Protein AF-F1YSB7-F1 (afdb_monomer)

Radius of gyration: 26.86 Å; Cα contacts (8 Å, |Δi|>4): 692; chains: 1; bounding box: 67×49×78 Å

Secondary structure (DSSP, 8-state):
--HHHHHHHHHHHHHHHHHHHHT-S-HHHHHHHHHHHHHHHHHHHS-TT-EEEEEEEE-TTS-BPPPEEEEEE-SSSS--SEE-SS-EEEEGGGEEEEEEEEEEE-HHHHHHHHHHHHHHHHT-----EEEEETTEEEEEPPP--EEEEEEEEESS-HHHHHHHHHHHHHH-SSGGGS-SEEEETTTEEES-SS-SB-GGG-B---SSHHHHT-EEE-GGGHHHHHHHHHHHHHTT--PPPP-HHHHHTPPEEETTEEEES-S-B---BTTBPPSEEEEE-HHHHHHHHHHPEEEEHHHHHHHHHSSPPP-TT-SS-TTSEEEEE-TT-PPPPPHHHHHHHHTTPPPSS----PEEEEETTEEEEE-GGGS-GGGEEEEEEEEHHHHHH-

Nearest PDB structures (foldseek):
  6p7p-assembly1_C  TM=8.545E-01  e=1.070E-17  Escherichia coli MS 115-1
  6q1h-assembly1_F  TM=8.434E-01  e=7.058E-18  Pseudomonas aeruginosa
  7zgv-assembly1_A  TM=8.625E-01  e=1.156E-16  Serratia
  6uxf-assembly1_A  TM=8.228E-01  e=1.382E-16  Vibrio metoecus
  6p7o-assembly1_A  TM=8.253E-01  e=5.203E-15  Escherichia coli MS 115-1

pLDDT: mean 91.93, std 6.44, range [63.5, 98.56]

InterPro domains:
  IPR046537 Domain of unknown function DUF6602 [PF20247] (21-122)

Solvent-accessible surface area (backbone atoms only — not comparable to full-atom values): 21498 Å² total; per-residue (Å²): 138,60,68,70,58,53,37,30,52,52,46,55,49,52,51,49,54,50,55,58,42,61,77,56,84,57,68,70,62,35,52,51,54,53,42,47,54,51,45,54,50,47,51,74,69,45,62,85,77,44,38,64,46,38,28,32,40,32,35,54,74,66,40,65,34,62,82,37,61,32,34,36,25,38,76,81,83,37,74,60,80,38,84,48,99,85,47,25,31,33,45,51,50,29,48,45,22,45,34,41,72,33,74,54,39,47,76,66,54,48,52,53,49,41,52,50,43,31,45,45,48,71,49,58,74,78,58,64,48,74,54,73,58,97,93,46,74,45,79,27,45,41,53,78,56,49,33,30,38,42,18,63,34,54,87,59,53,71,65,60,52,40,56,48,49,54,57,50,57,72,70,44,94,50,70,86,31,55,58,53,33,42,34,30,47,57,45,21,42,35,14,54,88,66,76,46,51,38,74,62,24,39,74,50,79,68,92,47,70,68,46,51,42,33,73,42,86,42,28,71,47,20,57,50,52,50,51,53,50,51,53,61,45,50,71,37,55,57,74,57,78,67,60,61,69,48,54,73,60,37,35,45,79,49,90,93,41,38,36,29,79,51,51,85,38,87,72,76,56,94,87,42,84,53,73,42,14,25,18,61,30,60,67,38,53,50,50,46,65,74,68,32,45,80,43,33,38,34,56,54,44,18,50,31,56,66,45,77,73,87,58,96,82,54,82,79,43,46,77,41,73,25,30,40,28,56,94,80,65,49,47,33,49,48,75,66,48,53,51,29,51,75,70,72,42,80,55,91,68,82,48,36,72,56,48,70,32,32,50,72,92,33,45,32,40,32,43,64,89,76,53,58,77,82,30,46,40,80,25,93,90,40,40,32,68,62,64,74,72,112

Structure (mmCIF, N/CA/C/O backbone):
data_AF-F1YSB7-F1
#
_entry.id   AF-F1YSB7-F1
#
loop_
_atom_site.group_PDB
_atom_site.id
_atom_site.type_symbol
_atom_site.label_atom_id
_atom_site.label_alt_id
_atom_site.label_comp_id
_atom_site.label_asym_id
_atom_site.label_entity_id
_atom_site.label_seq_id
_atom_site.pdbx_PDB_ins_code
_atom_site.Cartn_x
_atom_site.Cartn_y
_atom_site.Ca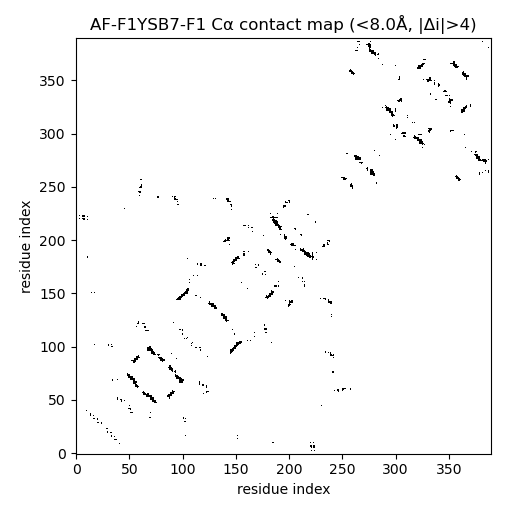rtn_z
_atom_site.occupancy
_atom_site.B_iso_or_equiv
_atom_site.auth_seq_id
_atom_site.auth_comp_id
_atom_site.auth_asym_id
_atom_site.auth_atom_id
_atom_site.pdbx_PDB_model_num
ATOM 1 N N . MET A 1 1 ? -36.732 1.745 19.011 1.00 75.12 1 MET A N 1
ATOM 2 C CA . MET A 1 1 ? -35.509 0.937 18.798 1.00 75.12 1 MET A CA 1
ATOM 3 C C . MET A 1 1 ? -34.305 1.789 19.184 1.00 75.12 1 MET A C 1
ATOM 5 O O . MET A 1 1 ? -34.240 2.922 18.734 1.00 75.12 1 MET A O 1
ATOM 9 N N . ASP A 1 2 ? -33.414 1.317 20.064 1.00 90.56 2 ASP A N 1
ATOM 10 C CA . ASP A 1 2 ? -32.247 2.094 20.530 1.00 90.56 2 ASP A CA 1
ATOM 11 C C . ASP A 1 2 ? -30.959 1.520 19.928 1.00 90.56 2 ASP A C 1
ATOM 13 O O . ASP A 1 2 ? -30.500 0.449 20.332 1.00 90.56 2 ASP A O 1
ATOM 17 N N . VAL A 1 3 ? -30.368 2.246 18.976 1.00 90.12 3 VAL A N 1
ATOM 18 C CA . VAL A 1 3 ? -29.130 1.856 18.275 1.00 90.12 3 VAL A CA 1
ATOM 19 C C . VAL A 1 3 ? -27.992 1.572 19.258 1.00 90.12 3 VAL A C 1
ATOM 21 O O . VAL A 1 3 ? -27.208 0.646 19.056 1.00 90.12 3 VAL A O 1
ATOM 24 N N . ARG A 1 4 ? -27.929 2.299 20.381 1.00 92.25 4 ARG A N 1
ATOM 25 C CA . ARG A 1 4 ? -26.888 2.088 21.397 1.00 92.25 4 ARG A CA 1
ATOM 26 C C . ARG A 1 4 ? -27.008 0.720 22.061 1.00 92.25 4 ARG A C 1
ATOM 28 O O . ARG A 1 4 ? -25.983 0.144 22.410 1.00 92.25 4 ARG A O 1
ATOM 35 N N . LYS A 1 5 ? -28.229 0.195 22.229 1.00 93.25 5 LYS A N 1
ATOM 36 C CA . LYS A 1 5 ? -28.452 -1.153 22.777 1.00 93.25 5 LYS A CA 1
ATOM 37 C C . LYS A 1 5 ? -28.051 -2.237 21.779 1.00 93.25 5 LYS A C 1
ATOM 39 O O . LYS A 1 5 ? -27.461 -3.227 22.191 1.00 93.25 5 LYS A O 1
ATOM 44 N N . ILE A 1 6 ? -28.305 -2.023 20.488 1.00 93.88 6 ILE A N 1
ATOM 45 C CA . ILE A 1 6 ? -27.929 -2.961 19.417 1.00 93.88 6 ILE A CA 1
ATOM 46 C C . ILE A 1 6 ? -26.410 -3.093 19.332 1.00 93.88 6 ILE A C 1
ATOM 48 O O . ILE A 1 6 ? -25.882 -4.197 19.393 1.00 93.88 6 ILE A O 1
ATOM 52 N N . PHE A 1 7 ? -25.696 -1.968 19.274 1.00 95.75 7 PHE A N 1
ATOM 53 C CA . PHE A 1 7 ? -24.234 -1.990 19.227 1.00 95.75 7 PHE A CA 1
ATOM 54 C C . PHE A 1 7 ? -23.605 -2.476 20.532 1.00 95.75 7 PHE A C 1
ATOM 56 O O . PHE A 1 7 ? -22.537 -3.076 20.496 1.00 95.75 7 PHE A O 1
ATOM 63 N N . LYS A 1 8 ? -24.263 -2.261 21.679 1.00 94.12 8 LYS A N 1
ATOM 64 C CA . LYS A 1 8 ? -23.843 -2.900 22.927 1.00 94.12 8 LYS A CA 1
ATOM 65 C C . LYS A 1 8 ? -23.945 -4.423 22.804 1.00 94.12 8 LYS A C 1
ATOM 67 O O . LYS A 1 8 ? -22.967 -5.093 23.080 1.00 94.12 8 LYS A O 1
ATOM 72 N N . ALA A 1 9 ? -25.076 -4.956 22.343 1.00 94.75 9 ALA A N 1
ATOM 73 C CA . ALA A 1 9 ? -25.240 -6.398 22.159 1.00 94.75 9 ALA A CA 1
ATOM 74 C C . ALA A 1 9 ? -24.235 -6.978 21.145 1.00 94.75 9 ALA A C 1
ATOM 76 O O . ALA A 1 9 ? -23.703 -8.061 21.362 1.00 94.75 9 ALA A O 1
ATOM 77 N N . ALA A 1 10 ? -23.923 -6.243 20.072 1.00 95.75 10 ALA A N 1
ATOM 78 C CA . ALA A 1 10 ? -22.870 -6.623 19.131 1.00 95.75 10 ALA A CA 1
ATOM 79 C C . ALA A 1 10 ? -21.477 -6.636 19.788 1.00 95.75 10 ALA A C 1
ATOM 81 O O . ALA A 1 10 ? -20.708 -7.563 19.561 1.00 95.75 10 ALA A O 1
ATOM 82 N N . SER A 1 11 ? -21.173 -5.651 20.642 1.00 96.19 11 SER A N 1
ATOM 83 C CA . SER A 1 11 ? -19.937 -5.627 21.437 1.00 96.19 11 SER A CA 1
ATOM 84 C C . SER A 1 11 ? -19.872 -6.809 22.403 1.00 96.19 11 SER A C 1
ATOM 86 O O . SER A 1 11 ? -18.859 -7.496 22.438 1.00 96.19 11 SER A O 1
ATOM 88 N N . ASP A 1 12 ? -20.958 -7.085 23.131 1.00 95.44 12 ASP A N 1
ATOM 89 C CA . ASP A 1 12 ? -21.051 -8.216 24.061 1.00 95.44 12 ASP A CA 1
ATOM 90 C C . ASP A 1 12 ? -20.825 -9.549 23.306 1.00 95.44 12 ASP A C 1
ATOM 92 O O . ASP A 1 12 ? -20.117 -10.430 23.792 1.00 95.44 12 ASP A O 1
ATOM 96 N N . LYS A 1 13 ? -21.359 -9.679 22.079 1.00 95.50 13 LYS A N 1
ATOM 97 C CA . LYS A 1 13 ? -21.140 -10.842 21.203 1.00 95.50 13 LYS A CA 1
ATOM 98 C C . LYS A 1 13 ? -19.672 -10.996 20.791 1.00 95.50 13 LYS A C 1
ATOM 100 O O . LYS A 1 13 ? -19.122 -12.081 20.950 1.00 95.50 13 LYS A O 1
ATOM 105 N N . LEU A 1 14 ? -19.033 -9.926 20.311 1.00 95.81 14 LEU A N 1
ATOM 106 C CA . LEU A 1 14 ? -17.607 -9.943 19.955 1.00 95.81 14 LEU A CA 1
ATOM 107 C C . LEU A 1 14 ? -16.738 -10.343 21.158 1.00 95.81 14 LEU A C 1
ATOM 109 O O . LEU A 1 14 ? -15.813 -11.142 21.028 1.00 95.81 14 LEU A O 1
ATOM 113 N N . MET A 1 15 ? -17.055 -9.830 22.350 1.00 95.62 15 MET A N 1
ATOM 114 C CA . MET A 1 15 ? -16.342 -10.195 23.576 1.00 95.62 15 MET A CA 1
ATOM 115 C C . MET A 1 15 ? -16.565 -11.661 23.968 1.00 95.62 15 MET A C 1
ATOM 117 O O . MET A 1 15 ? -15.625 -12.314 24.419 1.00 95.62 15 MET A O 1
ATOM 121 N N . ALA A 1 16 ? -17.764 -12.208 23.757 1.00 93.62 16 ALA A N 1
ATOM 122 C CA . ALA A 1 16 ? -18.035 -13.627 23.981 1.00 93.62 16 ALA A CA 1
ATOM 123 C C . ALA A 1 16 ? -17.228 -14.529 23.026 1.00 93.62 16 ALA A C 1
ATOM 125 O O . ALA A 1 16 ? -16.595 -15.482 23.478 1.00 93.62 16 ALA A O 1
ATOM 126 N N . GLU A 1 17 ? -17.170 -14.195 21.733 1.00 92.31 17 GLU A N 1
ATOM 127 C CA . GLU A 1 17 ? -16.352 -14.906 20.731 1.00 92.31 17 GLU A CA 1
ATOM 128 C C . GLU A 1 17 ? -14.844 -14.801 21.044 1.00 92.31 17 GLU A C 1
ATOM 130 O O . GLU A 1 17 ? -14.076 -15.759 20.894 1.00 92.31 17 GLU A O 1
ATOM 135 N N . PHE A 1 18 ? -14.403 -13.659 21.576 1.00 92.50 18 PHE A N 1
ATOM 136 C CA . PHE A 1 18 ? -13.038 -13.475 22.066 1.00 92.50 18 PHE A CA 1
ATOM 137 C C . PHE A 1 18 ? -12.700 -14.374 23.267 1.00 92.50 18 PHE A C 1
ATOM 139 O O . PHE A 1 18 ? -11.609 -14.955 23.307 1.00 92.50 18 PHE A O 1
ATOM 146 N N . VAL A 1 19 ? -13.619 -14.500 24.231 1.00 90.75 19 VAL A N 1
ATOM 147 C CA . VAL A 1 19 ? -13.470 -15.400 25.386 1.00 90.75 19 VAL A CA 1
ATOM 148 C C . VAL A 1 19 ? -13.441 -16.852 24.917 1.00 90.75 19 VAL A C 1
ATOM 150 O O . VAL A 1 19 ? -12.514 -17.576 25.266 1.00 90.75 19 VAL A O 1
ATOM 153 N N . GLN A 1 20 ? -14.378 -17.250 24.053 1.00 87.56 20 GLN A N 1
ATOM 154 C CA . GLN A 1 20 ? -14.446 -18.603 23.499 1.00 87.56 20 GLN A CA 1
ATOM 155 C C . GLN A 1 20 ? -13.168 -18.985 22.738 1.00 87.56 20 GLN A C 1
ATOM 157 O O . GLN A 1 20 ? -12.626 -20.069 22.938 1.00 87.56 20 GLN A O 1
ATOM 162 N N . SER A 1 21 ? -12.634 -18.089 21.901 1.00 88.38 21 SER A N 1
ATOM 163 C CA . SER A 1 21 ? -11.372 -18.338 21.183 1.00 88.38 21 SER A CA 1
ATOM 164 C C . SER A 1 21 ? -10.152 -18.420 22.113 1.00 88.38 21 SER A C 1
ATOM 166 O O . SER A 1 21 ? -9.098 -18.916 21.714 1.00 88.38 21 SER A O 1
ATOM 168 N N . GLY A 1 22 ? -10.276 -17.979 23.371 1.00 83.50 22 GLY A N 1
ATOM 169 C CA . GLY A 1 22 ? -9.280 -18.190 24.422 1.00 83.50 22 GLY A CA 1
ATOM 170 C C . GLY A 1 22 ? -8.983 -19.666 24.702 1.00 83.50 22 GLY A C 1
ATOM 171 O O . GLY A 1 22 ? -7.816 -19.983 24.943 1.00 83.50 22 GLY A O 1
ATOM 172 N N . GLU A 1 23 ? -9.984 -20.541 24.565 1.00 83.12 23 GLU A N 1
ATOM 173 C CA . GLU A 1 23 ? -9.922 -21.981 24.882 1.00 83.12 23 GLU A CA 1
ATOM 174 C C . GLU A 1 23 ? -9.238 -22.834 23.802 1.00 83.12 23 GLU A C 1
ATOM 176 O O . GLU A 1 23 ? -8.896 -23.992 24.023 1.00 83.12 23 GLU A O 1
ATOM 181 N N . ILE A 1 24 ? -9.004 -22.280 22.614 1.00 82.12 24 ILE A N 1
ATOM 182 C CA . ILE A 1 24 ? -8.312 -22.990 21.530 1.00 82.12 24 ILE A CA 1
ATOM 183 C C . ILE A 1 24 ? -6.826 -23.155 21.899 1.00 82.12 24 ILE A C 1
ATOM 185 O O . ILE A 1 24 ? -6.266 -22.326 22.604 1.00 82.12 24 ILE A O 1
ATOM 189 N N . HIS A 1 25 ? -6.127 -24.200 21.452 1.00 74.19 25 HIS A N 1
ATOM 190 C CA . HIS A 1 25 ? -4.697 -24.359 21.786 1.00 74.19 25 HIS A CA 1
ATOM 191 C C . HIS A 1 25 ? -3.752 -23.732 20.745 1.00 74.19 25 HIS A C 1
ATOM 193 O O . HIS A 1 25 ? -2.703 -23.198 21.106 1.00 74.19 25 HIS A O 1
ATOM 199 N N . HIS A 1 26 ? -4.136 -23.723 19.465 1.00 77.88 26 HIS A N 1
ATOM 200 C CA . HIS A 1 26 ? -3.317 -23.187 18.374 1.00 77.88 26 HIS A CA 1
ATOM 201 C C . HIS A 1 26 ? -3.398 -21.652 18.288 1.00 77.88 26 HIS A C 1
ATOM 203 O O . HIS A 1 26 ? -4.454 -21.103 17.974 1.00 77.88 26 HIS A O 1
ATOM 209 N N . GLN A 1 27 ? -2.283 -20.951 18.532 1.00 71.00 27 GLN A N 1
ATOM 210 C CA . GLN A 1 27 ? -2.244 -19.480 18.607 1.00 71.00 27 GLN A CA 1
ATOM 211 C C . GLN A 1 27 ? -2.676 -18.789 17.305 1.00 71.00 27 GLN A C 1
ATOM 213 O O . GLN A 1 27 ? -3.456 -17.841 17.365 1.00 71.00 27 GLN A O 1
ATOM 218 N N . GLY A 1 28 ? -2.252 -19.296 16.139 1.00 71.75 28 GLY A N 1
ATOM 219 C CA . GLY A 1 28 ? -2.661 -18.734 14.844 1.00 71.75 28 GLY A CA 1
ATOM 220 C C . GLY A 1 28 ? -4.174 -18.812 14.625 1.00 71.75 28 GLY A C 1
ATOM 221 O O . GLY A 1 28 ? -4.794 -17.838 14.220 1.00 71.75 28 GLY A O 1
ATOM 222 N N . GLY A 1 29 ? -4.799 -19.922 15.035 1.00 77.31 29 GLY A N 1
ATOM 223 C CA . GLY A 1 29 ? -6.250 -20.097 14.919 1.00 77.31 29 GLY A CA 1
ATOM 224 C C . GLY A 1 29 ? -7.043 -19.147 15.823 1.00 77.31 29 GLY A C 1
ATOM 225 O O . GLY A 1 29 ? -8.147 -18.743 15.468 1.00 77.31 29 GLY A O 1
ATOM 226 N N . LYS A 1 30 ? -6.475 -18.735 16.969 1.00 83.19 30 LYS A N 1
ATOM 227 C CA . LYS A 1 30 ? -7.102 -17.728 17.845 1.00 83.19 30 LYS A CA 1
ATOM 228 C C . LYS A 1 30 ? -7.178 -16.361 17.185 1.00 83.19 30 LYS A C 1
ATOM 230 O O . LYS A 1 30 ? -8.193 -15.689 17.335 1.00 83.19 30 LYS A O 1
ATOM 235 N N . GLY A 1 31 ? -6.087 -15.938 16.543 1.00 83.62 31 GLY A N 1
ATOM 236 C CA . GLY A 1 31 ? -6.007 -14.653 15.845 1.00 83.62 31 GLY A CA 1
ATOM 237 C C . GLY A 1 31 ? -7.051 -14.587 14.742 1.00 83.62 31 GLY A C 1
ATOM 238 O O . GLY A 1 31 ? -7.953 -13.755 14.805 1.00 83.62 31 GLY A O 1
ATOM 239 N N . THR A 1 32 ? -7.031 -15.586 13.858 1.00 86.25 32 THR A N 1
ATOM 240 C CA . THR A 1 32 ? -7.955 -15.692 12.726 1.00 86.25 32 THR A CA 1
ATOM 241 C C . THR A 1 32 ? -9.421 -15.635 13.150 1.00 86.25 32 THR A C 1
ATOM 243 O O . THR A 1 32 ? -10.180 -14.858 12.589 1.00 86.25 32 THR A O 1
ATOM 246 N N . LEU A 1 33 ? -9.834 -16.355 14.200 1.00 89.12 33 LEU A N 1
ATOM 247 C CA . LEU A 1 33 ? -11.230 -16.301 14.663 1.00 89.12 33 LEU A CA 1
ATOM 248 C C . LEU A 1 33 ? -11.651 -14.921 15.180 1.00 89.12 33 LEU A C 1
ATOM 250 O O . LEU A 1 33 ? -12.807 -14.528 15.050 1.00 89.12 33 LEU A O 1
ATOM 254 N N . ARG A 1 34 ? -10.723 -14.181 15.791 1.00 90.81 34 ARG A N 1
ATOM 255 C CA . ARG A 1 34 ? -10.977 -12.831 16.314 1.00 90.81 34 ARG A CA 1
ATOM 256 C C . ARG A 1 34 ? -11.030 -11.796 15.197 1.00 90.81 34 ARG A C 1
ATOM 258 O O . ARG A 1 34 ? -11.785 -10.829 15.309 1.00 90.81 34 ARG A O 1
ATOM 265 N N . GLU A 1 35 ? -10.234 -11.992 14.154 1.00 93.38 35 GLU A N 1
ATOM 266 C CA . GLU A 1 35 ? -10.287 -11.216 12.915 1.00 93.38 35 GLU A CA 1
ATOM 267 C C . GLU A 1 35 ? -11.604 -11.483 12.180 1.00 93.38 35 GLU A C 1
ATOM 269 O O . GLU A 1 35 ? -12.322 -10.535 11.864 1.00 93.38 35 GLU A O 1
ATOM 274 N N . ASP A 1 36 ? -11.972 -12.758 12.014 1.00 92.38 36 ASP A N 1
ATOM 275 C CA . ASP A 1 36 ? -13.211 -13.199 11.368 1.00 92.38 36 ASP A CA 1
ATOM 276 C C . ASP A 1 36 ? -14.437 -12.615 12.078 1.00 92.38 36 ASP A C 1
ATOM 278 O O . ASP A 1 36 ? -15.279 -12.003 11.430 1.00 92.38 36 ASP A O 1
ATOM 282 N N . ALA A 1 37 ? -14.504 -12.701 13.411 1.00 94.44 37 ALA A N 1
ATOM 283 C CA . ALA A 1 37 ? -15.576 -12.119 14.222 1.00 94.44 37 ALA A CA 1
ATOM 284 C C . ALA A 1 37 ? -15.794 -10.618 13.947 1.00 94.44 37 ALA A C 1
ATOM 286 O O . ALA A 1 37 ? -16.924 -10.150 13.753 1.00 94.44 37 ALA A O 1
ATOM 287 N N . PHE A 1 38 ? -14.704 -9.844 13.908 1.00 95.75 38 PHE A N 1
ATOM 288 C CA . PHE A 1 38 ? -14.776 -8.404 13.671 1.00 95.75 38 PHE A CA 1
ATOM 289 C C . PHE A 1 38 ? -15.077 -8.073 12.202 1.00 95.75 38 PHE A C 1
ATOM 291 O O . PHE A 1 38 ? -15.849 -7.151 11.924 1.00 95.75 38 PHE A O 1
ATOM 298 N N . SER A 1 39 ? -14.518 -8.846 11.268 1.00 95.06 39 SER A N 1
ATOM 299 C CA . SER A 1 39 ? -14.801 -8.752 9.833 1.00 95.06 39 SER A CA 1
ATOM 300 C C . SER A 1 39 ? -16.280 -9.014 9.540 1.00 95.06 39 SER A C 1
ATOM 302 O O . SER A 1 39 ? -16.928 -8.236 8.839 1.00 95.06 39 SER A O 1
ATOM 304 N N . ASP A 1 40 ? -16.856 -10.038 10.169 1.00 95.44 40 ASP A N 1
ATOM 305 C CA . ASP A 1 40 ? -18.273 -10.387 10.096 1.00 95.44 40 ASP A CA 1
ATOM 306 C C . ASP A 1 40 ? -19.170 -9.259 10.599 1.00 95.44 40 ASP A C 1
ATOM 308 O O . ASP A 1 40 ? -20.212 -8.957 10.010 1.00 95.44 40 ASP A O 1
ATOM 312 N N . PHE A 1 41 ? -18.783 -8.643 11.718 1.00 96.50 41 PHE A N 1
ATOM 313 C CA . PHE A 1 41 ? -19.486 -7.490 12.257 1.00 96.50 41 PHE A CA 1
ATOM 314 C C . PHE A 1 41 ? -19.459 -6.323 11.264 1.00 96.50 41 PHE A C 1
ATOM 316 O O . PHE A 1 41 ? -20.522 -5.796 10.929 1.00 96.50 41 PHE A O 1
ATOM 323 N N . LEU A 1 42 ? -18.280 -5.936 10.763 1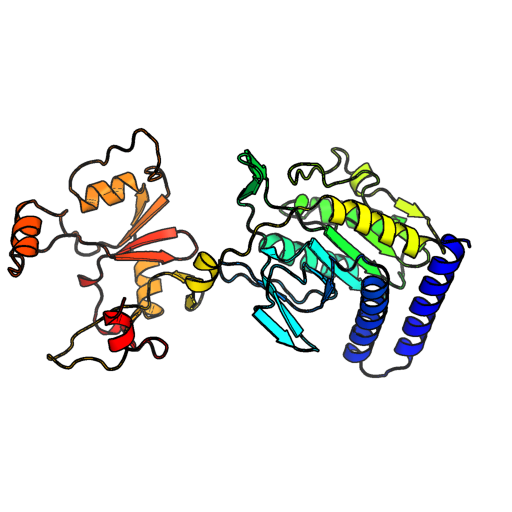.00 96.50 42 LEU A N 1
ATOM 324 C CA . LEU A 1 42 ? -18.161 -4.818 9.827 1.00 96.50 42 LEU A CA 1
ATOM 325 C C . LEU A 1 42 ? -18.899 -5.091 8.516 1.00 96.50 42 LEU A C 1
ATOM 327 O O . LEU A 1 42 ? -19.661 -4.234 8.081 1.00 96.50 42 LEU A O 1
ATOM 331 N N . SER A 1 43 ? -18.758 -6.283 7.940 1.00 95.19 43 SER A N 1
ATOM 332 C CA . SER A 1 43 ? -19.430 -6.675 6.693 1.00 95.19 43 SER A CA 1
ATOM 333 C C . SER A 1 43 ? -20.955 -6.584 6.792 1.00 95.19 43 SER A C 1
ATOM 335 O O . SER A 1 43 ? -21.620 -6.218 5.829 1.00 95.19 43 SER A O 1
ATOM 337 N N . LYS A 1 44 ? -21.529 -6.875 7.968 1.00 95.38 44 LYS A N 1
ATOM 338 C CA . LYS A 1 44 ? -22.980 -6.770 8.215 1.00 95.38 44 LYS A CA 1
ATOM 339 C C . LYS A 1 44 ? -23.451 -5.336 8.470 1.00 95.38 44 LYS A C 1
ATOM 341 O O . LYS A 1 44 ? -24.635 -5.061 8.297 1.00 95.38 44 LYS A O 1
ATOM 346 N N . GLN A 1 45 ? -22.579 -4.452 8.960 1.00 95.44 45 GLN A N 1
ATOM 347 C CA . GLN A 1 45 ? -22.949 -3.087 9.364 1.00 95.44 45 GLN A CA 1
ATOM 348 C C . GLN A 1 45 ? -22.561 -2.013 8.344 1.00 95.44 45 GLN A C 1
ATOM 350 O O . GLN A 1 45 ? -23.159 -0.935 8.340 1.00 95.44 45 GLN A O 1
ATOM 355 N N . LEU A 1 46 ? -21.535 -2.243 7.527 1.00 96.94 46 LEU A N 1
ATOM 356 C CA . LEU A 1 46 ? -21.127 -1.298 6.496 1.00 96.94 46 LEU A CA 1
ATOM 357 C C . LEU A 1 46 ? -22.145 -1.291 5.343 1.00 96.94 46 LEU A C 1
ATOM 359 O O . LEU A 1 46 ? -22.715 -2.331 5.012 1.00 96.94 46 LEU A O 1
ATOM 363 N N . PRO A 1 47 ? -22.392 -0.125 4.717 1.00 96.50 47 PRO A N 1
ATOM 364 C CA . PRO A 1 47 ? -23.140 -0.061 3.466 1.00 96.50 47 PRO A CA 1
ATOM 365 C C . PRO A 1 47 ? -22.545 -0.991 2.403 1.00 96.50 47 PRO A C 1
ATOM 367 O O . PRO A 1 47 ? -21.327 -1.093 2.300 1.00 96.50 47 PRO A O 1
ATOM 370 N N . SER A 1 48 ? -23.388 -1.580 1.552 1.00 93.94 48 SER A N 1
ATOM 371 C CA . SER A 1 48 ? -22.981 -2.579 0.547 1.00 93.94 48 SER A CA 1
ATOM 372 C C . SER A 1 48 ? -21.944 -2.095 -0.470 1.00 93.94 48 SER A C 1
ATOM 374 O O . SER A 1 48 ? -21.284 -2.918 -1.092 1.00 93.94 48 SER A O 1
ATOM 376 N N . ARG A 1 49 ? -21.766 -0.774 -0.622 1.00 95.12 49 ARG A N 1
ATOM 377 C CA . ARG A 1 49 ? -20.670 -0.159 -1.398 1.00 95.12 49 ARG A CA 1
ATOM 378 C C . ARG A 1 49 ? -19.269 -0.426 -0.835 1.00 95.12 49 ARG A C 1
ATOM 380 O O . ARG A 1 49 ? -18.294 -0.083 -1.489 1.00 95.12 49 ARG A O 1
ATOM 387 N N . TYR A 1 50 ? -19.180 -0.977 0.369 1.00 97.25 50 TYR A N 1
ATOM 388 C CA . TYR A 1 50 ? -17.943 -1.382 1.012 1.00 97.25 50 TYR A CA 1
ATOM 389 C C . TYR A 1 50 ? -17.984 -2.881 1.273 1.00 97.25 50 TYR A C 1
ATOM 391 O O . TYR A 1 50 ? -18.967 -3.397 1.805 1.00 97.25 50 TYR A O 1
ATOM 399 N N . ALA A 1 51 ? -16.891 -3.561 0.962 1.00 96.00 51 ALA A N 1
ATOM 400 C CA . ALA A 1 51 ? -16.650 -4.929 1.386 1.00 96.00 51 ALA A CA 1
ATOM 401 C C . ALA A 1 51 ? -15.452 -4.980 2.333 1.00 96.00 51 ALA A C 1
ATOM 403 O O . ALA A 1 51 ? -14.604 -4.085 2.337 1.00 96.00 51 ALA A O 1
ATOM 404 N N . VAL A 1 52 ? -15.404 -6.027 3.154 1.00 95.81 52 VAL A N 1
ATOM 405 C CA . VAL A 1 52 ? -14.287 -6.295 4.058 1.00 95.81 52 VAL A CA 1
ATOM 406 C C . VAL A 1 52 ? -13.618 -7.586 3.615 1.00 95.81 52 VAL A C 1
ATOM 408 O O . VAL A 1 52 ? -14.275 -8.610 3.434 1.00 95.81 52 VAL A O 1
ATOM 411 N N . GLY A 1 53 ? -12.309 -7.524 3.420 1.00 93.31 53 GLY A N 1
ATOM 412 C CA . GLY A 1 53 ? -11.471 -8.674 3.107 1.00 93.31 53 GLY A CA 1
ATOM 413 C C . GLY A 1 53 ? -10.238 -8.719 3.997 1.00 93.31 53 GLY A C 1
ATOM 414 O O . GLY A 1 53 ? -10.066 -7.870 4.865 1.00 93.31 53 GLY A O 1
ATOM 415 N N . ARG A 1 54 ? -9.373 -9.704 3.763 1.00 92.81 54 ARG A N 1
ATOM 416 C CA . ARG A 1 54 ? -8.067 -9.835 4.418 1.00 92.81 54 ARG A CA 1
ATOM 417 C C . ARG A 1 54 ? -7.009 -10.258 3.411 1.00 92.81 54 ARG A C 1
ATOM 419 O O . ARG A 1 54 ? -7.343 -10.919 2.421 1.00 92.81 54 ARG A O 1
ATOM 426 N N . GLY A 1 55 ? -5.759 -9.923 3.692 1.00 94.56 55 GLY A N 1
ATOM 427 C CA . GLY A 1 55 ? -4.616 -10.314 2.873 1.00 94.56 55 GLY A CA 1
ATOM 428 C C . GLY A 1 55 ? -3.687 -9.140 2.618 1.00 94.56 55 GLY A C 1
ATOM 429 O O . GLY A 1 55 ? -3.395 -8.388 3.540 1.00 94.56 55 GLY A O 1
ATOM 430 N N . GLU A 1 56 ? -3.212 -8.991 1.392 1.00 96.12 56 GLU A N 1
ATOM 431 C CA . GLU A 1 56 ? -2.185 -8.010 1.036 1.00 96.12 56 GLU A CA 1
ATOM 432 C C . GLU A 1 56 ? -2.731 -6.966 0.071 1.00 96.12 56 GLU A C 1
ATOM 434 O O . GLU A 1 56 ? -3.693 -7.196 -0.667 1.00 96.12 56 GLU A O 1
ATOM 439 N N . VAL A 1 57 ? -2.092 -5.805 0.065 1.00 96.12 57 VAL A N 1
ATOM 440 C CA . VAL A 1 57 ? -2.362 -4.749 -0.899 1.00 96.12 57 VAL A CA 1
ATOM 441 C C . VAL A 1 57 ? -1.140 -4.600 -1.786 1.00 96.12 57 VAL A C 1
ATOM 443 O O . VAL A 1 57 ? -0.018 -4.603 -1.289 1.00 96.12 57 VAL A O 1
ATOM 446 N N . ILE A 1 58 ? -1.355 -4.474 -3.088 1.00 94.94 58 ILE A N 1
ATOM 447 C CA . ILE A 1 58 ? -0.306 -4.287 -4.088 1.00 94.94 58 ILE A CA 1
ATOM 448 C C . ILE A 1 58 ? -0.571 -3.004 -4.871 1.00 94.94 58 ILE A C 1
ATOM 450 O O . ILE A 1 58 ? -1.717 -2.573 -5.009 1.00 94.94 58 ILE A O 1
ATOM 454 N N . ASN A 1 59 ? 0.488 -2.376 -5.367 1.00 93.81 59 ASN A N 1
ATOM 455 C CA . ASN A 1 59 ? 0.395 -1.239 -6.272 1.00 93.81 59 ASN A CA 1
ATOM 456 C C . ASN A 1 59 ? 0.965 -1.571 -7.660 1.00 93.81 59 ASN A C 1
ATOM 458 O O . ASN A 1 59 ? 1.634 -2.585 -7.851 1.00 93.81 59 ASN A O 1
ATOM 462 N N . SER A 1 60 ? 0.751 -0.679 -8.625 1.00 91.88 60 SER A N 1
ATOM 463 C CA . SER A 1 60 ? 1.219 -0.849 -10.006 1.00 91.88 60 SER A CA 1
ATOM 464 C C . SER A 1 60 ? 2.747 -0.825 -10.187 1.00 91.88 60 SER A C 1
ATOM 466 O O . SER A 1 60 ? 3.238 -1.067 -11.286 1.00 91.88 60 SER A O 1
ATOM 468 N N . GLU A 1 61 ? 3.504 -0.523 -9.130 1.00 92.12 61 GLU A N 1
ATOM 469 C CA . GLU A 1 61 ? 4.973 -0.546 -9.098 1.00 92.12 61 GLU A CA 1
ATOM 470 C C . GLU A 1 61 ? 5.517 -1.844 -8.478 1.00 92.12 61 GLU A C 1
ATOM 472 O O . GLU A 1 61 ? 6.695 -1.928 -8.135 1.00 92.12 61 GLU A O 1
ATOM 477 N N . ASN A 1 62 ? 4.666 -2.863 -8.313 1.00 92.00 62 ASN A N 1
ATOM 478 C CA . ASN A 1 62 ? 5.003 -4.155 -7.712 1.00 92.00 62 ASN A CA 1
ATOM 479 C C . ASN A 1 62 ? 5.506 -4.058 -6.257 1.00 92.00 62 ASN A C 1
ATOM 481 O O . ASN A 1 62 ? 6.304 -4.875 -5.790 1.00 92.00 62 ASN A O 1
ATOM 485 N N . PHE A 1 63 ? 5.056 -3.044 -5.510 1.00 93.50 63 PHE A N 1
ATOM 486 C CA . PHE A 1 63 ? 5.191 -3.042 -4.056 1.00 93.50 63 PHE A CA 1
ATOM 487 C C . PHE A 1 63 ? 3.967 -3.686 -3.426 1.00 93.50 63 PHE A C 1
ATOM 489 O O . PHE A 1 63 ? 2.836 -3.318 -3.737 1.00 93.50 63 PHE A O 1
ATOM 496 N N . THR A 1 64 ? 4.218 -4.596 -2.490 1.00 93.00 64 THR A N 1
ATOM 497 C CA . THR A 1 64 ? 3.184 -5.298 -1.728 1.00 93.00 64 THR A CA 1
ATOM 498 C C . THR A 1 64 ? 3.321 -4.952 -0.247 1.00 93.00 64 THR A C 1
ATOM 500 O O . THR A 1 64 ? 4.437 -4.847 0.268 1.00 93.00 64 THR A O 1
ATOM 503 N N . SER A 1 65 ? 2.201 -4.723 0.434 1.00 95.31 65 SER A N 1
ATOM 504 C CA . SER A 1 65 ? 2.164 -4.508 1.881 1.00 95.31 65 SER A CA 1
ATOM 505 C C . SER A 1 65 ? 2.463 -5.805 2.637 1.00 95.31 65 SER A C 1
ATOM 507 O O . SER A 1 65 ? 2.390 -6.894 2.077 1.00 95.31 65 SER A O 1
ATOM 509 N N . GLY A 1 66 ? 2.703 -5.711 3.948 1.00 93.00 66 GLY A N 1
ATOM 510 C CA . GLY A 1 66 ? 2.515 -6.875 4.817 1.00 93.00 66 GLY A CA 1
ATOM 511 C C . GLY A 1 66 ? 1.053 -7.343 4.827 1.00 93.00 66 GLY A C 1
ATOM 512 O O . GLY A 1 66 ? 0.160 -6.664 4.305 1.00 93.00 66 GLY A O 1
ATOM 513 N N . GLN A 1 67 ? 0.796 -8.490 5.460 1.00 93.50 67 GLN A N 1
ATOM 514 C CA . GLN A 1 67 ? -0.567 -8.969 5.669 1.00 93.50 67 GLN A CA 1
ATOM 515 C C . GLN A 1 67 ? -1.356 -7.978 6.541 1.00 93.50 67 GLN A C 1
ATOM 517 O O . GLN A 1 67 ? -0.936 -7.582 7.633 1.00 93.50 67 GLN A O 1
ATOM 522 N N . ILE A 1 68 ? -2.529 -7.597 6.050 1.00 95.38 68 ILE A N 1
ATOM 523 C CA . ILE A 1 68 ? -3.486 -6.723 6.713 1.00 95.38 68 ILE A CA 1
ATOM 524 C C . ILE A 1 68 ? -4.668 -7.574 7.161 1.00 95.38 68 ILE A C 1
ATOM 526 O O . ILE A 1 68 ? -5.305 -8.260 6.355 1.00 95.38 68 ILE A O 1
ATOM 530 N N . ASP A 1 69 ? -4.962 -7.489 8.458 1.00 95.56 69 ASP A N 1
ATOM 531 C CA . ASP A 1 69 ? -6.007 -8.279 9.103 1.00 95.56 69 ASP A CA 1
ATOM 532 C C . ASP A 1 69 ? -7.368 -8.002 8.447 1.00 95.56 69 ASP A C 1
ATOM 534 O O . ASP A 1 69 ? -8.077 -8.931 8.064 1.00 95.56 69 ASP A O 1
ATOM 538 N N . LEU A 1 70 ? -7.719 -6.722 8.269 1.00 96.56 70 LEU A N 1
ATOM 539 C CA . LEU A 1 70 ? -8.955 -6.297 7.616 1.00 96.56 70 LEU A CA 1
ATOM 540 C C . LEU A 1 70 ? -8.710 -5.139 6.641 1.00 96.56 70 LEU A C 1
ATOM 542 O O . LEU A 1 70 ? -8.196 -4.087 7.017 1.00 96.56 70 LEU A O 1
ATOM 546 N N . ILE A 1 71 ? -9.169 -5.300 5.407 1.00 97.44 71 ILE A N 1
ATOM 547 C CA . ILE A 1 71 ? -9.112 -4.310 4.330 1.00 97.44 71 ILE A CA 1
ATOM 548 C C . ILE A 1 71 ? -10.547 -3.927 3.972 1.00 97.44 71 ILE A C 1
ATOM 550 O O . ILE A 1 71 ? -11.338 -4.785 3.578 1.00 97.44 71 ILE A O 1
ATOM 554 N N . ILE A 1 72 ? -10.888 -2.643 4.097 1.00 97.88 72 ILE A N 1
ATOM 555 C CA . ILE A 1 72 ? -12.146 -2.095 3.581 1.00 97.88 72 ILE A CA 1
ATOM 556 C C . ILE A 1 72 ? -11.894 -1.710 2.129 1.00 97.88 72 ILE A C 1
ATOM 558 O O . ILE A 1 72 ? -11.077 -0.827 1.867 1.00 97.88 72 ILE A O 1
ATOM 562 N N . HIS A 1 73 ? -12.591 -2.345 1.195 1.00 97.06 73 HIS A N 1
ATOM 563 C CA . HIS A 1 73 ? -12.361 -2.155 -0.233 1.00 97.06 73 HIS A CA 1
ATOM 564 C C . HIS A 1 73 ? -13.660 -1.944 -1.015 1.00 97.06 73 HIS A C 1
ATOM 566 O O . HIS A 1 73 ? -14.759 -2.210 -0.521 1.00 97.06 73 HIS A O 1
ATOM 572 N N . ASP A 1 74 ? -13.521 -1.449 -2.239 1.00 96.19 74 ASP A N 1
ATOM 573 C CA . ASP A 1 74 ? -14.583 -1.418 -3.237 1.00 96.19 74 ASP A CA 1
ATOM 574 C C . ASP A 1 74 ? -14.784 -2.823 -3.838 1.00 96.19 74 ASP A C 1
ATOM 576 O O . ASP A 1 74 ? -13.832 -3.386 -4.386 1.00 96.19 74 ASP A O 1
ATOM 580 N N . PRO A 1 75 ? -15.977 -3.434 -3.719 1.00 93.56 75 PRO A N 1
ATOM 581 C CA . PRO A 1 75 ? -16.267 -4.724 -4.336 1.00 93.56 75 PRO A CA 1
ATOM 582 C C . PRO A 1 75 ? -16.790 -4.626 -5.777 1.00 93.56 75 PRO A C 1
ATOM 584 O O . PRO A 1 75 ? -17.014 -5.670 -6.387 1.00 93.56 75 PRO A O 1
ATOM 587 N N . PHE A 1 76 ? -17.042 -3.424 -6.308 1.00 91.25 76 PHE A N 1
ATOM 588 C CA . PHE A 1 76 ? -17.764 -3.246 -7.570 1.00 91.25 76 PHE A CA 1
ATOM 589 C C . PHE A 1 76 ? -16.882 -2.831 -8.745 1.00 91.25 76 PHE A C 1
ATOM 591 O O . PHE A 1 76 ? -17.048 -3.388 -9.828 1.00 91.25 76 PHE A O 1
ATOM 598 N N . TYR A 1 77 ? -15.973 -1.868 -8.563 1.00 85.44 77 TYR A N 1
ATOM 599 C CA . TYR A 1 77 ? -15.229 -1.284 -9.689 1.00 85.44 77 TYR A CA 1
ATOM 600 C C . TYR A 1 77 ? -13.763 -1.708 -9.768 1.00 85.44 77 TYR A C 1
ATOM 602 O O . TYR A 1 77 ? -13.086 -1.349 -10.730 1.00 85.44 77 TYR A O 1
ATOM 610 N N . CYS A 1 78 ? -13.267 -2.479 -8.798 1.00 84.88 78 CYS A N 1
ATOM 611 C CA . CYS A 1 78 ? -11.886 -2.941 -8.792 1.00 84.88 78 CYS A CA 1
ATOM 612 C C . CYS A 1 78 ? -11.802 -4.445 -8.467 1.00 84.88 78 CYS A C 1
ATOM 614 O O . CYS A 1 78 ? -12.249 -4.860 -7.392 1.00 84.88 78 CYS A O 1
ATOM 616 N N . PRO A 1 79 ? -11.269 -5.285 -9.376 1.00 84.06 79 PRO A N 1
ATOM 617 C CA . PRO A 1 79 ? -11.090 -6.707 -9.121 1.00 84.06 79 PRO A CA 1
ATOM 618 C C . PRO A 1 79 ? -10.031 -6.964 -8.045 1.00 84.06 79 PRO A C 1
ATOM 620 O O . PRO A 1 79 ? -9.095 -6.191 -7.847 1.00 84.06 79 PRO A O 1
ATOM 623 N N . LYS A 1 80 ? -10.144 -8.118 -7.387 1.00 89.38 80 LYS A N 1
ATOM 624 C CA . LYS A 1 80 ? -9.039 -8.690 -6.612 1.00 89.38 80 LYS A CA 1
ATOM 625 C C . LYS A 1 80 ? -8.066 -9.353 -7.584 1.00 89.38 80 LYS A C 1
ATOM 627 O O . LYS A 1 80 ? -8.514 -10.091 -8.458 1.00 89.38 80 LYS A O 1
ATOM 632 N N . ILE A 1 81 ? -6.764 -9.148 -7.401 1.00 86.12 81 ILE A N 1
ATOM 633 C CA . ILE A 1 81 ? -5.729 -9.816 -8.211 1.00 86.12 81 ILE A CA 1
ATOM 634 C C . ILE A 1 81 ? -5.656 -11.297 -7.839 1.00 86.12 81 ILE A C 1
ATOM 636 O O . ILE A 1 81 ? -5.626 -12.168 -8.701 1.00 86.12 81 ILE A O 1
ATOM 640 N N . VAL A 1 82 ? -5.713 -11.584 -6.537 1.00 88.19 82 VAL A N 1
ATOM 641 C CA . VAL A 1 82 ? -5.880 -12.940 -6.007 1.00 88.19 82 VAL A CA 1
ATOM 642 C C . VAL A 1 82 ? -7.143 -12.970 -5.170 1.00 88.19 82 VAL A C 1
ATOM 644 O O . VAL A 1 82 ? -7.330 -12.142 -4.278 1.00 88.19 82 VAL A O 1
ATOM 647 N N . SER A 1 83 ? -8.004 -13.949 -5.433 1.00 86.06 83 SER A N 1
ATOM 648 C CA . SER A 1 83 ? -9.240 -14.154 -4.687 1.00 86.06 83 SER A CA 1
ATOM 649 C C . SER A 1 83 ? -9.255 -15.556 -4.091 1.00 86.06 83 SER A C 1
ATOM 651 O O . SER A 1 83 ? -9.649 -16.513 -4.755 1.00 86.06 83 SER A O 1
ATOM 653 N N . SER A 1 84 ? -8.853 -15.676 -2.824 1.00 80.06 84 SER A N 1
ATOM 654 C CA . SER A 1 84 ? -9.059 -16.895 -2.039 1.00 80.06 84 SER A CA 1
ATOM 655 C C . SER A 1 84 ? -9.804 -16.603 -0.726 1.00 80.06 84 SER A C 1
ATOM 657 O O . SER A 1 84 ? -9.742 -15.473 -0.227 1.00 80.06 84 SER A O 1
ATOM 659 N N . PRO A 1 85 ? -10.499 -17.597 -0.134 1.00 69.81 85 PRO A N 1
ATOM 660 C CA . PRO A 1 85 ? -11.203 -17.424 1.142 1.00 69.81 85 PRO A CA 1
ATOM 661 C C . PRO A 1 85 ? -10.283 -17.078 2.325 1.00 69.81 85 PRO A C 1
ATOM 663 O O . PRO A 1 85 ? -10.708 -16.460 3.303 1.00 69.81 85 PRO A O 1
ATOM 666 N N . SER A 1 86 ? -9.019 -17.501 2.269 1.00 75.38 86 SER A N 1
ATOM 667 C CA . SER A 1 86 ? -8.042 -17.281 3.338 1.00 75.38 86 SER A CA 1
ATOM 668 C C . SER A 1 86 ? -7.172 -16.051 3.108 1.00 75.38 86 SER A C 1
ATOM 670 O O . SER A 1 86 ? -6.816 -15.396 4.079 1.00 75.38 86 SER A O 1
ATOM 672 N N . HIS A 1 87 ? -6.863 -15.716 1.854 1.00 84.00 87 HIS A N 1
ATOM 673 C CA . HIS A 1 87 ? -5.918 -14.656 1.492 1.00 84.00 87 HIS A CA 1
ATOM 674 C C . HIS A 1 87 ? -6.292 -14.018 0.152 1.00 84.00 87 HIS A C 1
ATOM 676 O O . HIS A 1 87 ? -6.456 -14.717 -0.849 1.00 84.00 87 HIS A O 1
ATOM 682 N N . SER A 1 88 ? -6.453 -12.702 0.112 1.00 93.81 88 SER A N 1
ATOM 683 C CA . SER A 1 88 ? -6.713 -11.964 -1.128 1.00 93.81 88 SER A CA 1
ATOM 684 C C . SER A 1 88 ? -5.635 -10.909 -1.361 1.00 93.81 88 SER A C 1
ATOM 686 O O . SER A 1 88 ? -5.065 -10.390 -0.407 1.00 93.81 88 SER A O 1
ATOM 688 N N . VAL A 1 89 ? -5.382 -10.582 -2.627 1.00 95.50 89 VAL A N 1
ATOM 689 C CA . VAL A 1 89 ? -4.479 -9.488 -3.011 1.00 95.50 89 VAL A CA 1
ATOM 690 C C . VAL A 1 89 ? -5.305 -8.393 -3.669 1.00 95.50 89 VAL A C 1
ATOM 692 O O . VAL A 1 89 ? -6.002 -8.641 -4.658 1.00 95.50 89 VAL A O 1
ATOM 695 N N . PHE A 1 90 ? -5.247 -7.195 -3.097 1.00 95.62 90 PHE A N 1
ATOM 696 C CA . PHE A 1 90 ? -6.051 -6.045 -3.496 1.00 95.62 90 PHE A CA 1
ATOM 697 C C . PHE A 1 90 ? -5.187 -4.995 -4.197 1.00 95.62 90 PHE A C 1
ATOM 699 O O . PHE A 1 90 ? -4.177 -4.583 -3.628 1.00 95.62 90 PHE A O 1
ATOM 706 N N . PRO A 1 91 ? -5.588 -4.491 -5.374 1.00 95.25 91 PRO A N 1
ATOM 707 C CA . PRO A 1 91 ? -5.026 -3.257 -5.914 1.00 95.25 91 PRO A CA 1
ATOM 708 C C . PRO A 1 91 ? -5.237 -2.108 -4.925 1.00 95.25 91 PRO A C 1
ATOM 710 O O . PRO A 1 91 ? -6.344 -1.958 -4.391 1.00 95.25 91 PRO A O 1
ATOM 713 N N . ILE A 1 92 ? -4.226 -1.272 -4.690 1.00 95.12 92 ILE A N 1
ATOM 714 C CA . ILE A 1 92 ? -4.326 -0.132 -3.765 1.00 95.12 92 ILE A CA 1
ATOM 715 C C . ILE A 1 92 ? -5.456 0.838 -4.148 1.00 95.12 92 ILE A C 1
ATOM 717 O O . ILE A 1 92 ? -6.105 1.414 -3.277 1.00 95.12 92 ILE A O 1
ATOM 721 N N . GLU A 1 93 ? -5.775 0.942 -5.440 1.00 94.62 93 GLU A N 1
ATOM 722 C CA . GLU A 1 93 ? -6.888 1.725 -5.982 1.00 94.62 93 GLU A CA 1
ATOM 723 C C . GLU A 1 93 ? -8.257 1.284 -5.446 1.00 94.62 93 GLU A C 1
ATOM 725 O O . GLU A 1 93 ? -9.187 2.085 -5.427 1.00 94.62 93 GLU A O 1
ATOM 730 N N . SER A 1 94 ? -8.391 0.035 -4.986 1.00 95.12 94 SER A N 1
ATOM 731 C CA . SER A 1 94 ? -9.630 -0.493 -4.401 1.00 95.12 94 SER A CA 1
ATOM 732 C C . SER A 1 94 ? -9.809 -0.161 -2.917 1.00 95.12 94 SER A C 1
ATOM 734 O O . SER A 1 94 ? -10.893 -0.375 -2.377 1.00 95.12 94 SER A O 1
ATOM 736 N N . VAL A 1 95 ? -8.769 0.317 -2.228 1.00 96.81 95 VAL A N 1
ATOM 737 C CA . VAL A 1 95 ? -8.707 0.290 -0.761 1.00 96.81 95 VAL A CA 1
ATOM 738 C C . VAL A 1 95 ? -9.192 1.603 -0.147 1.00 96.81 95 VAL A C 1
ATOM 740 O O . VAL A 1 95 ? -8.570 2.654 -0.279 1.00 96.81 95 VAL A O 1
ATOM 743 N N . TYR A 1 96 ? -10.279 1.532 0.622 1.00 97.94 96 TYR A N 1
ATOM 744 C CA . TYR A 1 96 ? -10.755 2.629 1.468 1.00 97.94 96 TYR A CA 1
ATOM 745 C C . TYR A 1 96 ? -10.014 2.711 2.800 1.00 97.94 96 TYR A C 1
ATOM 747 O O . TYR A 1 96 ? -9.909 3.796 3.373 1.00 97.94 96 TYR A O 1
ATOM 755 N N . GLY A 1 97 ? -9.541 1.581 3.327 1.00 97.50 97 GLY A N 1
ATOM 756 C CA . GLY A 1 97 ? -8.881 1.551 4.623 1.00 97.50 97 GLY A CA 1
ATOM 757 C C . GLY A 1 97 ? -8.334 0.191 5.035 1.00 97.50 97 GLY A C 1
ATOM 758 O O . GLY A 1 97 ? -8.702 -0.837 4.470 1.00 97.50 97 GLY A O 1
ATOM 759 N N . ALA A 1 98 ? -7.480 0.207 6.053 1.00 98.12 98 ALA A N 1
ATOM 760 C CA . ALA A 1 98 ? -6.797 -0.952 6.613 1.00 98.12 98 ALA A CA 1
ATOM 761 C C . ALA A 1 98 ? -6.921 -0.956 8.142 1.00 98.12 98 ALA A C 1
ATOM 763 O O . ALA A 1 98 ? -6.710 0.060 8.805 1.00 98.12 98 ALA A O 1
ATOM 764 N N . ILE A 1 99 ? -7.268 -2.094 8.730 1.00 98.31 99 ILE A N 1
ATOM 765 C CA . ILE A 1 99 ? -7.455 -2.233 10.173 1.00 98.31 99 ILE A CA 1
ATOM 766 C C . ILE A 1 99 ? -6.603 -3.397 10.666 1.00 98.31 99 ILE A C 1
ATOM 768 O O . ILE A 1 99 ? -6.729 -4.507 10.157 1.00 98.31 99 ILE A O 1
ATOM 772 N N . SER A 1 100 ? -5.782 -3.149 11.689 1.00 97.69 100 SER A N 1
ATOM 773 C CA . SER A 1 100 ? -5.093 -4.214 12.419 1.00 97.69 100 SER A CA 1
ATOM 774 C C . SER A 1 100 ? -5.867 -4.608 13.675 1.00 97.69 100 SER A C 1
ATOM 776 O O . SER A 1 100 ? -6.281 -3.747 14.458 1.00 97.69 100 SER A O 1
ATOM 778 N N . ILE A 1 101 ? -6.045 -5.910 13.888 1.00 96.94 101 ILE A N 1
ATOM 779 C CA . ILE A 1 101 ? -6.761 -6.489 15.022 1.00 96.94 101 ILE A CA 1
ATOM 780 C C . ILE A 1 101 ? -5.769 -7.068 16.021 1.00 96.94 101 ILE A C 1
ATOM 782 O O . ILE A 1 101 ? -4.928 -7.902 15.699 1.00 96.94 101 ILE A O 1
ATOM 786 N N . LYS A 1 102 ? -5.889 -6.662 17.286 1.00 96.25 102 LYS A N 1
ATOM 787 C CA . LYS A 1 102 ? -5.057 -7.171 18.377 1.00 96.25 102 LYS A CA 1
ATOM 788 C C . LYS A 1 102 ? -5.907 -7.828 19.458 1.00 96.25 102 LYS A C 1
ATOM 790 O O . LYS A 1 102 ? -6.917 -7.317 19.932 1.00 96.25 102 LYS A O 1
ATOM 795 N N . SER A 1 103 ? -5.481 -9.006 19.892 1.00 94.50 103 SER A N 1
ATOM 796 C CA . SER A 1 103 ? -6.182 -9.740 20.950 1.00 94.50 103 SER A CA 1
ATOM 797 C C . SER A 1 103 ? -6.024 -9.067 22.312 1.00 94.50 103 SER A C 1
ATOM 799 O O . SER A 1 103 ? -6.981 -8.884 23.054 1.00 94.50 103 SER A O 1
ATOM 801 N N . ASN A 1 104 ? -4.793 -8.700 22.635 1.00 94.94 104 ASN A N 1
ATOM 802 C CA . ASN A 1 104 ? -4.432 -7.840 23.748 1.00 94.94 104 ASN A CA 1
ATOM 803 C C . ASN A 1 104 ? -3.620 -6.694 23.146 1.00 94.94 104 ASN A C 1
ATOM 805 O O . ASN A 1 104 ? -2.996 -6.902 22.112 1.00 94.94 104 ASN A O 1
ATOM 809 N N . LEU A 1 105 ? -3.650 -5.508 23.737 1.00 97.06 105 LEU A N 1
ATOM 810 C CA . LEU A 1 105 ? -2.836 -4.383 23.293 1.00 97.06 105 LEU A CA 1
ATOM 811 C C . LEU A 1 105 ? -1.863 -4.005 24.402 1.00 97.06 105 LEU A C 1
ATOM 813 O O . LEU A 1 105 ? -2.228 -3.296 25.341 1.00 97.06 105 LEU A O 1
ATOM 817 N N . ASN A 1 106 ? -0.644 -4.519 24.275 1.00 97.06 106 ASN A N 1
ATOM 818 C CA . ASN A 1 106 ? 0.508 -4.152 25.089 1.00 97.06 106 ASN A CA 1
ATOM 819 C C . ASN A 1 106 ? 1.468 -3.230 24.313 1.00 97.06 106 ASN A C 1
ATOM 821 O O . ASN A 1 106 ? 1.180 -2.818 23.187 1.00 97.06 106 ASN A O 1
ATOM 825 N N . SER A 1 107 ? 2.618 -2.898 24.915 1.00 97.19 107 SER A N 1
ATOM 826 C CA . SER A 1 107 ? 3.603 -1.999 24.295 1.00 97.19 107 SER A CA 1
ATOM 827 C C . SER A 1 107 ? 4.107 -2.509 22.946 1.00 97.19 107 SER A C 1
ATOM 829 O O . SER A 1 107 ? 4.119 -1.758 21.973 1.00 97.19 107 SER A O 1
ATOM 831 N N . THR A 1 108 ? 4.504 -3.777 22.893 1.00 97.00 108 THR A N 1
ATOM 832 C CA . THR A 1 108 ? 5.071 -4.411 21.702 1.00 97.00 108 THR A CA 1
ATOM 833 C C . THR A 1 108 ? 4.021 -4.537 20.604 1.00 97.00 108 THR A C 1
ATOM 835 O O . THR A 1 108 ? 4.259 -4.127 19.477 1.00 97.00 108 THR A O 1
ATOM 838 N N . GLN A 1 109 ? 2.813 -4.986 20.948 1.00 97.19 109 GLN A N 1
ATOM 839 C CA . GLN A 1 109 ? 1.711 -5.162 19.998 1.00 97.19 109 GLN A CA 1
ATOM 840 C C . GLN A 1 109 ? 1.259 -3.844 19.368 1.00 97.19 109 GLN A C 1
ATOM 842 O O . GLN A 1 109 ? 0.854 -3.831 18.207 1.00 97.19 109 GLN A O 1
ATOM 847 N N . LEU A 1 110 ? 1.316 -2.738 20.119 1.00 97.88 110 LEU A N 1
ATOM 848 C CA . LEU A 1 110 ? 1.047 -1.415 19.564 1.00 97.88 110 LEU A CA 1
ATOM 849 C C . LEU A 1 110 ? 2.134 -0.991 18.571 1.00 97.88 110 LEU A C 1
ATOM 851 O O . LEU A 1 110 ? 1.802 -0.479 17.507 1.00 97.88 110 LEU A O 1
ATOM 855 N N . GLN A 1 111 ? 3.407 -1.222 18.901 1.00 97.44 111 GLN A N 1
ATOM 856 C CA . GLN A 1 111 ? 4.527 -0.908 18.013 1.00 97.44 111 GLN A CA 1
ATOM 857 C C . GLN A 1 111 ? 4.470 -1.732 16.718 1.00 97.44 111 GLN A C 1
ATOM 859 O O .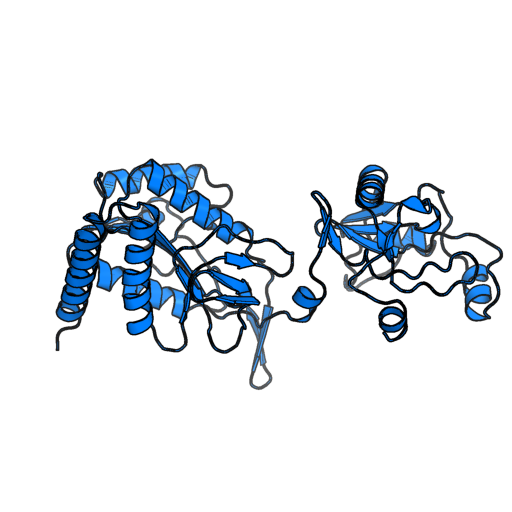 GLN A 1 111 ? 4.600 -1.169 15.637 1.00 97.44 111 GLN A O 1
ATOM 864 N N . GLU A 1 112 ? 4.190 -3.033 16.810 1.00 96.50 112 GLU A N 1
ATOM 865 C CA . GLU A 1 112 ? 3.991 -3.906 15.645 1.00 96.50 112 GLU A CA 1
ATOM 866 C C . GLU A 1 112 ? 2.810 -3.447 14.778 1.00 96.50 112 GLU A C 1
ATOM 868 O O . GLU A 1 112 ? 2.894 -3.451 13.553 1.00 96.50 112 GLU A O 1
ATOM 873 N N . ALA A 1 113 ? 1.695 -3.035 15.396 1.00 96.88 113 ALA A N 1
ATOM 874 C CA . ALA A 1 113 ? 0.543 -2.517 14.659 1.00 96.88 113 ALA A CA 1
ATOM 875 C C . ALA A 1 113 ? 0.873 -1.210 13.919 1.00 96.88 113 ALA A C 1
ATOM 877 O O . ALA A 1 113 ? 0.441 -1.028 12.783 1.00 96.88 113 ALA A O 1
ATOM 878 N N . TYR A 1 114 ? 1.659 -0.330 14.550 1.00 96.88 114 TYR A N 1
ATOM 879 C CA . TYR A 1 114 ? 2.190 0.884 13.929 1.00 96.88 114 TYR A CA 1
ATOM 880 C C . TYR A 1 114 ? 3.048 0.556 12.710 1.00 96.88 114 TYR A C 1
ATOM 882 O O . TYR A 1 114 ? 2.779 1.069 11.632 1.00 96.88 114 TYR A O 1
ATOM 890 N N . GLN A 1 115 ? 4.020 -0.346 12.861 1.00 95.62 115 GLN A N 1
ATOM 891 C CA . GLN A 1 115 ? 4.912 -0.757 11.775 1.00 95.62 115 GLN A CA 1
ATOM 892 C C . GLN A 1 115 ? 4.146 -1.392 10.609 1.00 95.62 115 GLN A C 1
ATOM 894 O O . GLN A 1 115 ? 4.455 -1.119 9.450 1.00 95.62 115 GLN A O 1
ATOM 899 N N . ASN A 1 116 ? 3.120 -2.204 10.891 1.00 95.38 116 ASN A N 1
ATOM 900 C CA . ASN A 1 116 ? 2.302 -2.800 9.836 1.00 95.38 116 ASN A CA 1
ATOM 901 C C . ASN A 1 116 ? 1.526 -1.727 9.051 1.00 95.38 116 ASN A C 1
ATOM 903 O O . ASN A 1 116 ? 1.558 -1.713 7.821 1.00 95.38 116 ASN A O 1
ATOM 907 N N . ILE A 1 117 ? 0.885 -0.786 9.753 1.00 97.19 117 ILE A N 1
ATOM 908 C CA . ILE A 1 117 ? 0.150 0.324 9.126 1.00 97.19 117 ILE A CA 1
ATOM 909 C C . ILE A 1 117 ? 1.093 1.257 8.353 1.00 97.19 117 ILE A C 1
ATOM 911 O O . ILE A 1 117 ? 0.770 1.663 7.237 1.00 97.19 117 ILE A O 1
ATOM 915 N N . GLU A 1 118 ? 2.282 1.528 8.887 1.00 95.50 118 GLU A N 1
ATOM 916 C CA . GLU A 1 118 ? 3.320 2.292 8.196 1.00 95.50 118 GLU A CA 1
ATOM 917 C C . GLU A 1 118 ? 3.738 1.596 6.891 1.00 95.50 118 GLU A C 1
ATOM 919 O O . GLU A 1 118 ? 3.789 2.230 5.836 1.00 95.50 118 GLU A O 1
ATOM 924 N N . SER A 1 119 ? 3.963 0.276 6.930 1.00 94.38 119 SER A N 1
ATOM 925 C CA . SER A 1 119 ? 4.315 -0.510 5.740 1.00 94.38 119 SER A CA 1
ATOM 926 C C . SER A 1 119 ? 3.231 -0.458 4.658 1.00 94.38 119 SER A C 1
ATOM 928 O O . SER A 1 119 ? 3.545 -0.375 3.473 1.00 94.38 119 SER A O 1
ATOM 930 N N . PHE A 1 120 ? 1.957 -0.430 5.059 1.00 96.81 120 PHE A N 1
ATOM 931 C CA . PHE A 1 120 ? 0.832 -0.245 4.150 1.00 96.81 120 PHE A CA 1
ATOM 932 C C . PHE A 1 120 ? 0.816 1.164 3.540 1.00 96.81 120 PHE A C 1
ATOM 934 O O . PHE A 1 120 ? 0.632 1.308 2.335 1.00 96.81 120 PHE A O 1
ATOM 941 N N . HIS A 1 121 ? 1.061 2.218 4.322 1.00 96.19 121 HIS A N 1
ATOM 942 C CA . HIS A 1 121 ? 1.101 3.576 3.773 1.00 96.19 121 HIS A CA 1
ATOM 943 C C . HIS A 1 121 ? 2.273 3.811 2.810 1.00 96.19 121 HIS A C 1
ATOM 945 O O . HIS A 1 121 ? 2.117 4.585 1.862 1.00 96.19 121 HIS A O 1
ATOM 951 N N . LYS A 1 122 ? 3.407 3.122 2.998 1.00 93.06 122 LYS A N 1
ATOM 952 C CA . LYS A 1 122 ? 4.582 3.212 2.111 1.00 93.06 122 LYS A CA 1
ATOM 953 C C . LYS A 1 122 ? 4.304 2.769 0.676 1.00 93.06 122 LYS A C 1
ATOM 955 O O . LYS A 1 122 ? 4.925 3.290 -0.244 1.00 93.06 122 LYS A O 1
ATOM 960 N N . ILE A 1 123 ? 3.365 1.846 0.466 1.00 92.81 123 ILE A N 1
ATOM 961 C CA . ILE A 1 123 ? 3.019 1.375 -0.884 1.00 92.81 123 ILE A CA 1
ATOM 962 C C . ILE A 1 123 ? 1.984 2.268 -1.590 1.00 92.81 123 ILE A C 1
ATOM 964 O O . ILE A 1 123 ? 1.672 2.054 -2.761 1.00 92.81 123 ILE A O 1
ATOM 968 N N . VAL A 1 124 ? 1.428 3.274 -0.907 1.00 92.12 124 VAL A N 1
ATOM 969 C CA . VAL A 1 124 ? 0.390 4.145 -1.471 1.00 92.12 124 VAL A CA 1
ATOM 970 C C . VAL A 1 124 ? 0.991 5.114 -2.491 1.00 92.12 124 VAL A C 1
ATOM 972 O O . VAL A 1 124 ? 1.774 5.998 -2.145 1.00 92.12 124 VAL A O 1
ATOM 975 N N . ILE A 1 125 ? 0.563 5.011 -3.751 1.00 84.31 125 ILE A N 1
ATOM 976 C CA . ILE A 1 125 ? 1.015 5.898 -4.832 1.00 84.31 125 ILE A CA 1
ATOM 977 C C . ILE A 1 125 ? 0.271 7.235 -4.746 1.00 84.31 125 ILE A C 1
ATOM 979 O O . ILE A 1 125 ? -0.884 7.339 -5.138 1.00 84.31 125 ILE A O 1
ATOM 983 N N . ARG A 1 126 ? 0.932 8.304 -4.291 1.00 85.56 126 ARG A N 1
ATOM 984 C CA . ARG A 1 126 ? 0.297 9.619 -4.048 1.00 85.56 126 ARG A CA 1
ATOM 985 C C . ARG A 1 126 ? 0.173 10.515 -5.292 1.00 85.56 126 ARG A C 1
ATOM 987 O O . ARG A 1 126 ? 0.347 11.730 -5.203 1.00 85.56 126 ARG A O 1
ATOM 994 N N . LYS A 1 127 ? -0.140 9.937 -6.455 1.00 86.94 127 LYS A N 1
ATOM 995 C CA . LYS A 1 127 ? -0.346 10.693 -7.704 1.00 86.94 127 LYS A CA 1
ATOM 996 C C . LYS A 1 127 ? -1.795 11.214 -7.779 1.00 86.94 127 LYS A C 1
ATOM 998 O O . LYS A 1 127 ? -2.724 10.415 -7.637 1.00 86.94 127 LYS A O 1
ATOM 1003 N N . PRO A 1 128 ? -2.026 12.529 -7.976 1.00 89.25 128 PRO A N 1
ATOM 1004 C CA . PRO A 1 128 ? -3.362 13.064 -8.230 1.00 89.25 128 PRO A CA 1
ATOM 1005 C C . PRO A 1 128 ? -4.015 12.401 -9.446 1.00 89.25 128 PRO A C 1
ATOM 1007 O O . PRO A 1 128 ? -3.331 11.946 -10.359 1.00 89.25 128 PRO A O 1
ATOM 1010 N N . PHE A 1 129 ? -5.343 12.380 -9.478 1.00 91.00 129 PHE A N 1
ATOM 1011 C CA . PHE A 1 129 ? -6.105 11.824 -10.593 1.00 91.00 129 PHE A CA 1
ATOM 1012 C C . PHE A 1 129 ? -7.311 12.699 -10.909 1.00 91.00 129 PHE A C 1
ATOM 1014 O O . PHE A 1 129 ? -7.693 13.569 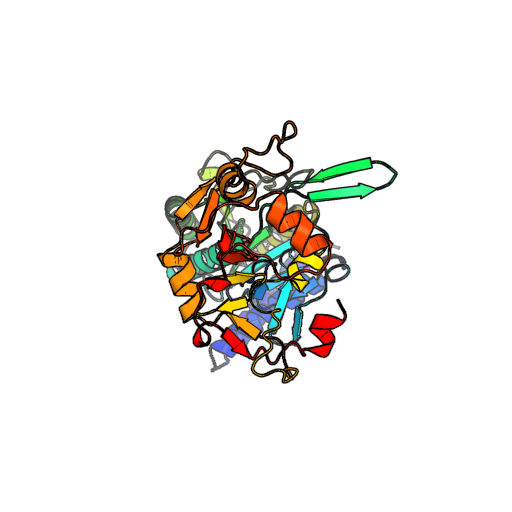-10.130 1.00 91.00 129 PHE A O 1
ATOM 1021 N N . THR A 1 130 ? -7.908 12.484 -12.075 1.00 88.62 130 THR A N 1
ATOM 1022 C CA . THR A 1 130 ? -9.087 13.232 -12.508 1.00 88.62 130 THR A CA 1
ATOM 1023 C C . THR A 1 130 ? -10.294 12.315 -12.541 1.00 88.62 130 THR A C 1
ATOM 1025 O O . THR A 1 130 ? -10.206 11.191 -13.031 1.00 88.62 130 THR A O 1
ATOM 1028 N N . VAL A 1 131 ? -11.433 12.814 -12.070 1.00 83.19 131 VAL A N 1
ATOM 1029 C CA . VAL A 1 131 ? -12.734 12.165 -12.254 1.00 83.19 131 VAL A CA 1
ATOM 1030 C C . VAL A 1 131 ? -13.589 13.058 -13.145 1.00 83.19 131 VAL A C 1
ATOM 1032 O O . VAL A 1 131 ? -13.638 14.276 -12.953 1.00 83.19 131 VAL A O 1
ATOM 1035 N N . GLY A 1 132 ? -14.214 12.460 -14.160 1.00 79.19 132 GLY A N 1
ATOM 1036 C CA . GLY A 1 132 ? -15.075 13.151 -15.119 1.00 79.19 132 GLY A CA 1
ATOM 1037 C C . GLY A 1 132 ? -16.551 12.801 -14.940 1.00 79.19 132 GLY A C 1
ATOM 1038 O O . GLY A 1 132 ? -16.884 11.668 -14.603 1.00 79.19 132 GLY A O 1
ATOM 1039 N N . GLY A 1 133 ? -17.432 13.766 -15.207 1.00 74.31 133 GLY A N 1
ATOM 1040 C CA . GLY A 1 133 ? -18.883 13.571 -15.257 1.00 74.31 133 GLY A CA 1
ATOM 1041 C C . GLY A 1 133 ? -19.605 14.810 -15.793 1.00 74.31 133 GLY A C 1
ATOM 1042 O O . GLY A 1 133 ? -19.206 15.934 -15.500 1.00 74.31 133 GLY A O 1
ATOM 1043 N N . ASN A 1 134 ? -20.654 14.618 -16.601 1.00 69.88 134 ASN A N 1
ATOM 1044 C CA . ASN A 1 134 ? -21.502 15.688 -17.160 1.00 69.88 134 ASN A CA 1
ATOM 1045 C C . ASN A 1 134 ? -20.735 16.864 -17.808 1.00 69.88 134 ASN A C 1
ATOM 1047 O O . ASN A 1 134 ? -21.110 18.021 -17.639 1.00 69.88 134 ASN A O 1
ATOM 1051 N N . GLY A 1 135 ? -19.649 16.580 -18.534 1.00 78.12 135 GLY A N 1
ATOM 1052 C CA . GLY A 1 135 ? -18.848 17.604 -19.221 1.00 78.12 135 GLY A CA 1
ATOM 1053 C C . GLY A 1 135 ? -17.838 18.351 -18.339 1.00 78.12 135 GLY A C 1
ATOM 1054 O O . GLY A 1 135 ? -17.092 19.176 -18.858 1.00 78.12 135 GLY A O 1
ATOM 1055 N N . PHE A 1 136 ? -17.751 18.033 -17.043 1.00 80.00 136 PHE A N 1
ATOM 1056 C CA . PHE A 1 136 ? -16.754 18.586 -16.126 1.00 80.00 136 PHE A CA 1
ATOM 1057 C C . PHE A 1 136 ? -15.732 17.525 -15.713 1.00 80.00 136 PHE A C 1
ATOM 1059 O O . PHE A 1 136 ? -16.053 16.347 -15.545 1.00 80.00 136 PHE A O 1
ATOM 1066 N N . LYS A 1 137 ? -14.485 17.962 -15.531 1.00 83.88 137 LYS A N 1
ATOM 1067 C CA . LYS A 1 137 ? -13.387 17.169 -14.975 1.00 83.88 137 LYS A CA 1
ATOM 1068 C C . LYS A 1 137 ? -12.917 17.842 -13.693 1.00 83.88 137 LYS A C 1
ATOM 1070 O O . LYS A 1 137 ? -12.610 19.030 -13.709 1.00 83.88 137 LYS A O 1
ATOM 1075 N N . SER A 1 138 ? -12.860 17.091 -12.600 1.00 84.25 138 SER A N 1
ATOM 1076 C CA . SER A 1 138 ? -12.302 17.568 -11.336 1.00 84.25 138 SER A CA 1
ATOM 1077 C C . SER A 1 138 ? -10.992 16.853 -11.059 1.00 84.25 138 SER A C 1
ATOM 1079 O O . SER A 1 138 ? -10.944 15.623 -11.103 1.00 84.25 138 SER A O 1
ATOM 1081 N N . GLY A 1 139 ? -9.951 17.614 -10.729 1.00 89.81 139 GLY A N 1
ATOM 1082 C CA . GLY A 1 139 ? -8.734 17.063 -10.143 1.00 89.81 139 GLY A CA 1
ATOM 1083 C C . GLY A 1 139 ? -8.989 16.665 -8.691 1.00 89.81 139 GLY A C 1
ATOM 1084 O O . GLY A 1 139 ? -9.614 17.411 -7.937 1.00 89.81 139 GLY A O 1
ATOM 1085 N N . LEU A 1 140 ? -8.536 15.479 -8.307 1.00 91.81 140 LEU A N 1
ATOM 1086 C CA . LEU A 1 140 ? -8.580 14.959 -6.948 1.00 91.81 140 LEU A CA 1
ATOM 1087 C C . LEU A 1 140 ? -7.170 14.575 -6.509 1.00 91.81 140 LEU A C 1
ATOM 1089 O O . LEU A 1 140 ? -6.350 14.095 -7.296 1.00 91.81 140 LEU A O 1
ATOM 1093 N N . ARG A 1 141 ? -6.899 14.747 -5.215 1.00 92.94 141 ARG A N 1
ATOM 1094 C CA . ARG A 1 141 ? -5.715 14.152 -4.590 1.00 92.94 141 ARG A CA 1
ATOM 1095 C C . ARG A 1 141 ? -5.898 12.641 -4.507 1.00 92.94 141 ARG A C 1
ATOM 1097 O O . ARG A 1 141 ? -7.029 12.151 -4.448 1.00 92.94 141 ARG A O 1
ATOM 1104 N N . TYR A 1 142 ? -4.793 11.905 -4.456 1.00 91.62 142 TYR A N 1
ATOM 1105 C CA . TYR A 1 142 ? -4.875 10.490 -4.121 1.00 91.62 142 TYR A CA 1
ATOM 1106 C C . TYR A 1 142 ? -5.479 10.333 -2.714 1.00 91.62 142 TYR A C 1
ATOM 1108 O O . TYR A 1 142 ? -5.054 11.054 -1.803 1.00 91.62 142 TYR A O 1
ATOM 1116 N N . PRO A 1 143 ? -6.476 9.455 -2.515 1.00 93.62 143 PRO A N 1
ATOM 1117 C CA . PRO A 1 143 ? -7.113 9.308 -1.218 1.00 93.62 143 PRO A CA 1
ATOM 1118 C C . PRO A 1 143 ? -6.139 8.739 -0.192 1.00 93.62 143 PRO A C 1
ATOM 1120 O O . PRO A 1 143 ? -5.446 7.760 -0.445 1.00 93.62 143 PRO A O 1
ATOM 1123 N N . HIS A 1 144 ? -6.121 9.326 0.999 1.00 95.94 144 HIS A N 1
ATOM 1124 C CA . HIS A 1 144 ? -5.409 8.749 2.130 1.00 95.94 144 HIS A CA 1
ATOM 1125 C C . HIS A 1 144 ? -6.30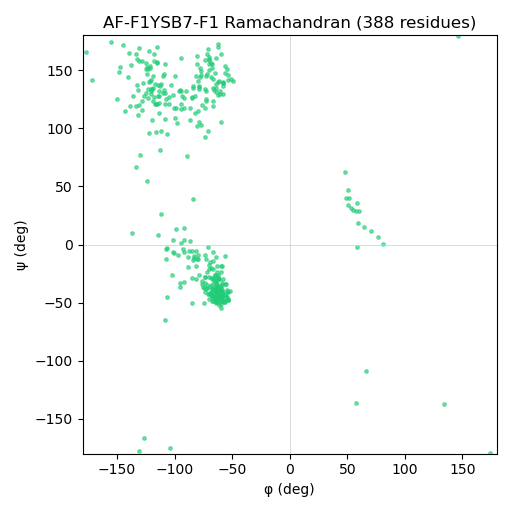3 7.676 2.784 1.00 95.94 144 HIS A C 1
ATOM 1127 O O . HIS A 1 144 ? -7.354 8.051 3.310 1.00 95.94 144 HIS A O 1
ATOM 1133 N N . PRO A 1 145 ? -5.977 6.368 2.756 1.00 97.19 145 PRO A N 1
ATOM 1134 C CA . PRO A 1 145 ? -6.875 5.327 3.274 1.00 97.19 145 PRO A CA 1
ATOM 1135 C C . PRO A 1 145 ? -7.086 5.445 4.788 1.00 97.19 145 PRO A C 1
ATOM 1137 O O . PRO A 1 145 ? -6.185 5.893 5.490 1.00 97.19 145 PRO A O 1
ATOM 1140 N N . VAL A 1 146 ? -8.267 5.075 5.299 1.00 98.19 146 VAL A N 1
ATOM 1141 C CA . VAL A 1 146 ? -8.588 5.085 6.743 1.00 98.19 146 VAL A CA 1
ATOM 1142 C C . VAL A 1 146 ? -7.867 3.960 7.457 1.00 98.19 146 VAL A C 1
ATOM 1144 O O . VAL A 1 146 ? -8.063 2.803 7.096 1.00 98.19 146 VAL A O 1
ATOM 1147 N N . THR A 1 147 ? -7.096 4.266 8.499 1.00 98.31 147 THR A N 1
ATOM 1148 C CA . THR A 1 147 ? -6.359 3.231 9.235 1.00 98.31 147 THR A CA 1
ATOM 1149 C C . THR A 1 147 ? -6.728 3.160 10.705 1.00 98.31 147 THR A C 1
ATOM 1151 O O . THR A 1 147 ? -6.976 4.168 11.368 1.00 98.31 147 THR A O 1
ATOM 1154 N N . ALA A 1 148 ? -6.806 1.946 11.248 1.00 98.31 148 ALA A N 1
ATOM 1155 C CA . ALA A 1 148 ? -7.095 1.773 12.663 1.00 98.31 148 ALA A CA 1
ATOM 1156 C C . ALA A 1 148 ? -6.416 0.551 13.274 1.00 98.31 148 ALA A C 1
ATOM 1158 O O . ALA A 1 148 ? -6.203 -0.466 12.622 1.00 98.31 148 ALA A O 1
ATOM 1159 N N . VAL A 1 149 ? -6.156 0.630 14.575 1.00 98.56 149 VAL A N 1
ATOM 1160 C CA . VAL A 1 149 ? -5.834 -0.527 15.410 1.00 98.56 149 VAL A CA 1
ATOM 1161 C C . VAL A 1 149 ? -7.028 -0.789 16.313 1.00 98.56 149 VAL A C 1
ATOM 1163 O O . VAL A 1 149 ? -7.417 0.081 17.094 1.00 98.56 149 VAL A O 1
ATOM 1166 N N . VAL A 1 150 ? -7.620 -1.978 16.233 1.00 98.31 150 VAL A N 1
ATOM 1167 C CA . VAL A 1 150 ? -8.703 -2.394 17.129 1.00 98.31 150 VAL A CA 1
ATOM 1168 C C . VAL A 1 150 ? -8.231 -3.539 18.003 1.00 98.31 150 VAL A C 1
ATOM 1170 O O . VAL A 1 150 ? -7.751 -4.556 17.517 1.00 98.31 150 VAL A O 1
ATOM 1173 N N . ALA A 1 151 ? -8.397 -3.389 19.311 1.00 97.88 151 ALA A N 1
ATOM 1174 C CA . ALA A 1 151 ? -8.043 -4.401 20.283 1.00 97.88 151 ALA A CA 1
ATOM 1175 C C . ALA A 1 151 ? -9.232 -4.839 21.135 1.00 97.88 151 ALA A C 1
ATOM 1177 O O . ALA A 1 151 ? -10.026 -4.007 21.574 1.00 97.88 151 ALA A O 1
ATOM 1178 N N . TYR A 1 152 ? -9.318 -6.137 21.430 1.00 97.00 152 TYR A N 1
ATOM 1179 C CA . TYR A 1 152 ? -10.351 -6.685 22.319 1.00 97.00 152 TYR A CA 1
ATOM 1180 C C . TYR A 1 152 ? -10.107 -6.320 23.788 1.00 97.00 152 TYR A C 1
ATOM 1182 O O . TYR A 1 152 ? -11.037 -6.000 24.521 1.00 97.00 152 TYR A O 1
ATOM 1190 N N . LYS A 1 153 ? -8.843 -6.326 24.223 1.00 95.56 153 LYS A N 1
ATOM 1191 C CA . LYS A 1 153 ? -8.426 -5.877 25.559 1.00 95.56 153 LYS A CA 1
ATOM 1192 C C . LYS A 1 153 ? -7.062 -5.191 25.511 1.00 95.56 153 LYS A C 1
ATOM 1194 O O . LYS A 1 153 ? -6.376 -5.218 24.497 1.00 95.56 153 LYS A O 1
ATOM 1199 N N . ALA A 1 154 ? -6.670 -4.593 26.630 1.00 96.25 154 ALA A N 1
ATOM 1200 C CA . ALA A 1 154 ? -5.336 -4.035 26.842 1.00 96.25 154 ALA A CA 1
ATOM 1201 C C . ALA A 1 154 ? -4.879 -4.325 28.275 1.00 96.25 154 ALA A C 1
ATOM 1203 O O . ALA A 1 154 ? -5.703 -4.265 29.196 1.00 96.25 154 ALA A O 1
ATOM 1204 N N . ASP A 1 155 ? -3.588 -4.584 28.469 1.00 93.44 155 ASP A N 1
ATOM 1205 C CA . ASP A 1 155 ? -2.962 -4.776 29.788 1.00 93.44 155 ASP A CA 1
ATOM 1206 C C . ASP A 1 155 ? -2.588 -3.450 30.471 1.00 93.44 155 ASP A C 1
ATOM 1208 O O . ASP A 1 155 ? -2.286 -3.410 31.661 1.00 93.44 155 ASP A O 1
ATOM 1212 N N . ARG A 1 156 ? -2.680 -2.350 29.724 1.00 94.69 156 ARG A N 1
ATOM 1213 C CA . ARG A 1 156 ? -2.386 -0.987 30.162 1.00 94.69 156 ARG A CA 1
ATOM 1214 C C . ARG A 1 156 ? -3.602 -0.064 30.085 1.00 94.69 156 ARG A C 1
ATOM 1216 O O . ARG A 1 156 ? -4.634 -0.388 29.479 1.00 94.69 156 ARG A O 1
ATOM 1223 N N . SER A 1 157 ? -3.494 1.078 30.764 1.00 96.06 157 SER A N 1
ATOM 1224 C CA . SER A 1 157 ? -4.496 2.145 30.721 1.00 96.06 157 SER A CA 1
ATOM 1225 C C . SER A 1 157 ? -4.496 2.840 29.356 1.00 96.06 157 SER A C 1
ATOM 1227 O O . SER A 1 157 ? -3.512 2.784 28.616 1.00 96.06 157 SER A O 1
ATOM 1229 N N . LEU A 1 158 ? -5.601 3.506 29.011 1.00 96.81 158 LEU A N 1
ATOM 1230 C CA . LEU A 1 158 ? -5.672 4.282 27.769 1.00 96.81 158 LEU A CA 1
ATOM 1231 C C . LEU A 1 158 ? -4.682 5.452 27.787 1.00 96.81 158 LEU A C 1
ATOM 1233 O O . LEU A 1 158 ? -4.160 5.819 26.743 1.00 96.81 158 LEU A O 1
ATOM 1237 N N . GLU A 1 159 ? -4.401 6.007 28.963 1.00 96.62 159 GLU A N 1
ATOM 1238 C CA . GLU A 1 159 ? -3.418 7.067 29.167 1.00 96.62 159 GLU A CA 1
ATOM 1239 C C . GLU A 1 159 ? -2.009 6.577 28.808 1.00 96.62 159 GLU A C 1
ATOM 1241 O O . GLU A 1 159 ? -1.334 7.200 27.996 1.00 96.62 159 GLU A O 1
ATOM 1246 N N . ALA A 1 160 ? -1.609 5.398 29.299 1.00 97.12 160 ALA A N 1
ATOM 1247 C CA . ALA A 1 160 ? -0.310 4.811 28.972 1.00 97.12 160 ALA A CA 1
ATOM 1248 C C . ALA A 1 160 ? -0.176 4.460 27.479 1.00 97.12 160 ALA A C 1
ATOM 1250 O O . ALA A 1 160 ? 0.899 4.615 26.901 1.00 97.12 160 ALA A O 1
ATOM 1251 N N . ILE A 1 161 ? -1.264 4.006 26.841 1.00 97.62 161 ILE A N 1
ATOM 1252 C CA . ILE A 1 161 ? -1.304 3.796 25.384 1.00 97.62 161 ILE A CA 1
ATOM 1253 C C . ILE A 1 161 ? -1.136 5.139 24.665 1.00 97.62 161 ILE A C 1
ATOM 1255 O O . ILE A 1 161 ? -0.312 5.246 23.765 1.00 97.62 161 ILE A O 1
ATOM 1259 N N . SER A 1 162 ? -1.868 6.173 25.087 1.00 96.56 162 SER A N 1
ATOM 1260 C CA . SER A 1 162 ? -1.783 7.518 24.511 1.00 96.56 162 SER A CA 1
ATOM 1261 C C . SER A 1 162 ? -0.389 8.126 24.622 1.00 96.56 162 SER A C 1
ATOM 1263 O O . SER A 1 162 ? 0.033 8.814 23.699 1.00 96.56 162 SER A O 1
ATOM 1265 N N . ASP A 1 163 ? 0.324 7.894 25.720 1.00 95.38 163 ASP A N 1
ATOM 1266 C CA . ASP A 1 163 ? 1.690 8.393 25.882 1.00 95.38 163 ASP A CA 1
ATOM 1267 C C . ASP A 1 163 ? 2.693 7.622 25.022 1.00 95.38 163 ASP A C 1
ATOM 1269 O O . ASP A 1 163 ? 3.650 8.208 24.520 1.00 95.38 163 ASP A O 1
ATOM 1273 N N . GLN A 1 164 ? 2.469 6.324 24.798 1.00 96.50 164 GLN A N 1
ATOM 1274 C CA . GLN A 1 164 ? 3.279 5.561 23.852 1.00 96.50 164 GLN A CA 1
ATOM 1275 C C . GLN A 1 164 ? 3.052 6.023 22.406 1.00 96.50 164 GLN A C 1
ATOM 1277 O O . GLN A 1 164 ? 4.025 6.154 21.674 1.00 96.50 164 GLN A O 1
ATOM 1282 N N . ILE A 1 165 ? 1.804 6.298 22.014 1.00 96.00 165 ILE A N 1
ATOM 1283 C CA . ILE A 1 165 ? 1.446 6.834 20.687 1.00 96.00 165 ILE A CA 1
ATOM 1284 C C . ILE A 1 165 ? 2.243 8.106 20.395 1.00 96.00 165 ILE A C 1
ATOM 1286 O O . ILE A 1 165 ? 2.875 8.172 19.354 1.00 96.00 165 ILE A O 1
ATOM 1290 N N . LYS A 1 166 ? 2.314 9.061 21.334 1.00 94.31 166 LYS A N 1
ATOM 1291 C CA . LYS A 1 166 ? 3.107 10.295 21.157 1.00 94.31 166 LYS A CA 1
ATOM 1292 C C . LYS A 1 166 ? 4.575 10.003 20.825 1.00 94.31 166 LYS A C 1
ATOM 1294 O O . LYS A 1 166 ? 5.118 10.592 19.905 1.00 94.31 166 LYS A O 1
ATOM 1299 N N . ARG A 1 167 ? 5.195 9.052 21.534 1.00 94.56 167 ARG A N 1
ATOM 1300 C CA . ARG A 1 167 ? 6.589 8.648 21.275 1.00 94.56 167 ARG A CA 1
ATOM 1301 C C . ARG A 1 167 ? 6.749 7.937 19.934 1.00 94.56 167 ARG A C 1
ATOM 1303 O O . ARG A 1 167 ? 7.794 8.055 19.311 1.00 94.56 167 ARG A O 1
ATOM 1310 N N . LEU A 1 168 ? 5.760 7.152 19.507 1.00 96.00 168 LEU A N 1
ATOM 1311 C CA . LEU A 1 168 ? 5.790 6.499 18.195 1.00 96.00 168 LEU A CA 1
ATOM 1312 C C . LEU A 1 168 ? 5.627 7.531 17.071 1.00 96.00 168 LEU A C 1
ATOM 1314 O O . LEU A 1 168 ? 6.388 7.495 16.112 1.00 96.00 168 LEU A O 1
ATOM 1318 N N . ASP A 1 169 ? 4.710 8.484 17.239 1.00 94.56 169 ASP A N 1
ATOM 1319 C CA . ASP A 1 169 ? 4.473 9.601 16.321 1.00 94.56 169 ASP A CA 1
ATOM 1320 C C . ASP A 1 169 ? 5.715 10.514 16.186 1.00 94.56 169 ASP A C 1
ATOM 1322 O O . ASP A 1 169 ? 5.940 11.080 15.124 1.00 94.56 169 ASP A O 1
ATOM 1326 N N . GLU A 1 170 ? 6.562 10.632 17.216 1.00 92.38 170 GLU A N 1
ATOM 1327 C CA . GLU A 1 170 ? 7.850 11.353 17.142 1.00 92.38 170 GLU A CA 1
ATOM 1328 C C . GLU A 1 170 ? 8.927 10.620 16.322 1.00 92.38 170 GLU A C 1
ATOM 1330 O O . GLU A 1 170 ? 9.863 11.255 15.843 1.00 92.38 170 GLU A O 1
ATOM 1335 N N . ASN A 1 171 ? 8.828 9.294 16.183 1.00 92.12 171 ASN A N 1
ATOM 1336 C CA . ASN A 1 171 ? 9.854 8.457 15.548 1.00 92.12 171 ASN A CA 1
ATOM 1337 C C . ASN A 1 171 ? 9.460 7.952 14.153 1.00 92.12 171 ASN A C 1
ATOM 1339 O O . ASN A 1 171 ? 10.246 7.246 13.519 1.00 92.12 171 ASN A O 1
ATOM 1343 N N . ILE A 1 172 ? 8.251 8.260 13.686 1.00 92.75 172 ILE A N 1
ATOM 1344 C CA . ILE A 1 172 ? 7.793 7.871 12.353 1.00 92.75 172 ILE A CA 1
ATOM 1345 C C . ILE A 1 172 ? 8.367 8.826 11.298 1.00 92.75 172 ILE A C 1
ATOM 1347 O O . ILE A 1 172 ? 8.447 10.032 11.515 1.00 92.75 172 ILE A O 1
ATOM 1351 N N . GLU A 1 173 ? 8.768 8.279 10.150 1.00 93.31 173 GLU A N 1
ATOM 1352 C CA . GLU A 1 173 ? 9.389 9.043 9.056 1.00 93.31 173 GLU A CA 1
ATOM 1353 C C . GLU A 1 173 ? 8.438 10.100 8.472 1.00 93.31 173 GLU A C 1
ATOM 1355 O O . GLU A 1 173 ? 8.816 11.251 8.258 1.00 93.31 173 GLU A O 1
ATOM 1360 N N . ASP A 1 174 ? 7.182 9.715 8.259 1.00 94.06 174 ASP A N 1
ATOM 1361 C CA . ASP A 1 174 ? 6.103 10.591 7.820 1.00 94.06 174 ASP A CA 1
ATOM 1362 C C . ASP A 1 174 ? 4.932 10.403 8.785 1.00 94.06 174 ASP A C 1
ATOM 1364 O O . ASP A 1 174 ? 4.335 9.327 8.870 1.00 94.06 174 ASP A O 1
ATOM 1368 N N . ILE A 1 175 ? 4.584 11.464 9.517 1.00 93.56 175 ILE A N 1
ATOM 1369 C CA . ILE A 1 175 ? 3.483 11.448 10.489 1.00 93.56 175 ILE A CA 1
ATOM 1370 C C . ILE A 1 175 ? 2.139 11.095 9.848 1.00 93.56 175 ILE A C 1
ATOM 1372 O O . ILE A 1 175 ? 1.226 10.680 10.548 1.00 93.56 175 ILE A O 1
ATOM 1376 N N . THR A 1 176 ? 1.989 11.206 8.527 1.00 94.31 176 THR A N 1
ATOM 1377 C CA . THR A 1 176 ? 0.790 10.737 7.826 1.00 94.31 176 THR A CA 1
ATOM 1378 C C . THR A 1 176 ? 0.711 9.215 7.714 1.00 94.31 176 THR A C 1
ATOM 1380 O O . THR A 1 176 ? -0.321 8.714 7.304 1.00 94.31 176 THR A O 1
ATOM 1383 N N . TRP A 1 177 ? 1.749 8.452 8.064 1.00 95.62 177 TRP A N 1
ATOM 1384 C CA . TRP A 1 177 ? 1.740 6.980 7.995 1.00 95.62 177 TRP A CA 1
ATOM 1385 C C . TRP A 1 177 ? 1.300 6.304 9.296 1.00 95.62 177 TRP A C 1
ATOM 1387 O O . TRP A 1 177 ? 1.326 5.077 9.404 1.00 95.62 177 TRP A O 1
ATOM 1397 N N . ARG A 1 178 ? 0.903 7.085 10.302 1.00 95.44 178 ARG A N 1
ATOM 1398 C CA . ARG A 1 178 ? 0.399 6.557 11.569 1.00 95.44 178 ARG A CA 1
ATOM 1399 C C . ARG A 1 178 ? -1.000 5.933 11.419 1.00 95.44 178 ARG A C 1
ATOM 1401 O O . ARG A 1 178 ? -1.741 6.279 10.503 1.00 95.44 178 ARG A O 1
ATOM 1408 N N . PRO A 1 179 ? -1.447 5.123 12.391 1.00 97.56 179 PRO A N 1
ATOM 1409 C CA . PRO A 1 179 ? -2.857 4.767 12.523 1.00 97.56 179 PRO A CA 1
ATOM 1410 C C . PRO A 1 179 ? -3.724 5.996 12.844 1.00 97.56 179 PRO A C 1
ATOM 1412 O O . PRO A 1 179 ? -3.433 6.719 13.806 1.00 97.56 179 PRO A O 1
ATOM 1415 N N . ASP A 1 180 ? -4.836 6.203 12.132 1.00 97.81 180 ASP A N 1
ATOM 1416 C CA . ASP A 1 180 ? -5.770 7.295 12.460 1.00 97.81 180 ASP A CA 1
ATOM 1417 C C . ASP A 1 180 ? -6.377 7.096 13.860 1.00 97.81 180 ASP A C 1
ATOM 1419 O O . ASP A 1 180 ? -6.413 8.017 14.684 1.00 97.81 180 ASP A O 1
ATOM 1423 N N . PHE A 1 181 ? -6.838 5.872 14.149 1.00 98.12 181 PHE A N 1
ATOM 1424 C CA . PHE A 1 181 ? -7.555 5.549 15.384 1.00 98.12 181 PHE A CA 1
ATOM 1425 C C . PHE A 1 181 ? -7.026 4.290 16.060 1.00 98.12 181 PHE A C 1
ATOM 1427 O O . PHE A 1 181 ? -6.848 3.251 15.434 1.00 98.12 181 PHE A O 1
ATOM 1434 N N . ILE A 1 182 ? -6.883 4.346 17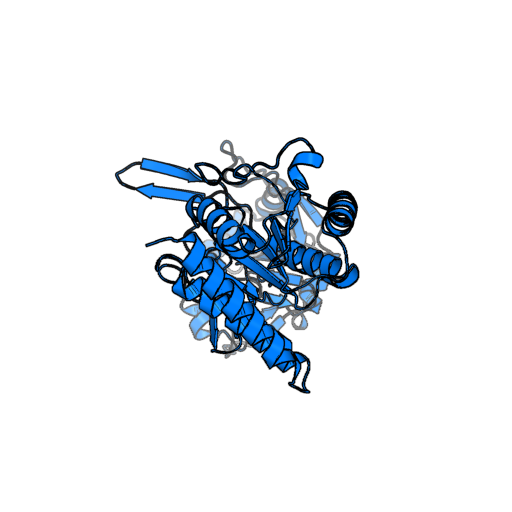.381 1.00 98.38 182 ILE A N 1
ATOM 1435 C CA . ILE A 1 182 ? -6.586 3.179 18.212 1.00 98.38 182 ILE A CA 1
ATOM 1436 C C . ILE A 1 182 ? -7.758 2.966 19.159 1.00 98.38 182 ILE A C 1
ATOM 1438 O O . ILE A 1 182 ? -8.142 3.848 19.926 1.00 98.38 182 ILE A O 1
ATOM 1442 N N . CYS A 1 183 ? -8.372 1.796 19.079 1.00 97.88 183 CYS A N 1
ATOM 1443 C CA . CYS A 1 183 ? -9.611 1.457 19.753 1.00 97.88 183 CYS A CA 1
ATOM 1444 C C . CYS A 1 183 ? -9.392 0.227 20.628 1.00 97.88 183 CYS A C 1
ATOM 1446 O O . CYS A 1 183 ? -8.979 -0.814 20.135 1.00 97.88 183 CYS A O 1
ATOM 1448 N N . VAL A 1 184 ? -9.733 0.318 21.912 1.00 98.25 184 VAL A N 1
ATOM 1449 C CA . VAL A 1 184 ? -9.785 -0.842 22.807 1.00 98.25 184 VAL A CA 1
ATOM 1450 C C . VAL A 1 184 ? -11.236 -1.060 23.208 1.00 98.25 184 VAL A C 1
ATOM 1452 O O . VAL A 1 184 ? -11.821 -0.206 23.891 1.00 98.25 184 VAL A O 1
ATOM 1455 N N . LEU A 1 185 ? -11.819 -2.181 22.769 1.00 97.31 185 LEU A N 1
ATOM 1456 C CA . LEU A 1 185 ? -13.208 -2.542 23.048 1.00 97.31 185 LEU A CA 1
ATOM 1457 C C . LEU A 1 185 ? -13.494 -2.449 24.549 1.00 97.31 185 LEU A C 1
ATOM 1459 O O . LEU A 1 185 ? -12.631 -2.676 25.394 1.00 97.31 185 LEU A O 1
ATOM 1463 N N . GLU A 1 186 ? -14.701 -1.981 24.864 1.00 95.25 186 GLU A N 1
ATOM 1464 C CA . GLU A 1 186 ? -15.179 -1.712 26.227 1.00 95.25 186 GLU A CA 1
ATOM 1465 C C . GLU A 1 186 ? -14.368 -0.701 27.063 1.00 95.25 186 GLU A C 1
ATOM 1467 O O . GLU A 1 186 ? -14.793 -0.360 28.165 1.00 95.25 186 GLU A O 1
ATOM 1472 N N . LYS A 1 187 ? -13.259 -0.145 26.550 1.00 96.69 187 LYS A N 1
ATOM 1473 C CA . LYS A 1 187 ? -12.472 0.900 27.226 1.00 96.69 187 LYS A CA 1
ATOM 1474 C C . LYS A 1 187 ? -12.630 2.265 26.560 1.00 96.69 187 LYS A C 1
ATOM 1476 O O . LYS A 1 187 ? -13.160 3.199 27.171 1.00 96.69 187 LYS A O 1
ATOM 1481 N N . GLY A 1 188 ? -12.173 2.412 25.317 1.00 97.75 188 GLY A N 1
ATOM 1482 C CA . GLY A 1 188 ? -12.066 3.733 24.703 1.00 97.75 188 GLY A CA 1
ATOM 1483 C C . GLY A 1 188 ? -11.395 3.788 23.340 1.00 97.75 188 GLY A C 1
ATOM 1484 O O . GLY A 1 188 ? -10.976 2.773 22.791 1.00 97.75 188 GLY A O 1
ATOM 1485 N N . ILE A 1 189 ? -11.297 5.011 22.822 1.00 97.94 189 ILE A N 1
ATOM 1486 C CA . ILE A 1 189 ? -10.671 5.344 21.539 1.00 97.94 189 ILE A CA 1
ATOM 1487 C C . ILE A 1 189 ? -9.636 6.443 21.773 1.00 97.94 189 ILE A C 1
ATOM 1489 O O . ILE A 1 189 ? -9.899 7.389 22.517 1.00 97.94 189 ILE A O 1
ATOM 1493 N N . ILE A 1 190 ? -8.491 6.336 21.113 1.00 97.94 190 ILE A N 1
ATOM 1494 C CA . ILE A 1 190 ? -7.440 7.348 21.050 1.00 97.94 190 ILE A CA 1
ATOM 1495 C C . ILE A 1 190 ? -7.268 7.732 19.581 1.00 97.94 190 ILE A C 1
ATOM 1497 O O . ILE A 1 190 ? -7.244 6.865 18.710 1.00 97.94 190 ILE A O 1
ATOM 1501 N N . GLY A 1 191 ? -7.205 9.029 19.307 1.00 96.19 191 GLY A N 1
ATOM 1502 C CA . GLY A 1 191 ? -7.032 9.569 17.961 1.00 96.19 191 GLY A CA 1
ATOM 1503 C C . GLY A 1 191 ? -7.776 10.892 17.784 1.00 96.19 191 GLY A C 1
ATOM 1504 O O . GLY A 1 191 ? -8.482 11.325 18.703 1.00 96.19 191 GLY A O 1
ATOM 1505 N N . PRO A 1 192 ? -7.701 11.519 16.606 1.00 94.81 192 PRO A N 1
ATOM 1506 C CA . PRO A 1 192 ? -8.403 12.763 16.303 1.00 94.81 192 PRO A CA 1
ATOM 1507 C C . PRO A 1 192 ? -9.918 12.674 16.546 1.00 94.81 192 PRO A C 1
ATOM 1509 O O . PRO A 1 192 ? -10.526 11.597 16.502 1.00 94.81 192 PRO A O 1
ATOM 1512 N N . ARG A 1 193 ? -10.534 13.814 16.886 1.00 91.00 193 ARG A N 1
ATOM 1513 C CA . ARG A 1 193 ? -12.002 13.953 17.033 1.00 91.00 193 ARG A CA 1
ATOM 1514 C C . ARG A 1 193 ? -12.664 14.475 15.763 1.00 91.00 193 ARG A C 1
ATOM 1516 O O . ARG A 1 193 ? -13.799 14.104 15.454 1.00 91.00 193 ARG A O 1
ATOM 1523 N N . ASN A 1 194 ? -11.963 15.375 15.085 1.00 92.50 194 ASN A N 1
ATOM 1524 C CA . ASN A 1 194 ? -12.397 15.966 13.833 1.00 92.50 194 ASN A CA 1
ATOM 1525 C C . ASN A 1 194 ? -12.116 15.007 12.678 1.00 92.50 194 ASN A C 1
ATOM 1527 O O . ASN A 1 194 ? -11.357 14.051 12.832 1.00 92.50 194 ASN A O 1
ATOM 1531 N N . LEU A 1 195 ? -12.777 15.259 11.550 1.00 94.56 195 LEU A N 1
ATOM 1532 C CA . LEU A 1 195 ? -12.505 14.521 10.326 1.00 94.56 195 LEU A CA 1
ATOM 1533 C C . LEU A 1 195 ? -11.076 14.796 9.868 1.00 94.56 195 LEU A C 1
ATOM 1535 O O . LEU A 1 195 ? -10.661 15.955 9.842 1.00 94.56 195 LEU A O 1
ATOM 1539 N N . LEU A 1 196 ? -10.368 13.741 9.483 1.00 96.94 196 LEU A N 1
ATOM 1540 C CA . LEU A 1 196 ? -9.073 13.861 8.815 1.00 96.94 196 LEU A CA 1
ATOM 1541 C C . LEU A 1 196 ? -9.237 14.053 7.311 1.00 96.94 196 LEU A C 1
ATOM 1543 O O . LEU A 1 196 ? -8.401 14.686 6.667 1.00 96.94 196 LEU A O 1
ATOM 1547 N N . ARG A 1 197 ? -10.327 13.515 6.756 1.00 97.31 197 ARG A N 1
ATOM 1548 C CA . ARG A 1 197 ? -10.629 13.546 5.325 1.00 97.31 197 ARG A CA 1
ATOM 1549 C C . ARG A 1 197 ? -11.693 14.579 4.991 1.00 97.31 197 ARG A C 1
ATOM 1551 O O . ARG A 1 197 ? -12.714 14.696 5.673 1.00 97.31 197 ARG A O 1
ATOM 1558 N N . GLY A 1 198 ? -11.453 15.305 3.907 1.00 95.06 198 GLY A N 1
ATOM 1559 C CA . GLY A 1 198 ? -12.313 16.363 3.391 1.00 95.06 198 GLY A CA 1
ATOM 1560 C C . GLY A 1 198 ? -12.674 16.168 1.923 1.00 95.06 198 GLY A C 1
ATOM 1561 O O . GLY A 1 198 ? -12.488 15.100 1.342 1.00 95.06 198 GLY A O 1
ATOM 1562 N N . ASP A 1 199 ? -13.215 17.224 1.327 1.00 92.81 199 ASP A N 1
ATOM 1563 C CA . ASP A 1 199 ? -13.630 17.208 -0.073 1.00 92.81 199 ASP A CA 1
ATOM 1564 C C . ASP A 1 199 ? -12.407 17.126 -1.007 1.00 92.81 199 ASP A C 1
ATOM 1566 O O . ASP A 1 199 ? -11.285 17.463 -0.621 1.00 92.81 199 ASP A O 1
ATOM 1570 N N . PHE A 1 200 ? -12.608 16.630 -2.233 1.00 92.50 200 PHE A N 1
ATOM 1571 C CA . PHE A 1 200 ? -11.537 16.387 -3.217 1.00 92.50 200 PHE A CA 1
ATOM 1572 C C . PHE A 1 200 ? -10.377 15.518 -2.690 1.00 92.50 200 PHE A C 1
ATOM 1574 O O . PHE A 1 200 ? -9.226 15.686 -3.106 1.00 92.50 200 PHE A O 1
ATOM 1581 N N . ASN A 1 201 ? -10.683 14.592 -1.770 1.00 95.19 201 ASN A N 1
ATOM 1582 C CA . ASN A 1 201 ? -9.715 13.749 -1.063 1.00 95.19 201 ASN A CA 1
ATOM 1583 C C . ASN A 1 201 ? -8.650 14.540 -0.281 1.00 95.19 201 ASN A C 1
ATOM 1585 O O . ASN A 1 201 ? -7.524 14.070 -0.109 1.00 95.19 201 ASN A O 1
ATOM 1589 N N . ALA A 1 202 ? -8.970 15.746 0.196 1.00 95.44 202 ALA A N 1
ATOM 1590 C CA . ALA A 1 202 ? -8.090 16.445 1.123 1.00 95.44 202 ALA A CA 1
ATOM 1591 C C . ALA A 1 202 ? -7.857 15.594 2.385 1.00 95.44 202 ALA A C 1
ATOM 1593 O O . ALA A 1 202 ? -8.793 14.992 2.913 1.00 95.44 202 ALA A O 1
ATOM 1594 N N . PHE A 1 203 ? -6.618 15.573 2.871 1.00 96.06 203 PHE A N 1
ATOM 1595 C CA . PHE A 1 203 ? -6.232 14.926 4.120 1.00 96.06 203 PHE A CA 1
ATOM 1596 C C . PHE A 1 203 ? -5.452 15.924 4.966 1.00 96.06 203 PHE A C 1
ATOM 1598 O O . PHE A 1 203 ? -4.459 16.479 4.495 1.00 96.06 203 PHE A O 1
ATOM 1605 N N . GLN A 1 204 ? -5.916 16.171 6.188 1.00 94.81 204 GLN A N 1
ATOM 1606 C CA . GLN A 1 204 ? -5.311 17.147 7.082 1.00 94.81 204 GLN A CA 1
ATOM 1607 C C . GLN A 1 204 ? -5.265 16.606 8.506 1.00 94.81 204 GLN A C 1
ATOM 1609 O O . GLN A 1 204 ? -6.296 16.353 9.131 1.00 94.81 204 GLN A O 1
ATOM 1614 N N . LEU A 1 205 ? -4.050 16.483 9.032 1.00 94.25 205 LEU A N 1
ATOM 1615 C CA . LEU A 1 205 ? -3.836 16.206 10.443 1.00 94.25 205 LEU A CA 1
ATOM 1616 C C . LEU A 1 205 ? -4.054 17.482 11.277 1.00 94.25 205 LEU A C 1
ATOM 1618 O O . LEU A 1 205 ? -3.731 18.580 10.804 1.00 94.25 205 LEU A O 1
ATOM 1622 N N . PRO A 1 206 ? -4.580 17.360 12.512 1.00 92.12 206 PRO A N 1
ATOM 1623 C CA . PRO A 1 206 ? -4.568 18.444 13.483 1.00 92.12 206 PRO A CA 1
ATOM 1624 C C . PRO A 1 206 ? -3.146 18.990 13.692 1.00 92.12 206 PRO A C 1
ATOM 1626 O O . PRO A 1 206 ? -2.203 18.199 13.732 1.00 92.12 206 PRO A O 1
ATOM 1629 N N . PRO A 1 207 ? -2.979 20.315 13.850 1.00 84.69 207 PRO A N 1
ATOM 1630 C CA . PRO A 1 207 ? -1.660 20.918 14.033 1.00 84.69 207 PRO A CA 1
ATOM 1631 C C . PRO A 1 207 ? -1.042 20.591 15.399 1.00 84.69 207 PRO A C 1
ATOM 1633 O O . PRO A 1 207 ? 0.179 20.558 15.523 1.00 84.69 207 PRO A O 1
ATOM 1636 N N . GLU A 1 208 ? -1.862 20.341 16.424 1.00 85.25 208 GLU A N 1
ATOM 1637 C CA . GLU A 1 208 ? -1.384 20.011 17.766 1.00 85.25 208 GLU A CA 1
ATOM 1638 C C . GLU A 1 208 ? -1.338 18.494 18.004 1.00 85.25 208 GLU A C 1
ATOM 1640 O O . GLU A 1 208 ? -2.314 17.769 17.788 1.00 85.25 208 GLU A O 1
ATOM 1645 N N . ILE A 1 209 ? -0.218 18.000 18.543 1.00 77.19 209 ILE A N 1
ATOM 1646 C CA . ILE A 1 209 ? -0.031 16.569 18.850 1.00 77.19 209 ILE A CA 1
ATOM 1647 C C . ILE A 1 209 ? -1.024 16.042 19.905 1.00 77.19 209 ILE A C 1
ATOM 1649 O O . ILE A 1 209 ? -1.377 14.861 19.941 1.00 77.19 209 ILE A O 1
ATOM 1653 N N . THR A 1 210 ? -1.519 16.929 20.765 1.00 81.50 210 THR A N 1
ATOM 1654 C CA . THR A 1 210 ? -2.575 16.660 21.752 1.00 81.50 210 THR A CA 1
ATOM 1655 C C . THR A 1 210 ? -3.888 16.257 21.081 1.00 81.50 210 THR A C 1
ATOM 1657 O O . THR A 1 210 ? -4.571 15.345 21.557 1.00 81.50 210 THR A O 1
ATOM 1660 N N . ASP A 1 211 ? -4.210 16.861 19.938 1.00 88.25 211 ASP A N 1
ATOM 1661 C CA . ASP A 1 211 ? -5.398 16.533 19.152 1.00 88.25 211 ASP A CA 1
ATOM 1662 C C . ASP A 1 211 ? -5.230 15.230 18.368 1.00 88.25 211 ASP A C 1
ATOM 1664 O O . ASP A 1 211 ? -6.189 14.466 18.224 1.00 88.25 211 ASP A O 1
ATOM 1668 N N . LEU A 1 212 ? -4.002 14.919 17.947 1.00 90.31 212 LEU A N 1
ATOM 1669 C CA . LEU A 1 212 ? -3.631 13.638 17.340 1.00 90.31 212 LEU A CA 1
ATOM 1670 C C . LEU A 1 212 ? -3.813 12.445 18.292 1.00 90.31 212 LEU A C 1
ATOM 1672 O O . LEU A 1 212 ? -4.121 11.331 17.855 1.00 90.31 212 LEU A O 1
ATOM 1676 N N . CYS A 1 213 ? -3.668 12.674 19.597 1.00 92.44 213 CYS A N 1
ATOM 1677 C CA . CYS A 1 213 ? -3.746 11.651 20.644 1.00 92.44 213 CYS A CA 1
ATOM 1678 C C . CYS A 1 213 ? -4.984 11.803 21.544 1.00 92.44 213 CYS A C 1
ATOM 1680 O O . CYS A 1 213 ? -4.984 11.387 22.702 1.00 92.44 213 CYS A O 1
ATOM 1682 N N . SER A 1 214 ? -6.061 12.397 21.028 1.00 93.56 214 SER A N 1
ATOM 1683 C CA . SER A 1 214 ? -7.264 12.703 21.805 1.00 93.56 214 SER A CA 1
ATOM 1684 C C . SER A 1 214 ? -7.922 11.446 22.406 1.00 93.56 214 SER A C 1
ATOM 1686 O O . SER A 1 214 ? -8.616 10.687 21.722 1.00 93.56 214 SER A O 1
ATOM 1688 N N . LEU A 1 215 ? -7.758 11.246 23.716 1.00 95.19 215 LEU A N 1
ATOM 1689 C CA . LEU A 1 215 ? -8.296 10.100 24.454 1.00 95.19 215 LEU A CA 1
ATOM 1690 C C . LEU A 1 215 ? -9.788 10.274 24.767 1.00 95.19 215 LEU A C 1
ATOM 1692 O O . LEU A 1 215 ? -10.241 11.314 25.253 1.00 95.19 215 LEU A O 1
ATOM 1696 N N . ARG A 1 216 ? -10.570 9.220 24.519 1.00 95.69 216 ARG A N 1
ATOM 1697 C CA . ARG A 1 216 ? -12.008 9.150 24.806 1.00 95.69 216 ARG A CA 1
ATOM 1698 C C . ARG A 1 216 ? -12.343 7.851 25.535 1.00 95.69 216 ARG A C 1
ATOM 1700 O O . ARG A 1 216 ? -12.318 6.780 24.933 1.00 95.69 216 ARG A O 1
ATOM 1707 N N . LYS A 1 217 ? -12.722 7.938 26.814 1.00 96.62 217 LYS A N 1
ATOM 1708 C CA . LYS A 1 217 ? -13.279 6.803 27.573 1.00 96.62 217 LYS A CA 1
ATOM 1709 C C . LYS A 1 217 ? -14.732 6.589 27.158 1.00 96.62 217 LYS A C 1
ATOM 1711 O O . LYS A 1 217 ? -15.611 7.353 27.546 1.00 96.62 217 LYS A O 1
ATOM 1716 N N . THR A 1 218 ? -14.980 5.581 26.328 1.00 95.38 218 THR A N 1
ATOM 1717 C CA . THR A 1 218 ? -16.312 5.301 25.761 1.00 95.38 218 THR A CA 1
ATOM 1718 C C . THR A 1 218 ? -16.977 4.070 26.364 1.00 95.38 218 THR A C 1
ATOM 1720 O O . THR A 1 218 ? -18.186 3.891 26.192 1.00 95.38 218 THR A O 1
ATOM 1723 N N . GLY A 1 219 ? -16.230 3.247 27.106 1.00 94.56 219 GLY A N 1
ATOM 1724 C CA . GLY A 1 219 ? -16.780 2.096 27.814 1.00 94.56 219 GLY A CA 1
ATOM 1725 C C . GLY A 1 219 ? -17.495 1.122 26.871 1.00 94.56 219 GLY A C 1
ATOM 1726 O O . GLY A 1 219 ? -17.097 0.907 25.729 1.00 94.56 219 GLY A O 1
ATOM 1727 N N . ARG A 1 220 ? -18.662 0.638 27.296 1.00 92.25 220 ARG A N 1
ATOM 1728 C CA . ARG A 1 220 ? -19.569 -0.212 26.497 1.00 92.25 220 ARG A CA 1
ATOM 1729 C C . ARG A 1 220 ? -20.032 0.372 25.148 1.00 92.25 220 ARG A C 1
ATOM 1731 O O . ARG A 1 220 ? -20.700 -0.315 24.385 1.00 92.25 220 ARG A O 1
ATOM 1738 N N . HIS A 1 221 ? -19.773 1.652 24.868 1.00 95.44 221 HIS A N 1
ATOM 1739 C CA . HIS A 1 221 ? -20.157 2.307 23.612 1.00 95.44 221 HIS A CA 1
ATOM 1740 C C . HIS A 1 221 ? -18.998 2.442 22.618 1.00 95.44 221 HIS A C 1
ATOM 1742 O O . HIS A 1 221 ? -19.186 3.038 21.557 1.00 95.44 221 HIS A O 1
ATOM 1748 N N . THR A 1 222 ? -17.820 1.898 22.933 1.00 97.38 222 THR A N 1
ATOM 1749 C CA . THR A 1 222 ? -16.639 1.967 22.063 1.00 97.38 222 THR A CA 1
ATOM 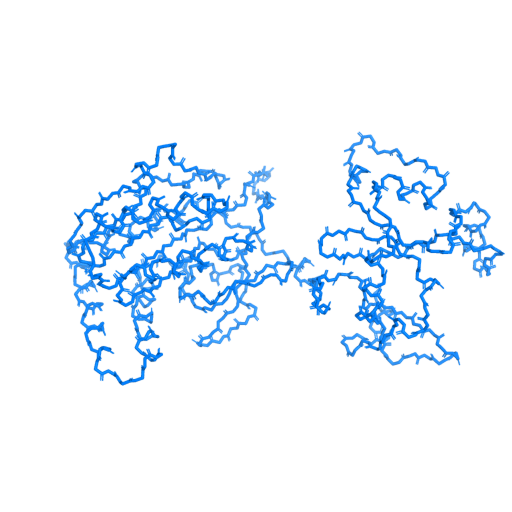1750 C C . THR A 1 222 ? -16.921 1.459 20.649 1.00 97.38 222 THR A C 1
ATOM 1752 O O . THR A 1 222 ? -16.626 2.180 19.700 1.00 97.38 222 THR A O 1
ATOM 1755 N N . LEU A 1 223 ? -17.566 0.294 20.497 1.00 97.69 223 LEU A N 1
ATOM 1756 C CA . LEU A 1 223 ? -17.844 -0.298 19.182 1.00 97.69 223 LEU A CA 1
ATOM 1757 C C . LEU A 1 223 ? -18.679 0.626 18.281 1.00 97.69 223 LEU A C 1
ATOM 1759 O O . LEU A 1 223 ? -18.346 0.846 17.121 1.00 97.69 223 LEU A O 1
ATOM 1763 N N . LEU A 1 224 ? -19.736 1.230 18.834 1.00 97.31 224 LEU A N 1
ATOM 1764 C CA . LEU A 1 224 ? -20.554 2.203 18.105 1.00 97.31 224 LEU A CA 1
ATOM 1765 C C . LEU A 1 224 ? -19.728 3.419 17.685 1.00 97.31 224 LEU A C 1
ATOM 1767 O O . LEU A 1 224 ? -19.865 3.914 16.571 1.00 97.31 224 LEU A O 1
ATOM 1771 N N . LYS A 1 225 ? -18.883 3.929 18.584 1.00 96.50 225 LYS A N 1
ATOM 1772 C CA . LYS A 1 225 ? -18.096 5.135 18.327 1.00 96.50 225 LYS A CA 1
ATOM 1773 C C . LYS A 1 225 ? -17.032 4.909 17.256 1.00 96.50 225 LYS A C 1
ATOM 1775 O O . LYS A 1 225 ? -16.889 5.783 16.406 1.00 96.50 225 LYS A O 1
ATOM 1780 N N . ILE A 1 226 ? -16.341 3.767 17.261 1.00 96.38 226 ILE A N 1
ATOM 1781 C CA . ILE A 1 226 ? -15.357 3.458 16.217 1.00 96.38 226 ILE A CA 1
ATOM 1782 C C . ILE A 1 226 ? -16.044 3.196 14.877 1.00 96.38 226 ILE A C 1
ATOM 1784 O O . ILE A 1 226 ? -15.619 3.765 13.881 1.00 96.38 226 ILE A O 1
ATOM 1788 N N . TYR A 1 227 ? -17.163 2.463 14.854 1.00 97.31 227 TYR A N 1
ATOM 1789 C CA . TYR A 1 227 ? -17.946 2.257 13.632 1.00 97.31 227 TYR A CA 1
ATOM 1790 C C . TYR A 1 227 ? -18.385 3.585 13.002 1.00 97.31 227 TYR A C 1
ATOM 1792 O O . TYR A 1 227 ? -18.148 3.820 11.821 1.00 97.31 227 TYR A O 1
ATOM 1800 N N . LEU A 1 228 ? -18.972 4.489 13.797 1.00 96.81 228 LEU A N 1
ATOM 1801 C CA . LEU A 1 228 ? -19.402 5.796 13.300 1.00 96.81 228 LEU A CA 1
ATOM 1802 C C . LEU A 1 228 ? -18.222 6.644 12.819 1.00 96.81 228 LEU A C 1
ATOM 1804 O O . LEU A 1 228 ? -18.364 7.369 11.840 1.00 96.81 228 LEU A O 1
ATOM 1808 N N . GLN A 1 229 ? -17.073 6.578 13.497 1.00 95.81 229 GLN A N 1
ATOM 1809 C CA . GLN A 1 229 ? -15.887 7.317 13.077 1.00 95.81 229 GLN A CA 1
ATOM 1810 C C . GLN A 1 229 ? -15.332 6.776 11.754 1.00 95.81 229 GLN A C 1
ATOM 1812 O O . GLN A 1 229 ? -15.132 7.563 10.834 1.00 95.81 229 GLN A O 1
ATOM 1817 N N . LEU A 1 230 ? -15.168 5.455 11.630 1.00 97.06 230 LEU A N 1
ATOM 1818 C CA . LEU A 1 230 ? -14.737 4.806 10.390 1.00 97.06 230 LEU A CA 1
ATOM 1819 C C . LEU A 1 230 ? -15.675 5.171 9.240 1.00 97.06 230 LEU A C 1
ATOM 1821 O O . LEU A 1 230 ? -15.211 5.651 8.212 1.00 97.06 230 LEU A O 1
ATOM 1825 N N . LEU A 1 231 ? -16.991 5.034 9.444 1.00 96.94 231 LEU A N 1
ATOM 1826 C CA . LEU A 1 231 ? -17.996 5.329 8.424 1.00 96.94 231 LEU A CA 1
ATOM 1827 C C . LEU A 1 231 ? -17.948 6.794 7.964 1.00 96.94 231 LEU A C 1
ATOM 1829 O O . LEU A 1 231 ? -18.089 7.077 6.778 1.00 96.94 231 LEU A O 1
ATOM 1833 N N . ARG A 1 232 ? -17.738 7.739 8.888 1.00 96.31 232 ARG A N 1
ATOM 1834 C CA . ARG A 1 232 ? -17.600 9.165 8.555 1.00 96.31 232 ARG A CA 1
ATOM 1835 C C . ARG A 1 232 ? -16.378 9.440 7.677 1.00 96.31 232 ARG A C 1
ATOM 1837 O O . ARG A 1 232 ? -16.488 10.248 6.761 1.00 96.31 232 ARG A O 1
ATOM 1844 N N . GLU A 1 233 ? -15.257 8.775 7.943 1.00 97.94 233 GLU A N 1
ATOM 1845 C CA . GLU A 1 233 ? -14.004 8.947 7.201 1.00 97.94 233 GLU A CA 1
ATOM 1846 C C . GLU A 1 233 ? -14.057 8.276 5.820 1.00 97.94 233 GLU A C 1
ATOM 1848 O O . GLU A 1 233 ? -13.803 8.933 4.811 1.00 97.94 233 GLU A O 1
ATOM 1853 N N . ILE A 1 234 ? -14.469 7.003 5.736 1.00 97.50 234 ILE A N 1
ATOM 1854 C CA . ILE A 1 234 ? -14.533 6.275 4.452 1.00 97.50 234 ILE A CA 1
ATOM 1855 C C . ILE A 1 234 ? -15.567 6.878 3.490 1.00 97.50 234 ILE A C 1
ATOM 1857 O O . ILE A 1 234 ? -15.420 6.767 2.274 1.00 97.50 234 ILE A O 1
ATOM 1861 N N . ASN A 1 235 ? -16.608 7.546 4.002 1.00 96.69 235 ASN A N 1
ATOM 1862 C CA . ASN A 1 235 ? -17.600 8.235 3.171 1.00 96.69 235 ASN A CA 1
ATOM 1863 C C . ASN A 1 235 ? -17.045 9.491 2.485 1.00 96.69 235 ASN A C 1
ATOM 1865 O O . ASN A 1 235 ? -17.659 9.967 1.533 1.00 96.69 235 ASN A O 1
ATOM 1869 N N . LYS A 1 236 ? -15.910 10.028 2.947 1.00 96.69 236 LYS A N 1
ATOM 1870 C CA . LYS A 1 236 ? -15.234 11.171 2.319 1.00 96.69 236 LYS A CA 1
ATOM 1871 C C . LYS A 1 236 ? -14.248 10.771 1.225 1.00 96.69 236 LYS A C 1
ATOM 1873 O O . LYS A 1 236 ? -13.801 11.632 0.477 1.00 96.69 236 LYS A O 1
ATOM 1878 N N . ILE A 1 237 ? -13.944 9.481 1.104 1.00 96.00 237 ILE A N 1
ATOM 1879 C CA . ILE A 1 237 ? -12.991 8.974 0.121 1.00 96.00 237 ILE A CA 1
ATOM 1880 C C . ILE A 1 237 ? -13.672 8.749 -1.228 1.00 96.00 237 ILE A C 1
ATOM 1882 O O . ILE A 1 237 ? -14.649 8.004 -1.345 1.00 96.00 237 ILE A O 1
ATOM 1886 N N . THR A 1 238 ? -13.078 9.340 -2.260 1.00 94.94 238 THR A N 1
ATOM 1887 C CA . THR A 1 238 ? -13.293 8.979 -3.663 1.00 94.94 238 THR A CA 1
ATOM 1888 C C . THR A 1 238 ? -12.075 8.201 -4.149 1.00 94.94 238 THR A C 1
ATOM 1890 O O . THR A 1 238 ? -10.957 8.709 -4.087 1.00 94.94 238 THR A O 1
ATOM 1893 N N . LEU A 1 239 ? -12.269 6.966 -4.608 1.00 94.12 239 LEU A N 1
ATOM 1894 C CA . LEU A 1 239 ? -11.176 6.138 -5.121 1.00 94.12 239 LEU A CA 1
ATOM 1895 C C . LEU A 1 239 ? -10.822 6.509 -6.564 1.00 94.12 239 LEU A C 1
ATOM 1897 O O . LEU A 1 239 ? -11.646 7.054 -7.303 1.00 94.12 239 LEU A O 1
ATOM 1901 N N . ARG A 1 240 ? -9.580 6.212 -6.948 1.00 90.50 240 ARG A N 1
ATOM 1902 C CA . ARG A 1 240 ? -9.110 6.312 -8.331 1.00 90.50 240 ARG A CA 1
ATOM 1903 C C . ARG A 1 240 ? -9.611 5.091 -9.121 1.00 90.50 240 ARG A C 1
ATOM 1905 O O . ARG A 1 240 ? -9.643 4.004 -8.551 1.00 90.50 240 ARG A O 1
ATOM 1912 N N . PRO A 1 241 ? -9.971 5.231 -10.410 1.00 89.19 241 PRO A N 1
ATOM 1913 C CA . PRO A 1 241 ? -10.180 4.075 -11.281 1.00 89.19 241 PRO A CA 1
ATOM 1914 C C . PRO A 1 241 ? -8.942 3.169 -11.327 1.00 89.19 241 PRO A C 1
ATOM 1916 O O . PRO A 1 241 ? -7.820 3.673 -11.258 1.00 89.19 241 PRO A O 1
ATOM 1919 N N . LEU A 1 242 ? -9.141 1.857 -11.478 1.00 89.25 242 LEU A N 1
ATOM 1920 C CA . LEU A 1 242 ? -8.028 0.922 -11.642 1.00 89.25 242 LEU A CA 1
ATOM 1921 C C . LEU A 1 242 ? -7.215 1.273 -12.897 1.00 89.25 242 LEU A C 1
ATOM 1923 O O . LEU A 1 242 ? -7.768 1.449 -13.983 1.00 89.25 242 LEU A O 1
ATOM 1927 N N . ASP A 1 243 ? -5.901 1.368 -12.730 1.00 84.38 243 ASP A N 1
ATOM 1928 C CA . ASP A 1 243 ? -4.956 1.745 -13.776 1.00 84.38 243 ASP A CA 1
ATOM 1929 C C . ASP A 1 243 ? -4.465 0.509 -14.545 1.00 84.38 243 ASP A C 1
ATOM 1931 O O . ASP A 1 243 ? -3.374 0.000 -14.303 1.00 84.38 243 ASP A O 1
ATOM 1935 N N . LEU A 1 244 ? -5.317 -0.022 -15.424 1.00 88.56 244 LEU A N 1
ATOM 1936 C CA . LEU A 1 244 ? -5.073 -1.299 -16.107 1.00 88.56 244 LEU A CA 1
ATOM 1937 C C . LEU A 1 244 ? -3.729 -1.336 -16.849 1.00 88.56 244 LEU A C 1
ATOM 1939 O O . LEU A 1 244 ? -3.018 -2.328 -16.746 1.00 88.56 244 LEU A O 1
ATOM 1943 N N . GLU A 1 245 ? -3.359 -0.243 -17.516 1.00 87.50 245 GLU A N 1
ATOM 1944 C CA . GLU A 1 245 ? -2.118 -0.136 -18.291 1.00 87.50 245 GLU A CA 1
ATOM 1945 C C . GLU A 1 245 ? -0.874 -0.284 -17.406 1.00 87.50 245 GLU A C 1
ATOM 1947 O O . GLU A 1 245 ? 0.064 -1.006 -17.749 1.00 87.50 245 GLU A O 1
ATOM 1952 N N . ASN A 1 246 ? -0.861 0.351 -16.229 1.00 88.06 246 ASN A N 1
ATOM 1953 C CA . ASN A 1 246 ? 0.285 0.247 -15.328 1.00 88.06 246 ASN A CA 1
ATOM 1954 C C . ASN A 1 246 ? 0.380 -1.120 -14.635 1.00 88.06 246 ASN A C 1
ATOM 1956 O O . ASN A 1 246 ? 1.492 -1.535 -14.295 1.00 88.06 246 ASN A O 1
ATOM 1960 N N . TYR A 1 247 ? -0.749 -1.811 -14.428 1.00 89.88 247 TYR A N 1
ATOM 1961 C CA . TYR A 1 247 ? -0.762 -3.194 -13.934 1.00 89.88 247 TYR A CA 1
ATOM 1962 C C . TYR A 1 247 ? -0.353 -4.203 -15.015 1.00 89.88 247 TYR A C 1
ATOM 1964 O O . TYR A 1 247 ? 0.340 -5.162 -14.692 1.00 89.88 247 TYR A O 1
ATOM 1972 N N . GLU A 1 248 ? -0.731 -3.984 -16.275 1.00 87.50 248 GLU A N 1
ATOM 1973 C CA . GLU A 1 248 ? -0.278 -4.788 -17.417 1.00 87.50 248 GLU A CA 1
ATOM 1974 C C . GLU A 1 248 ? 1.240 -4.680 -17.599 1.00 87.50 248 GLU A C 1
ATOM 1976 O O . GLU A 1 248 ? 1.927 -5.684 -17.743 1.00 87.50 248 GLU A O 1
ATOM 1981 N N . ASN A 1 249 ? 1.778 -3.465 -17.491 1.00 86.75 249 ASN A N 1
ATOM 1982 C CA . ASN A 1 249 ? 3.202 -3.199 -17.688 1.00 86.75 249 ASN A CA 1
ATOM 1983 C C . ASN A 1 249 ? 4.036 -3.254 -16.395 1.00 86.75 249 ASN A C 1
ATOM 1985 O O . ASN A 1 249 ? 5.154 -2.727 -16.382 1.00 86.75 249 ASN A O 1
ATOM 1989 N N . MET A 1 250 ? 3.491 -3.798 -15.297 1.00 90.81 250 MET A N 1
ATOM 1990 C CA . MET A 1 250 ? 4.079 -3.795 -13.944 1.00 90.81 250 MET A CA 1
ATOM 1991 C C . MET A 1 250 ? 5.550 -4.268 -13.944 1.00 90.81 250 MET A C 1
ATOM 1993 O O . MET A 1 250 ? 5.882 -5.216 -14.655 1.00 90.81 250 MET A O 1
ATOM 1997 N N . PRO A 1 251 ? 6.461 -3.659 -13.153 1.00 94.25 251 PRO A N 1
ATOM 1998 C CA . PRO A 1 251 ? 7.865 -4.038 -13.190 1.00 94.25 251 PRO A CA 1
ATOM 1999 C C . PRO A 1 251 ? 8.071 -5.453 -12.659 1.00 94.25 251 PRO A C 1
ATOM 2001 O O . PRO A 1 251 ? 7.492 -5.849 -11.644 1.00 94.25 251 PRO A O 1
ATOM 2004 N N . GLN A 1 252 ? 8.987 -6.186 -13.282 1.00 93.56 252 GLN A N 1
ATOM 2005 C CA . GLN A 1 252 ? 9.442 -7.476 -12.783 1.00 93.56 252 GLN A CA 1
ATOM 2006 C C . GLN A 1 252 ? 10.491 -7.286 -11.688 1.00 93.56 252 GLN A C 1
ATOM 2008 O O . GLN A 1 252 ? 11.312 -6.367 -11.733 1.00 93.56 252 GLN A O 1
ATOM 2013 N N . ILE A 1 253 ? 10.483 -8.177 -10.696 1.00 94.44 253 ILE A N 1
ATOM 2014 C CA . ILE A 1 253 ? 11.506 -8.196 -9.648 1.00 94.44 253 ILE A CA 1
ATOM 2015 C C . ILE A 1 253 ? 12.685 -9.035 -10.139 1.00 94.44 253 ILE A C 1
ATOM 2017 O O . ILE A 1 253 ? 12.623 -10.264 -10.158 1.00 94.44 253 ILE A O 1
ATOM 2021 N N . VAL A 1 254 ? 13.791 -8.373 -10.479 1.00 94.56 254 VAL A N 1
ATOM 2022 C CA . VAL A 1 254 ? 15.039 -9.027 -10.883 1.00 94.56 254 VAL A CA 1
ATOM 2023 C C . VAL A 1 254 ? 16.111 -8.789 -9.822 1.00 94.56 254 VAL A C 1
ATOM 2025 O O . VAL A 1 254 ? 16.776 -7.752 -9.751 1.00 94.56 254 VAL A O 1
ATOM 2028 N N . GLY A 1 255 ? 16.292 -9.777 -8.944 1.00 93.94 255 GLY A N 1
ATOM 2029 C CA . GLY A 1 255 ? 17.166 -9.638 -7.782 1.00 93.94 255 GLY A CA 1
ATOM 2030 C C . GLY A 1 255 ? 16.617 -8.605 -6.796 1.00 93.94 255 GLY A C 1
ATOM 2031 O O . GLY A 1 255 ? 15.642 -8.881 -6.111 1.00 93.94 255 GLY A O 1
ATOM 2032 N N . ARG A 1 256 ? 17.269 -7.439 -6.695 1.00 93.88 256 ARG A N 1
ATOM 2033 C CA . ARG A 1 256 ? 16.815 -6.326 -5.835 1.00 93.88 256 ARG A CA 1
ATOM 2034 C C . ARG A 1 256 ? 16.091 -5.214 -6.597 1.00 93.88 256 ARG A C 1
ATOM 2036 O O . ARG A 1 256 ? 15.619 -4.275 -5.965 1.00 93.88 256 ARG A O 1
ATOM 2043 N N . PHE A 1 257 ? 16.088 -5.294 -7.924 1.00 96.31 257 PHE A N 1
ATOM 2044 C CA . PHE A 1 257 ? 15.625 -4.235 -8.808 1.00 96.31 257 PHE A CA 1
ATOM 2045 C C . PHE A 1 257 ? 14.205 -4.519 -9.281 1.00 96.31 257 PHE A C 1
ATOM 2047 O O . PHE A 1 257 ? 13.860 -5.674 -9.533 1.00 96.31 257 PHE A O 1
ATOM 2054 N N . ARG A 1 258 ? 13.411 -3.464 -9.443 1.00 96.25 258 ARG A N 1
ATOM 2055 C CA . ARG A 1 258 ? 12.139 -3.487 -10.173 1.00 96.25 258 ARG A CA 1
ATOM 2056 C C . ARG A 1 258 ? 12.394 -2.957 -11.570 1.00 96.25 258 ARG A C 1
ATOM 2058 O O . ARG A 1 258 ? 12.832 -1.817 -11.694 1.00 96.25 258 ARG A O 1
ATOM 2065 N N . VAL A 1 259 ? 12.176 -3.774 -12.594 1.00 96.38 259 VAL A N 1
ATOM 2066 C CA . VAL A 1 259 ? 12.582 -3.446 -13.962 1.00 96.38 259 VAL A CA 1
ATOM 2067 C C . VAL A 1 259 ? 11.392 -3.523 -14.914 1.00 96.38 259 VAL A C 1
ATOM 2069 O O . VAL A 1 259 ? 10.675 -4.520 -14.917 1.00 96.38 259 VAL A O 1
ATOM 2072 N N . ARG A 1 260 ? 11.188 -2.484 -15.734 1.00 95.19 260 ARG A N 1
ATOM 2073 C CA . ARG A 1 260 ? 10.218 -2.484 -16.845 1.00 95.19 260 ARG A CA 1
ATOM 2074 C C . ARG A 1 260 ? 10.938 -2.525 -18.188 1.00 95.19 260 ARG A C 1
ATOM 2076 O O . ARG A 1 260 ? 12.060 -2.023 -18.306 1.00 95.19 260 ARG A O 1
ATOM 2083 N N . ARG A 1 261 ? 10.240 -3.029 -19.211 1.00 93.25 261 ARG A N 1
ATOM 2084 C CA . ARG A 1 261 ? 10.678 -3.018 -20.619 1.00 93.25 261 ARG A CA 1
ATOM 2085 C C . ARG A 1 261 ? 12.021 -3.730 -20.839 1.00 93.25 261 ARG A C 1
ATOM 2087 O O . ARG A 1 261 ? 12.830 -3.284 -21.645 1.00 93.25 261 ARG A O 1
ATOM 2094 N N . HIS A 1 262 ? 12.284 -4.815 -20.107 1.00 93.69 262 HIS A N 1
ATOM 2095 C CA . HIS A 1 262 ? 13.561 -5.540 -20.178 1.00 93.69 262 HIS A CA 1
ATOM 2096 C C . HIS A 1 262 ? 13.446 -6.960 -20.734 1.00 93.69 262 HIS A C 1
ATOM 2098 O O . HIS A 1 262 ? 14.414 -7.716 -20.649 1.00 93.69 262 HIS A O 1
ATOM 2104 N N . ASP A 1 263 ? 12.281 -7.342 -21.244 1.00 91.69 263 ASP A N 1
ATOM 2105 C CA . ASP A 1 263 ? 11.899 -8.740 -21.427 1.00 91.69 263 ASP A CA 1
ATOM 2106 C C . ASP A 1 263 ? 11.213 -9.065 -22.756 1.00 91.69 263 ASP A C 1
ATOM 2108 O O . ASP A 1 263 ? 10.747 -10.182 -22.966 1.00 91.69 263 ASP A O 1
ATOM 2112 N N . SER A 1 264 ? 11.213 -8.107 -23.677 1.00 90.31 264 SER A N 1
ATOM 2113 C CA . SER A 1 264 ? 10.530 -8.198 -24.967 1.00 90.31 264 SER A CA 1
ATOM 2114 C C . SER A 1 264 ? 11.502 -7.972 -26.128 1.00 90.31 264 SER A C 1
ATOM 2116 O O . SER A 1 264 ? 11.315 -7.073 -26.944 1.00 90.31 264 SER A O 1
ATOM 2118 N N . PHE A 1 265 ? 12.595 -8.744 -26.186 1.00 88.56 265 PHE A N 1
ATOM 2119 C CA . PHE A 1 265 ? 13.619 -8.587 -27.227 1.00 88.56 265 PHE A CA 1
ATOM 2120 C C . PHE A 1 265 ? 13.719 -9.795 -28.154 1.00 88.56 265 PHE A C 1
ATOM 2122 O O . PHE A 1 265 ? 13.785 -10.940 -27.712 1.00 88.56 265 PHE A O 1
ATOM 2129 N N . ALA A 1 266 ? 13.845 -9.530 -29.450 1.00 81.56 266 ALA A N 1
ATOM 2130 C CA . ALA A 1 266 ? 14.183 -10.529 -30.451 1.00 81.56 266 ALA A CA 1
ATOM 2131 C C . ALA A 1 266 ? 15.695 -10.531 -30.700 1.00 81.56 266 ALA A C 1
ATOM 2133 O O . ALA A 1 266 ? 16.255 -9.529 -31.152 1.00 81.56 266 ALA A O 1
ATOM 2134 N N . ARG A 1 267 ? 16.360 -11.668 -30.474 1.00 71.38 267 ARG A N 1
ATOM 2135 C CA . ARG A 1 267 ? 17.758 -11.859 -30.876 1.00 71.38 267 ARG A CA 1
ATOM 2136 C C . ARG A 1 267 ? 17.852 -13.019 -31.859 1.00 71.38 267 ARG A C 1
ATOM 2138 O O . ARG A 1 267 ? 17.695 -14.175 -31.490 1.00 71.38 267 ARG A O 1
ATOM 2145 N N . LEU A 1 268 ? 18.086 -12.690 -33.127 1.00 68.06 268 LEU A N 1
ATOM 2146 C CA . LEU A 1 268 ? 18.298 -13.676 -34.183 1.00 68.06 268 LEU A CA 1
ATOM 2147 C C . LEU A 1 268 ? 19.750 -14.160 -34.118 1.00 68.06 268 LEU A C 1
ATOM 2149 O O . LEU A 1 268 ? 20.659 -13.469 -34.577 1.00 68.06 268 LEU A O 1
ATOM 2153 N N . GLU A 1 269 ? 19.974 -15.342 -33.550 1.00 63.84 269 GLU A N 1
ATOM 2154 C CA . GLU A 1 269 ? 21.267 -16.023 -33.629 1.00 63.84 269 GLU A CA 1
ATOM 2155 C C . GLU A 1 269 ? 21.267 -17.010 -34.803 1.00 63.84 269 GLU A C 1
ATOM 2157 O O . GLU A 1 269 ? 20.336 -17.792 -34.987 1.00 63.84 269 GLU A O 1
ATOM 2162 N N . ASN A 1 270 ? 22.318 -16.973 -35.628 1.00 64.12 270 ASN A N 1
ATOM 2163 C CA . ASN A 1 270 ? 22.563 -17.940 -36.709 1.00 64.12 270 ASN A CA 1
ATOM 2164 C C . ASN A 1 270 ? 21.417 -18.117 -37.729 1.00 64.12 270 ASN A C 1
ATOM 2166 O O . ASN A 1 270 ? 21.271 -19.196 -38.299 1.00 64.12 270 ASN A O 1
ATOM 2170 N N . HIS A 1 271 ? 20.614 -17.074 -37.977 1.00 63.50 271 HIS A N 1
ATOM 2171 C CA . HIS A 1 271 ? 19.421 -17.131 -38.843 1.00 63.50 271 HIS A CA 1
ATOM 2172 C C . HIS A 1 271 ? 18.350 -18.138 -38.389 1.00 63.50 271 HIS A C 1
ATOM 2174 O O . HIS A 1 271 ? 17.481 -18.510 -39.178 1.00 63.50 271 HIS A O 1
ATOM 2180 N N . VAL A 1 272 ? 18.392 -18.567 -37.126 1.00 71.38 272 VAL A N 1
ATOM 2181 C CA . VAL A 1 272 ? 17.348 -19.389 -36.521 1.00 71.38 272 VAL A CA 1
ATOM 2182 C C . VAL A 1 272 ? 16.340 -18.457 -35.863 1.00 71.38 272 VAL A C 1
ATOM 2184 O O . VAL A 1 272 ? 16.704 -17.599 -35.058 1.00 71.38 272 VAL A O 1
ATOM 2187 N N . THR A 1 273 ? 15.068 -18.617 -36.219 1.00 72.44 273 THR A N 1
ATOM 2188 C CA . THR A 1 273 ? 13.974 -17.929 -35.535 1.00 72.44 273 THR A CA 1
ATOM 2189 C C . THR A 1 273 ? 13.885 -18.468 -34.107 1.00 72.44 273 THR A C 1
ATOM 2191 O O . THR A 1 273 ? 13.687 -19.676 -33.945 1.00 72.44 273 THR A O 1
ATOM 2194 N N . PRO A 1 274 ? 14.061 -17.628 -33.074 1.00 77.25 274 PRO A N 1
ATOM 2195 C CA . PRO A 1 274 ? 13.978 -18.092 -31.700 1.00 77.25 274 PRO A CA 1
ATOM 2196 C C . PRO A 1 274 ? 12.539 -18.507 -31.380 1.00 77.25 274 PRO A C 1
ATOM 2198 O O . PRO A 1 274 ? 11.586 -18.002 -31.969 1.00 77.25 274 PRO A O 1
ATOM 2201 N N . THR A 1 275 ? 12.376 -19.451 -30.455 1.00 84.19 275 THR A N 1
ATOM 2202 C CA . THR A 1 275 ? 11.043 -19.874 -29.998 1.00 84.19 275 THR A CA 1
ATOM 2203 C C . THR A 1 275 ? 10.417 -18.813 -29.097 1.00 84.19 275 THR A C 1
ATOM 2205 O O . THR A 1 275 ? 9.242 -18.482 -29.242 1.00 84.19 275 THR A O 1
ATOM 2208 N N . ASN A 1 276 ? 11.232 -18.229 -28.222 1.00 88.19 276 ASN A N 1
ATOM 2209 C CA . ASN A 1 276 ? 10.817 -17.248 -27.234 1.00 88.19 276 ASN A CA 1
ATOM 2210 C C . ASN A 1 276 ? 11.498 -15.897 -27.461 1.00 88.19 276 ASN A C 1
ATOM 2212 O O . ASN A 1 276 ? 12.569 -15.813 -28.069 1.00 88.19 276 ASN A O 1
ATOM 2216 N N . ALA A 1 277 ? 10.887 -14.838 -26.939 1.00 91.31 277 ALA A N 1
ATOM 2217 C CA . ALA A 1 277 ? 11.565 -13.571 -26.732 1.00 91.31 277 ALA A CA 1
ATOM 2218 C C . ALA A 1 277 ? 12.724 -13.742 -25.733 1.00 91.31 277 ALA A C 1
ATOM 2220 O O . ALA A 1 277 ? 12.888 -14.771 -25.075 1.00 91.31 277 ALA A O 1
ATOM 2221 N N . THR A 1 278 ? 13.551 -12.712 -25.612 1.00 91.81 278 THR A N 1
ATOM 2222 C CA . THR A 1 278 ? 14.674 -12.663 -24.674 1.00 91.81 278 THR A CA 1
ATOM 2223 C C . THR A 1 278 ? 14.530 -11.490 -23.720 1.00 91.81 278 THR A C 1
ATOM 2225 O O . THR A 1 278 ? 13.923 -10.467 -24.047 1.00 91.81 278 THR A O 1
ATOM 2228 N N . ARG A 1 279 ? 15.124 -11.637 -22.536 1.00 94.19 279 ARG A N 1
ATOM 2229 C CA . ARG A 1 279 ? 15.144 -10.635 -21.475 1.00 94.19 279 ARG A CA 1
ATOM 2230 C C . ARG A 1 279 ? 16.541 -10.399 -20.928 1.00 94.19 279 ARG A C 1
ATOM 2232 O O . ARG A 1 279 ? 17.409 -11.261 -21.032 1.00 94.19 279 ARG A O 1
ATOM 2239 N N . LEU A 1 280 ? 16.761 -9.236 -20.320 1.00 96.25 280 LEU A N 1
ATOM 2240 C CA . LEU A 1 280 ? 18.006 -8.938 -19.616 1.00 96.25 280 LEU A CA 1
ATOM 2241 C C . LEU A 1 280 ? 18.165 -9.832 -18.383 1.00 96.25 280 LEU A C 1
ATOM 2243 O O . LEU A 1 280 ? 17.264 -9.949 -17.554 1.00 96.25 280 LEU A O 1
ATOM 2247 N N . THR A 1 281 ? 19.358 -10.398 -18.235 1.00 96.69 281 THR A N 1
ATOM 2248 C CA . THR A 1 281 ? 19.765 -11.131 -17.033 1.00 96.69 281 THR A CA 1
ATOM 2249 C C . THR A 1 281 ? 19.955 -10.183 -15.848 1.00 96.69 281 THR A C 1
ATOM 2251 O O . THR A 1 281 ? 20.253 -8.993 -15.995 1.00 96.69 281 THR A O 1
ATOM 2254 N N . LYS A 1 282 ? 19.908 -10.737 -14.631 1.00 97.19 282 LYS A N 1
ATOM 2255 C CA . LYS A 1 282 ? 20.237 -9.996 -13.402 1.00 97.19 282 LYS A CA 1
ATOM 2256 C C . LYS A 1 282 ? 21.616 -9.325 -13.461 1.00 97.19 282 LYS A C 1
ATOM 2258 O O . LYS A 1 282 ? 21.755 -8.194 -13.001 1.00 97.19 282 LYS A O 1
ATOM 2263 N N . LEU A 1 283 ? 22.624 -10.012 -14.005 1.00 97.12 283 LEU A N 1
ATOM 2264 C CA . LEU A 1 283 ? 23.985 -9.478 -14.112 1.00 97.12 283 LEU A CA 1
ATOM 2265 C C . LEU A 1 283 ? 24.052 -8.302 -15.097 1.00 97.12 283 LEU A C 1
ATOM 2267 O O . LEU A 1 283 ? 24.735 -7.315 -14.826 1.00 97.12 283 LEU A O 1
ATOM 2271 N N . ALA A 1 284 ? 23.314 -8.375 -16.209 1.00 97.19 284 ALA A N 1
ATOM 2272 C CA . ALA A 1 284 ? 23.214 -7.269 -17.155 1.00 97.19 284 ALA A CA 1
ATOM 2273 C C . ALA A 1 284 ? 22.578 -6.035 -16.508 1.00 97.19 284 ALA A C 1
ATOM 2275 O O . ALA A 1 284 ? 23.134 -4.946 -16.594 1.00 97.19 284 ALA A O 1
ATOM 2276 N N . ILE A 1 285 ? 21.472 -6.216 -15.781 1.00 98.00 285 ILE A N 1
ATOM 2277 C CA . ILE A 1 285 ? 20.809 -5.128 -15.047 1.00 98.00 285 ILE A CA 1
ATOM 2278 C C . ILE A 1 285 ? 21.759 -4.506 -14.012 1.00 98.00 285 ILE A C 1
ATOM 2280 O O . ILE A 1 285 ? 21.874 -3.286 -13.951 1.00 98.00 285 ILE A O 1
ATOM 2284 N N . GLN A 1 286 ? 22.496 -5.318 -13.245 1.00 97.56 286 GLN A N 1
ATOM 2285 C CA . GLN A 1 286 ? 23.521 -4.822 -12.312 1.00 97.56 286 GLN A CA 1
ATOM 2286 C C . GLN A 1 286 ? 24.584 -3.978 -13.023 1.00 97.56 286 GLN A C 1
ATOM 2288 O O . GLN A 1 286 ? 24.872 -2.864 -12.592 1.00 97.56 286 GLN A O 1
ATOM 2293 N N . THR A 1 287 ? 25.103 -4.481 -14.143 1.00 97.50 287 THR A N 1
ATOM 2294 C CA . THR A 1 287 ? 26.122 -3.800 -14.953 1.00 97.50 287 THR A CA 1
ATOM 2295 C C . THR A 1 287 ? 25.617 -2.456 -15.479 1.00 97.50 287 THR A C 1
ATOM 2297 O O . THR A 1 287 ? 26.318 -1.452 -15.370 1.00 97.50 287 THR A O 1
ATOM 2300 N N . ILE A 1 288 ? 24.385 -2.421 -16.000 1.00 98.00 288 ILE A N 1
ATOM 2301 C CA . ILE A 1 288 ? 23.744 -1.196 -16.493 1.00 98.00 288 ILE A CA 1
ATOM 2302 C C . ILE A 1 288 ? 23.640 -0.170 -15.365 1.00 98.00 288 ILE A C 1
ATOM 2304 O O . ILE A 1 288 ? 24.049 0.974 -15.541 1.00 98.00 288 ILE A O 1
ATOM 2308 N N . VAL A 1 289 ? 23.145 -0.573 -14.192 1.00 97.62 289 VAL A N 1
ATOM 2309 C CA . VAL A 1 289 ? 23.008 0.328 -13.040 1.00 97.62 289 VAL A CA 1
ATOM 2310 C C . VAL A 1 289 ? 24.364 0.885 -12.605 1.00 97.62 289 VAL A C 1
ATOM 2312 O O . VAL A 1 289 ? 24.474 2.089 -12.388 1.00 97.62 289 VAL A O 1
ATOM 2315 N N . GLU A 1 290 ? 25.389 0.039 -12.498 1.00 97.12 290 GLU A N 1
ATOM 2316 C CA . GLU A 1 290 ? 26.714 0.409 -11.979 1.00 97.12 290 GLU A CA 1
ATOM 2317 C C . GLU A 1 290 ? 27.530 1.290 -12.929 1.00 97.12 290 GLU A C 1
ATOM 2319 O O . GLU A 1 290 ? 28.276 2.152 -12.469 1.00 97.12 290 GLU A O 1
ATOM 2324 N N . GLN A 1 291 ? 27.409 1.079 -14.240 1.00 97.31 291 GLN A N 1
ATOM 2325 C CA . GLN A 1 291 ? 28.229 1.771 -15.243 1.00 97.31 291 GLN A CA 1
ATOM 2326 C C . GLN A 1 291 ? 27.497 2.921 -15.942 1.00 97.31 291 GLN A C 1
ATOM 2328 O O . GLN A 1 291 ? 28.097 3.642 -16.740 1.00 97.31 291 GLN A O 1
ATOM 2333 N N . SER A 1 292 ? 26.202 3.094 -15.681 1.00 97.44 292 SER A N 1
ATOM 2334 C CA . SER A 1 292 ? 25.444 4.212 -16.233 1.00 97.44 292 SER A CA 1
ATOM 2335 C C . SER A 1 292 ? 25.821 5.549 -15.591 1.00 97.44 292 SER A C 1
ATOM 2337 O O . SER A 1 292 ? 26.123 5.640 -14.401 1.00 97.44 292 SER A O 1
ATOM 2339 N N . VAL A 1 293 ? 25.764 6.611 -16.390 1.00 97.38 293 VAL A N 1
ATOM 2340 C CA . VAL A 1 293 ? 26.022 7.982 -15.949 1.00 97.38 293 VAL A CA 1
ATOM 2341 C C . VAL A 1 293 ? 24.697 8.702 -15.745 1.00 97.38 293 VAL A C 1
ATOM 2343 O O . VAL A 1 293 ? 23.842 8.713 -16.632 1.00 97.38 293 VAL A O 1
ATOM 2346 N N . GLU A 1 294 ? 24.534 9.317 -14.579 1.00 97.69 294 GLU A N 1
ATOM 2347 C CA . GLU A 1 294 ? 23.373 10.143 -14.262 1.00 97.69 294 GLU A CA 1
ATOM 2348 C C . GLU A 1 294 ? 23.422 11.482 -15.007 1.00 97.69 294 GLU A C 1
ATOM 2350 O O . GLU A 1 294 ? 24.447 12.169 -15.030 1.00 97.69 294 GLU A O 1
ATOM 2355 N N . MET A 1 295 ? 22.310 11.853 -15.635 1.00 96.38 295 MET A N 1
ATOM 2356 C CA . MET A 1 295 ? 22.158 13.113 -16.359 1.00 96.38 295 MET A CA 1
ATOM 2357 C C . MET A 1 295 ? 20.686 13.527 -16.432 1.00 96.38 295 MET A C 1
ATOM 2359 O O . MET A 1 295 ? 19.797 12.789 -16.019 1.00 96.38 295 MET A O 1
ATOM 2363 N N . THR A 1 296 ? 20.414 14.719 -16.958 1.00 96.31 296 THR A N 1
ATOM 2364 C CA . THR A 1 296 ? 19.037 15.135 -17.245 1.00 96.31 296 THR A CA 1
ATOM 2365 C C . THR A 1 296 ? 18.544 14.486 -18.535 1.00 96.31 296 THR A C 1
ATOM 2367 O O . THR A 1 296 ? 19.338 14.227 -19.446 1.00 96.31 296 THR A O 1
ATOM 2370 N N . ARG A 1 297 ? 17.232 14.269 -18.659 1.00 95.06 297 ARG A N 1
ATOM 2371 C CA . ARG A 1 297 ? 16.623 13.730 -19.883 1.00 95.06 297 ARG A CA 1
ATOM 2372 C C . ARG A 1 297 ? 16.980 14.555 -21.121 1.00 95.06 297 ARG A C 1
ATOM 2374 O O . ARG A 1 297 ? 17.299 13.984 -22.157 1.00 95.06 297 ARG A O 1
ATOM 2381 N N . GLY A 1 298 ? 17.025 15.882 -21.004 1.00 94.06 298 GLY A N 1
ATOM 2382 C CA . GLY A 1 298 ? 17.460 16.768 -22.086 1.00 94.06 298 GLY A CA 1
ATOM 2383 C C . GLY A 1 298 ? 18.887 16.483 -22.565 1.00 94.06 298 GLY A C 1
ATOM 2384 O O . GLY A 1 298 ? 19.117 16.425 -23.769 1.00 94.06 298 GLY A O 1
ATOM 2385 N N . LYS A 1 299 ? 19.829 16.219 -21.646 1.00 94.50 299 LYS A N 1
ATOM 2386 C CA . LYS A 1 299 ? 21.202 15.817 -22.001 1.00 94.50 299 LYS A CA 1
ATOM 2387 C C . LYS A 1 299 ? 21.259 14.421 -22.615 1.00 94.50 299 LYS A C 1
ATOM 2389 O O . LYS A 1 299 ? 22.049 14.197 -23.526 1.00 94.50 299 LYS A O 1
ATOM 2394 N N . ALA A 1 300 ? 20.427 13.491 -22.147 1.00 93.88 300 ALA A N 1
ATOM 2395 C CA . ALA A 1 300 ? 20.328 12.166 -22.756 1.00 93.88 300 ALA A CA 1
ATOM 2396 C C . ALA A 1 300 ? 19.796 12.248 -24.197 1.00 93.88 300 ALA A C 1
ATOM 2398 O O . ALA A 1 300 ? 20.334 11.592 -25.086 1.00 93.88 300 ALA A O 1
ATOM 2399 N N . PHE A 1 301 ? 18.803 13.104 -24.456 1.00 93.81 301 PHE A N 1
ATOM 2400 C CA . PHE A 1 301 ? 18.326 13.381 -25.812 1.00 93.81 301 PHE A CA 1
ATOM 2401 C C . PHE A 1 301 ? 19.361 14.097 -26.671 1.00 93.81 301 PHE A C 1
ATOM 2403 O O . PHE A 1 301 ? 19.499 13.752 -27.837 1.00 93.81 301 PHE A O 1
ATOM 2410 N N . GLU A 1 302 ? 20.137 15.026 -26.120 1.00 92.88 302 GLU A N 1
ATOM 2411 C CA . GLU A 1 302 ? 21.252 15.635 -26.846 1.00 92.88 302 GLU A CA 1
ATOM 2412 C C . GLU A 1 302 ? 22.325 14.598 -27.212 1.00 92.88 302 GLU A C 1
ATOM 2414 O O . GLU A 1 302 ? 22.795 14.577 -28.346 1.00 92.88 302 GLU A O 1
ATOM 2419 N N . ALA A 1 303 ? 22.653 13.674 -26.306 1.00 91.06 303 ALA A N 1
ATOM 2420 C CA . ALA A 1 303 ? 23.560 12.560 -26.590 1.00 91.06 303 ALA A CA 1
ATOM 2421 C C . ALA A 1 303 ? 23.001 11.583 -27.641 1.00 91.06 303 ALA A C 1
ATOM 2423 O O . ALA A 1 303 ? 23.770 10.910 -28.323 1.00 91.06 303 ALA A O 1
ATOM 2424 N N . TRP A 1 304 ? 21.676 11.503 -27.776 1.00 92.31 304 TRP A N 1
ATOM 2425 C CA . TRP A 1 304 ? 21.003 10.659 -28.760 1.00 92.31 304 TRP A CA 1
ATOM 2426 C C . TRP A 1 304 ? 20.876 11.339 -30.134 1.00 92.31 304 TRP A C 1
ATOM 2428 O O . TRP A 1 304 ? 21.257 10.759 -31.147 1.00 92.31 304 TRP A O 1
ATOM 2438 N N . PHE A 1 305 ? 20.373 12.571 -30.191 1.00 91.00 305 PHE A N 1
ATOM 2439 C CA . PHE A 1 305 ? 20.063 13.293 -31.433 1.00 91.00 305 PHE A CA 1
ATOM 2440 C C . PHE A 1 305 ? 21.160 14.263 -31.889 1.00 91.00 305 PHE A C 1
ATOM 2442 O O . PHE A 1 305 ? 21.065 14.823 -32.978 1.00 91.00 305 PHE A O 1
ATOM 2449 N N . GLY A 1 306 ? 22.178 14.505 -31.062 1.00 89.38 306 GLY A N 1
ATOM 2450 C CA . GLY A 1 306 ? 23.297 15.403 -31.361 1.00 89.38 306 GLY A CA 1
ATOM 2451 C C . GLY A 1 306 ? 22.969 16.891 -31.239 1.00 89.38 306 GLY A C 1
ATOM 2452 O O . GLY A 1 306 ? 23.794 17.729 -31.591 1.00 89.38 306 GLY A O 1
ATOM 2453 N N . GLN A 1 307 ? 21.774 17.228 -30.755 1.00 89.19 307 GLN A N 1
ATOM 2454 C CA . GLN A 1 307 ? 21.320 18.598 -30.546 1.00 89.19 307 GLN A CA 1
ATOM 2455 C C . GLN A 1 307 ? 20.367 18.669 -29.347 1.00 89.19 307 GLN A C 1
ATOM 2457 O O . GLN A 1 307 ? 19.629 17.710 -29.098 1.00 89.19 307 GLN A O 1
ATOM 2462 N N . PRO A 1 308 ? 20.350 19.790 -28.609 1.00 88.75 308 PRO A N 1
ATOM 2463 C CA . PRO A 1 308 ? 19.434 19.970 -27.496 1.00 88.75 308 PRO A CA 1
ATOM 2464 C C . PRO A 1 308 ? 17.984 19.983 -27.984 1.00 88.75 308 PRO A C 1
ATOM 2466 O O . PRO A 1 308 ? 17.647 20.595 -29.000 1.00 88.75 308 PRO A O 1
ATOM 2469 N N . MET A 1 309 ? 17.115 19.317 -27.229 1.00 87.12 309 MET A N 1
ATOM 2470 C CA . MET A 1 309 ? 15.687 19.274 -27.518 1.00 87.12 309 MET A CA 1
ATOM 2471 C C . MET A 1 309 ? 14.996 20.512 -26.937 1.00 87.12 309 MET A C 1
ATOM 2473 O O . MET A 1 309 ? 15.283 20.912 -25.809 1.00 87.12 309 MET A O 1
ATOM 2477 N N . ASN A 1 310 ? 14.090 21.122 -27.705 1.00 85.31 310 ASN A N 1
ATOM 2478 C CA . ASN A 1 310 ? 13.279 22.244 -27.237 1.00 85.31 310 ASN A CA 1
ATOM 2479 C C . ASN A 1 310 ? 11.880 21.744 -26.861 1.00 85.31 310 ASN A C 1
ATOM 2481 O O . ASN A 1 310 ? 11.151 21.262 -27.725 1.00 85.31 310 ASN A O 1
ATOM 2485 N N . ASP A 1 311 ? 11.517 21.881 -25.589 1.00 83.88 311 ASP A N 1
ATOM 2486 C CA . ASP A 1 311 ? 10.218 21.485 -25.037 1.00 83.88 311 ASP A CA 1
ATOM 2487 C C . ASP A 1 311 ? 9.636 22.656 -24.227 1.00 83.88 311 ASP A C 1
ATOM 2489 O O . ASP A 1 311 ? 9.735 22.684 -22.998 1.00 83.88 311 ASP A O 1
ATOM 2493 N N . PRO A 1 312 ? 9.094 23.684 -24.908 1.00 77.88 312 PRO A N 1
ATOM 2494 C CA . PRO A 1 312 ? 8.638 24.916 -24.262 1.00 77.88 312 PRO A CA 1
ATOM 2495 C C . PRO A 1 312 ? 7.483 24.691 -23.275 1.00 77.88 312 PRO A C 1
ATOM 2497 O O . PRO A 1 312 ? 7.320 25.481 -22.347 1.00 77.88 312 PRO A O 1
ATOM 2500 N N . ASP A 1 313 ? 6.724 23.607 -23.448 1.00 82.44 313 ASP A N 1
ATOM 2501 C CA . ASP A 1 313 ? 5.584 23.242 -22.603 1.00 82.44 313 ASP A CA 1
ATOM 2502 C C . ASP A 1 313 ? 5.963 22.261 -21.473 1.00 82.44 313 ASP A C 1
ATOM 2504 O O . ASP A 1 313 ? 5.102 21.849 -20.694 1.00 82.44 313 ASP A O 1
ATOM 2508 N N . ASN A 1 314 ? 7.247 21.890 -21.365 1.00 79.38 314 ASN A N 1
ATOM 2509 C CA . ASN A 1 314 ? 7.788 20.922 -20.402 1.00 79.38 314 ASN A CA 1
ATOM 2510 C C . ASN A 1 314 ? 7.027 19.578 -20.370 1.00 79.38 314 ASN A C 1
ATOM 2512 O O . ASN A 1 314 ? 6.862 18.952 -19.319 1.00 79.38 314 ASN A O 1
ATOM 2516 N N . THR A 1 315 ? 6.528 19.138 -21.523 1.00 82.00 315 THR A N 1
ATOM 2517 C CA . THR A 1 315 ? 5.748 17.899 -21.667 1.00 82.00 315 THR A CA 1
ATOM 2518 C C . THR A 1 315 ? 6.605 16.641 -21.555 1.00 82.00 315 THR A C 1
ATOM 2520 O O . THR A 1 315 ? 6.132 15.597 -21.111 1.00 82.00 315 THR A O 1
ATOM 2523 N N . MET A 1 316 ? 7.878 16.745 -21.921 1.00 83.31 316 MET A N 1
ATOM 2524 C CA . MET A 1 316 ? 8.869 15.679 -21.888 1.00 83.31 316 MET A CA 1
ATOM 2525 C C . MET A 1 316 ? 9.644 15.651 -20.570 1.00 83.31 316 MET A C 1
ATOM 2527 O O . MET A 1 316 ? 10.429 14.725 -20.363 1.00 83.31 316 MET A O 1
ATOM 2531 N N . ALA A 1 317 ? 9.450 16.640 -19.687 1.00 89.19 317 ALA A N 1
ATOM 2532 C CA . ALA A 1 317 ? 10.182 16.791 -18.429 1.00 89.19 317 ALA A CA 1
ATOM 2533 C C . ALA A 1 317 ? 11.701 16.644 -18.643 1.00 89.19 317 ALA A C 1
ATOM 2535 O O . ALA A 1 317 ? 12.331 15.691 -18.175 1.00 89.19 317 ALA A O 1
ATOM 2536 N N . LEU A 1 318 ? 12.283 17.549 -19.439 1.00 91.25 318 LEU A N 1
ATOM 2537 C CA . LEU A 1 318 ? 13.694 17.489 -19.849 1.00 91.25 318 LEU A CA 1
ATOM 2538 C C . LEU A 1 318 ? 14.679 17.602 -18.673 1.00 91.25 318 LEU A C 1
ATOM 2540 O O . LEU A 1 318 ? 15.847 17.233 -18.807 1.00 91.25 318 LEU A O 1
ATOM 2544 N N . ASP A 1 319 ? 14.225 18.105 -17.532 1.00 92.25 319 ASP A N 1
ATOM 2545 C CA . ASP A 1 319 ? 14.961 18.217 -16.275 1.00 92.25 319 ASP A CA 1
ATOM 2546 C C . ASP A 1 319 ? 14.945 16.929 -15.434 1.00 92.25 319 ASP A C 1
ATOM 2548 O O . ASP A 1 319 ? 15.737 16.813 -14.497 1.00 92.25 319 ASP A O 1
ATOM 2552 N N . ALA A 1 320 ? 14.105 15.946 -15.777 1.00 93.38 320 ALA A N 1
ATOM 2553 C CA . ALA A 1 320 ? 14.035 14.675 -15.066 1.00 93.38 320 ALA A CA 1
ATOM 2554 C C . ALA A 1 320 ? 15.392 13.956 -15.056 1.00 93.38 320 ALA A C 1
ATOM 2556 O O . ALA A 1 320 ? 16.108 13.920 -16.062 1.00 93.38 320 ALA A O 1
ATOM 2557 N N . VAL A 1 321 ? 15.727 13.356 -13.913 1.00 96.31 321 VAL A N 1
ATOM 2558 C CA . VAL A 1 321 ? 16.942 12.555 -13.752 1.00 96.31 321 VAL A CA 1
ATOM 2559 C C . VAL A 1 321 ? 16.768 11.227 -14.484 1.00 96.31 321 VAL A C 1
ATOM 2561 O O . VAL A 1 321 ? 15.834 10.474 -14.211 1.00 96.31 321 VAL A O 1
ATOM 2564 N N . VAL A 1 322 ? 17.690 10.942 -15.397 1.00 97.31 322 VAL A N 1
ATOM 2565 C CA . VAL A 1 322 ? 17.780 9.688 -16.151 1.00 97.31 322 VAL A CA 1
ATOM 2566 C C . VAL A 1 322 ? 19.207 9.159 -16.085 1.00 97.31 322 VAL A C 1
ATOM 2568 O O . VAL A 1 322 ? 20.137 9.859 -15.670 1.00 97.31 322 VAL A O 1
ATOM 2571 N N . ARG A 1 323 ? 19.407 7.919 -16.522 1.00 98.06 323 ARG A N 1
ATOM 2572 C CA . ARG A 1 323 ? 20.739 7.321 -16.609 1.00 98.06 323 ARG A CA 1
ATOM 2573 C C . ARG A 1 323 ? 21.065 6.864 -18.018 1.00 98.06 323 ARG A C 1
ATOM 2575 O O . ARG A 1 323 ? 20.219 6.329 -18.722 1.00 98.06 323 ARG A O 1
ATOM 2582 N N . CYS A 1 324 ? 22.304 7.079 -18.437 1.00 97.69 324 CYS A N 1
ATOM 2583 C CA . CYS A 1 324 ? 22.779 6.707 -19.763 1.00 97.69 324 CYS A CA 1
ATOM 2584 C C . CYS A 1 324 ? 23.883 5.656 -19.648 1.00 97.69 324 CYS A C 1
ATOM 2586 O O . CYS A 1 324 ? 24.915 5.898 -19.024 1.00 97.69 324 CYS A O 1
ATOM 2588 N N . PHE A 1 325 ? 23.665 4.491 -20.250 1.00 97.69 325 PHE A N 1
ATOM 2589 C CA . PHE A 1 325 ? 24.648 3.421 -20.377 1.00 97.69 325 PHE A CA 1
ATOM 2590 C C . PHE A 1 325 ? 25.134 3.385 -21.831 1.00 97.69 325 PHE A C 1
ATOM 2592 O O . PHE A 1 325 ? 24.492 2.797 -22.698 1.00 97.69 325 PHE A O 1
ATOM 2599 N N . ASN A 1 326 ? 26.256 4.058 -22.097 1.00 96.38 326 ASN A N 1
ATOM 2600 C CA . ASN A 1 326 ? 26.922 4.106 -23.405 1.00 96.38 326 ASN A CA 1
ATOM 2601 C C . ASN A 1 326 ? 28.438 3.869 -23.232 1.00 96.38 326 ASN A C 1
ATOM 2603 O O . ASN A 1 326 ? 29.236 4.793 -23.416 1.00 96.38 326 ASN A O 1
ATOM 2607 N N . PRO A 1 327 ? 28.863 2.659 -22.823 1.00 95.94 327 PRO A N 1
ATOM 2608 C CA . PRO A 1 327 ? 30.268 2.377 -22.515 1.00 95.94 327 PRO A CA 1
ATOM 2609 C C . PRO A 1 327 ? 31.173 2.401 -23.757 1.00 95.94 327 PRO A C 1
ATOM 2611 O O . PRO A 1 327 ? 32.384 2.558 -23.640 1.00 95.94 327 PRO A O 1
ATOM 2614 N N . ARG A 1 328 ? 30.595 2.260 -24.957 1.00 93.94 328 ARG A N 1
ATOM 2615 C CA . ARG A 1 328 ? 31.306 2.357 -26.240 1.00 93.94 328 ARG A CA 1
ATOM 2616 C C . ARG A 1 328 ? 31.522 3.800 -26.702 1.00 93.94 328 ARG A C 1
ATOM 2618 O O . ARG A 1 328 ? 32.194 3.999 -27.708 1.00 93.94 328 ARG 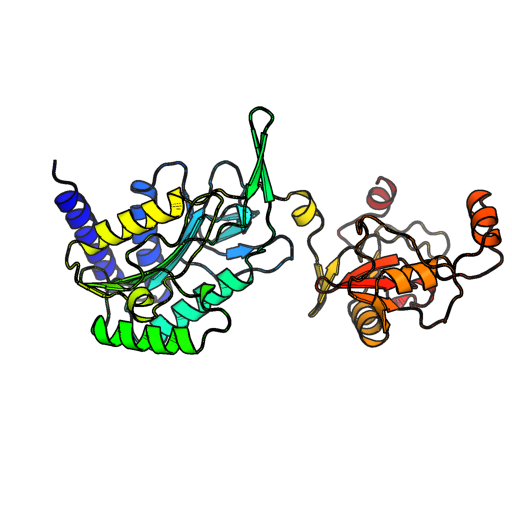A O 1
ATOM 2625 N N . HIS A 1 329 ? 30.963 4.784 -25.990 1.00 93.50 329 HIS A N 1
ATOM 2626 C CA . HIS A 1 329 ? 30.986 6.199 -26.366 1.00 93.50 329 HIS A CA 1
ATOM 2627 C C . HIS A 1 329 ? 30.496 6.441 -27.803 1.00 93.50 329 HIS A C 1
ATOM 2629 O O . HIS A 1 329 ? 31.072 7.246 -28.535 1.00 93.50 329 HIS A O 1
ATOM 2635 N N . LEU A 1 330 ? 29.444 5.722 -28.214 1.00 94.69 330 LEU A N 1
ATOM 2636 C CA . LEU A 1 330 ? 28.886 5.859 -29.557 1.00 94.69 330 LEU A CA 1
ATOM 2637 C C . LEU A 1 330 ? 28.381 7.294 -29.786 1.00 94.69 330 LEU A C 1
ATOM 2639 O O . LEU A 1 330 ? 27.799 7.879 -28.863 1.00 94.69 330 LEU A O 1
ATOM 2643 N N . PRO A 1 331 ? 28.591 7.857 -30.989 1.00 94.38 331 PRO A N 1
ATOM 2644 C CA . PRO A 1 331 ? 28.133 9.198 -31.333 1.00 94.38 331 PRO A CA 1
ATOM 2645 C C . PRO A 1 331 ? 26.601 9.253 -31.470 1.00 94.38 331 PRO A C 1
ATOM 2647 O O . PRO A 1 331 ? 25.972 8.214 -31.660 1.00 94.38 331 PRO A O 1
ATOM 2650 N N . PRO A 1 332 ? 25.983 10.443 -31.411 1.00 94.62 332 PRO A N 1
ATOM 2651 C CA . PRO A 1 332 ? 24.556 10.609 -31.690 1.00 94.62 332 PRO A CA 1
ATOM 2652 C C . PRO A 1 332 ? 24.179 10.162 -33.110 1.00 94.62 332 PRO A C 1
ATOM 2654 O O . PRO A 1 332 ? 25.030 10.047 -33.993 1.00 94.62 332 PRO A O 1
ATOM 2657 N N . ILE A 1 333 ? 22.881 9.964 -33.344 1.00 92.94 333 ILE A N 1
ATOM 2658 C CA . ILE A 1 333 ? 22.337 9.663 -34.671 1.00 92.94 333 ILE A CA 1
ATOM 2659 C C . ILE A 1 333 ? 22.707 10.776 -35.658 1.00 92.94 333 ILE A C 1
ATOM 2661 O O . ILE A 1 333 ? 22.402 11.946 -35.421 1.00 92.94 333 ILE A O 1
ATOM 2665 N N . SER A 1 334 ? 23.267 10.404 -36.813 1.00 89.69 334 SER A N 1
ATOM 2666 C CA . SER A 1 334 ? 23.467 11.334 -37.925 1.00 89.69 334 SER A CA 1
ATOM 2667 C C . SER A 1 334 ? 22.315 11.300 -38.948 1.00 89.69 334 SER A C 1
ATOM 2669 O O . SER A 1 334 ? 21.573 10.312 -39.052 1.00 89.69 334 SER A O 1
ATOM 2671 N N . PRO A 1 335 ? 22.178 12.350 -39.781 1.00 88.50 335 PRO A N 1
ATOM 2672 C CA . PRO A 1 335 ? 21.271 12.334 -40.928 1.00 88.50 335 PRO A CA 1
ATOM 2673 C C . PRO A 1 335 ? 21.543 11.181 -41.904 1.00 88.50 335 PRO A C 1
ATOM 2675 O O . PRO A 1 335 ? 20.599 10.636 -42.476 1.00 88.50 335 PRO A O 1
ATOM 2678 N N . THR A 1 336 ? 22.810 10.791 -42.076 1.00 88.94 336 THR A N 1
ATOM 2679 C CA . THR A 1 336 ? 23.214 9.685 -42.955 1.00 88.94 336 THR A CA 1
ATOM 2680 C C . THR A 1 336 ? 22.667 8.362 -42.430 1.00 88.94 336 THR A C 1
ATOM 2682 O O . THR A 1 336 ? 21.982 7.655 -43.167 1.00 88.94 336 THR A O 1
ATOM 2685 N N . TYR A 1 337 ? 22.848 8.085 -41.134 1.00 90.00 337 TYR A N 1
ATOM 2686 C CA . TYR A 1 337 ? 22.302 6.891 -40.483 1.00 90.00 337 TYR A CA 1
ATOM 2687 C C . TYR A 1 337 ? 20.779 6.790 -40.652 1.00 90.00 337 TYR A C 1
ATOM 2689 O O . TYR A 1 337 ? 20.240 5.727 -40.968 1.00 90.00 337 TYR A O 1
ATOM 2697 N N . MET A 1 338 ? 20.067 7.909 -40.480 1.00 87.75 338 MET A N 1
ATOM 2698 C CA . MET A 1 338 ? 18.610 7.972 -40.656 1.00 87.75 338 MET A CA 1
ATOM 2699 C C . MET A 1 338 ? 18.186 7.643 -42.094 1.00 87.75 338 MET A C 1
ATOM 2701 O O . MET A 1 338 ? 17.226 6.898 -42.291 1.00 87.75 338 MET A O 1
ATOM 2705 N N . GLN A 1 339 ? 18.899 8.166 -43.097 1.00 89.25 339 GLN A N 1
ATOM 2706 C CA . GLN A 1 339 ? 18.617 7.902 -44.513 1.00 89.25 339 GLN A CA 1
ATOM 2707 C C . GLN A 1 339 ? 18.890 6.445 -44.901 1.00 89.25 339 GLN A C 1
ATOM 2709 O O . GLN A 1 339 ? 18.069 5.815 -45.575 1.00 89.25 339 GLN A O 1
ATOM 2714 N N . GLU A 1 340 ? 20.014 5.889 -44.456 1.00 90.19 340 GLU A N 1
ATOM 2715 C CA . GLU A 1 340 ? 20.375 4.491 -44.708 1.00 90.19 340 GLU A CA 1
ATOM 2716 C C . GLU A 1 340 ? 19.339 3.548 -44.085 1.00 90.19 340 GLU A C 1
ATOM 2718 O O . GLU A 1 340 ? 18.800 2.674 -44.764 1.00 90.19 340 GLU A O 1
ATOM 2723 N N . ARG A 1 341 ? 18.947 3.792 -42.828 1.00 86.12 341 ARG A N 1
ATOM 2724 C CA . ARG A 1 341 ? 17.918 2.991 -42.154 1.00 86.12 341 ARG A CA 1
ATOM 2725 C C . ARG A 1 341 ? 16.550 3.103 -42.833 1.00 86.12 341 ARG A C 1
ATOM 2727 O O . ARG A 1 341 ? 15.886 2.087 -43.024 1.00 86.12 341 ARG A O 1
ATOM 2734 N N . ALA A 1 342 ? 16.133 4.309 -43.223 1.00 87.75 342 ALA A N 1
ATOM 2735 C CA . ALA A 1 342 ? 14.853 4.533 -43.902 1.00 87.75 342 ALA A CA 1
ATOM 2736 C C . ALA A 1 342 ? 14.790 3.876 -45.293 1.00 87.75 342 ALA A C 1
ATOM 2738 O O . ALA A 1 342 ? 13.718 3.478 -45.740 1.00 87.75 342 ALA A O 1
ATOM 2739 N N . SER A 1 343 ? 15.935 3.735 -45.965 1.00 88.06 343 SER A N 1
ATOM 2740 C CA . SER A 1 343 ? 16.051 3.051 -47.260 1.00 88.06 343 SER A CA 1
ATOM 2741 C C . SER A 1 343 ? 16.254 1.534 -47.143 1.00 88.06 343 SER A C 1
ATOM 2743 O O . SER A 1 343 ? 16.409 0.859 -48.161 1.00 88.06 343 SER A O 1
ATOM 2745 N N . GLY A 1 344 ? 16.243 0.982 -45.922 1.00 84.50 344 GLY A N 1
ATOM 2746 C CA . GLY A 1 344 ? 16.480 -0.440 -45.662 1.00 84.50 344 GLY A CA 1
ATOM 2747 C C . GLY A 1 344 ? 17.930 -0.878 -45.896 1.00 84.50 344 GLY A C 1
ATOM 2748 O O . GLY A 1 344 ? 18.210 -2.076 -45.942 1.00 84.50 344 GLY A O 1
ATOM 2749 N N . GLN A 1 345 ? 18.856 0.071 -46.061 1.00 86.00 345 GLN A N 1
ATOM 2750 C CA . GLN A 1 345 ? 20.281 -0.210 -46.170 1.00 86.00 345 GLN A CA 1
ATOM 2751 C C . GLN A 1 345 ? 20.866 -0.510 -44.790 1.00 86.00 345 GLN A C 1
ATOM 2753 O O . GLN A 1 345 ? 20.418 0.010 -43.766 1.00 86.00 345 GLN A O 1
ATOM 2758 N N . LYS A 1 346 ? 21.900 -1.356 -44.762 1.00 85.62 346 LYS A N 1
ATOM 2759 C CA . LYS A 1 346 ? 22.690 -1.557 -43.548 1.00 85.62 346 LYS A CA 1
ATOM 2760 C C . LYS A 1 346 ? 23.430 -0.245 -43.243 1.00 85.62 346 LYS A C 1
ATOM 2762 O O . LYS A 1 346 ? 24.185 0.184 -44.115 1.00 85.62 346 LYS A O 1
ATOM 2767 N N . PRO A 1 347 ? 23.258 0.350 -42.049 1.00 88.00 347 PRO A N 1
ATOM 2768 C CA . PRO A 1 347 ? 23.948 1.586 -41.711 1.00 88.00 347 PRO A CA 1
ATOM 2769 C C . PRO A 1 347 ? 25.470 1.443 -41.813 1.00 88.00 347 PRO A C 1
ATOM 2771 O O . PRO A 1 347 ? 26.027 0.411 -41.419 1.00 88.00 347 PRO A O 1
ATOM 2774 N N . SER A 1 348 ? 26.126 2.465 -42.358 1.00 87.31 348 SER A N 1
ATOM 2775 C CA . SER A 1 348 ? 27.579 2.519 -42.555 1.00 87.31 348 SER A CA 1
ATOM 2776 C C . SER A 1 348 ? 28.342 2.935 -41.295 1.00 87.31 348 SER A C 1
ATOM 2778 O O . SER A 1 348 ? 29.534 2.647 -41.172 1.00 87.31 348 SER A O 1
ATOM 2780 N N . GLU A 1 349 ? 27.647 3.547 -40.337 1.00 89.19 349 GLU A N 1
ATOM 2781 C CA . GLU A 1 349 ? 28.177 3.989 -39.050 1.00 89.19 349 GLU A CA 1
ATOM 2782 C C . GLU A 1 349 ? 27.404 3.394 -37.864 1.00 89.19 349 GLU A C 1
ATOM 2784 O O . GLU A 1 349 ? 26.213 3.078 -37.945 1.00 89.19 349 GLU A O 1
ATOM 2789 N N . GLU A 1 350 ? 28.102 3.255 -36.738 1.00 90.75 350 GLU A N 1
ATOM 2790 C CA . GLU A 1 350 ? 27.498 2.906 -35.457 1.00 90.75 350 GLU A CA 1
ATOM 2791 C C . GLU A 1 350 ? 27.186 4.183 -34.677 1.00 90.75 350 GLU A C 1
ATOM 2793 O O . GLU A 1 350 ? 28.059 5.024 -34.465 1.00 90.75 350 GLU A O 1
ATOM 2798 N N . VAL A 1 351 ? 25.944 4.301 -34.220 1.00 93.38 351 VAL A N 1
ATOM 2799 C CA . VAL A 1 351 ? 25.454 5.445 -33.446 1.00 93.38 351 VAL A CA 1
ATOM 2800 C C . VAL A 1 351 ? 24.784 4.961 -32.169 1.00 93.38 351 VAL A C 1
ATOM 2802 O O . VAL A 1 351 ? 24.324 3.820 -32.075 1.00 93.38 351 VAL A O 1
ATOM 2805 N N . PHE A 1 352 ? 24.697 5.844 -31.186 1.00 94.12 352 PHE A N 1
ATOM 2806 C CA . PHE A 1 352 ? 23.963 5.619 -29.959 1.00 94.12 352 PHE A CA 1
ATOM 2807 C C . PHE A 1 352 ? 22.463 5.649 -30.259 1.00 94.12 352 PHE A C 1
ATOM 2809 O O . PHE A 1 352 ? 21.847 6.708 -30.361 1.00 94.12 352 PHE A O 1
ATOM 2816 N N . TYR A 1 353 ? 21.880 4.461 -30.421 1.00 91.38 353 TYR A N 1
ATOM 2817 C CA . TYR A 1 353 ? 20.441 4.251 -30.557 1.00 91.38 353 TYR A CA 1
ATOM 2818 C C . TYR A 1 353 ? 19.933 3.495 -29.316 1.00 91.38 353 TYR A C 1
ATOM 2820 O O . TYR A 1 353 ? 19.846 2.264 -29.341 1.00 91.38 353 TYR A O 1
ATOM 2828 N N . PRO A 1 354 ? 19.692 4.198 -28.195 1.00 93.44 354 PRO A N 1
ATOM 2829 C CA . PRO A 1 354 ? 19.401 3.565 -26.919 1.00 93.44 354 PRO A CA 1
ATOM 2830 C C . PRO A 1 354 ? 18.050 2.859 -26.901 1.00 93.44 354 PRO A C 1
ATOM 2832 O O . PRO A 1 354 ? 17.049 3.365 -27.407 1.00 93.44 354 PRO A O 1
ATOM 2835 N N . TYR A 1 355 ? 18.017 1.734 -26.196 1.00 93.75 355 TYR A N 1
ATOM 2836 C CA . TYR A 1 355 ? 16.780 1.152 -25.697 1.00 93.75 355 TYR A CA 1
ATOM 2837 C C . TYR A 1 355 ? 16.418 1.821 -24.377 1.00 93.75 355 TYR A C 1
ATOM 2839 O O . TYR A 1 355 ? 17.276 2.012 -23.511 1.00 93.75 355 TYR A O 1
ATOM 2847 N N . GLN A 1 356 ? 15.146 2.182 -24.234 1.00 95.25 356 GLN A N 1
ATOM 2848 C CA . GLN A 1 356 ? 14.627 2.759 -23.003 1.00 95.25 356 GLN A CA 1
ATOM 2849 C C . GLN A 1 356 ? 14.090 1.660 -22.097 1.00 95.25 356 GLN A C 1
ATOM 2851 O O . GLN A 1 356 ? 13.117 0.987 -22.438 1.00 95.25 356 GLN A O 1
ATOM 2856 N N . ILE A 1 357 ? 14.699 1.522 -20.925 1.00 96.19 357 ILE A N 1
ATOM 2857 C CA . ILE A 1 357 ? 14.210 0.652 -19.854 1.00 96.19 357 ILE A CA 1
ATOM 2858 C C . ILE A 1 357 ? 13.986 1.483 -18.594 1.00 96.19 357 ILE A C 1
ATOM 2860 O O . ILE A 1 357 ? 14.437 2.624 -18.498 1.00 96.19 357 ILE A O 1
ATOM 2864 N N . GLU A 1 358 ? 13.287 0.925 -17.617 1.00 96.44 358 GLU A N 1
ATOM 2865 C CA . GLU A 1 358 ? 13.124 1.568 -16.313 1.00 96.44 358 GLU A CA 1
ATOM 2866 C C . GLU A 1 358 ? 13.622 0.632 -15.221 1.00 96.44 358 GLU A C 1
ATOM 2868 O O . GLU A 1 358 ? 13.297 -0.553 -15.245 1.00 96.44 358 GLU A O 1
ATOM 2873 N N . ILE A 1 359 ? 14.411 1.153 -14.282 1.00 96.69 359 ILE A N 1
ATOM 2874 C CA . ILE A 1 359 ? 14.904 0.410 -13.122 1.00 96.69 359 ILE A CA 1
ATOM 2875 C C . ILE A 1 359 ? 14.647 1.253 -11.872 1.00 96.69 359 ILE A C 1
ATOM 2877 O O . ILE A 1 359 ? 15.156 2.367 -11.762 1.00 96.69 359 ILE A O 1
ATOM 2881 N N . ASP A 1 360 ? 13.869 0.714 -10.932 1.00 94.44 360 ASP A N 1
ATOM 2882 C CA . ASP A 1 360 ? 13.488 1.357 -9.668 1.00 94.44 360 ASP A CA 1
ATOM 2883 C C . ASP A 1 360 ? 12.918 2.781 -9.852 1.00 94.44 360 ASP A C 1
ATOM 2885 O O . ASP A 1 360 ? 13.287 3.710 -9.135 1.00 94.44 360 ASP A O 1
ATOM 2889 N N . ASN A 1 361 ? 11.992 2.941 -10.808 1.00 91.56 361 ASN A N 1
ATOM 2890 C CA . ASN A 1 361 ? 11.369 4.214 -11.211 1.00 91.56 361 ASN A CA 1
ATOM 2891 C C . ASN A 1 361 ? 12.329 5.250 -11.832 1.00 91.56 361 ASN A C 1
ATOM 2893 O O . ASN A 1 361 ? 11.982 6.428 -11.930 1.00 91.56 361 ASN A O 1
ATOM 2897 N N . VAL A 1 362 ? 13.533 4.844 -12.245 1.00 95.00 362 VAL A N 1
ATOM 2898 C CA . VAL A 1 362 ? 14.475 5.694 -12.986 1.00 95.00 362 VAL A CA 1
ATOM 2899 C C . VAL A 1 362 ? 14.565 5.202 -14.423 1.00 95.00 362 VAL A C 1
ATOM 2901 O O . VAL A 1 362 ? 14.721 4.007 -14.667 1.00 95.00 362 VAL A O 1
ATOM 2904 N N . GLU A 1 363 ? 14.476 6.122 -15.380 1.00 96.81 363 GLU A N 1
ATOM 2905 C CA . GLU A 1 363 ? 14.603 5.821 -16.805 1.00 96.81 363 GLU A CA 1
ATOM 2906 C C . GLU A 1 363 ? 16.075 5.659 -17.206 1.00 96.81 363 GLU A C 1
ATOM 2908 O O . GLU A 1 363 ? 16.932 6.468 -16.833 1.00 96.81 363 GLU A O 1
ATOM 2913 N N . TYR A 1 364 ? 16.359 4.621 -17.991 1.00 97.81 364 TYR A N 1
ATOM 2914 C CA . TYR A 1 364 ? 17.682 4.309 -18.517 1.00 97.81 364 TYR A CA 1
ATOM 2915 C C . TYR A 1 364 ? 17.666 4.302 -20.043 1.00 97.81 364 TYR A C 1
ATOM 2917 O O . TYR A 1 364 ? 16.839 3.636 -20.660 1.00 97.81 364 TYR A O 1
ATOM 2925 N N . PHE A 1 365 ? 18.642 4.983 -20.635 1.00 97.38 365 PHE A N 1
ATOM 2926 C CA . PHE A 1 365 ? 18.975 4.938 -22.054 1.00 97.38 365 PHE A CA 1
ATOM 2927 C C . PHE A 1 365 ? 20.174 4.010 -22.225 1.00 97.38 365 PHE A C 1
ATOM 2929 O O . PHE A 1 365 ? 21.278 4.338 -21.787 1.00 97.38 365 PHE A O 1
ATOM 2936 N N . VAL A 1 366 ? 19.959 2.835 -22.812 1.00 97.12 366 VAL A N 1
ATOM 2937 C CA . VAL A 1 366 ? 20.940 1.743 -22.785 1.00 97.12 366 VAL A CA 1
ATOM 2938 C C . VAL A 1 366 ? 21.390 1.369 -24.192 1.00 97.12 366 VAL A C 1
ATOM 2940 O O . VAL A 1 366 ? 20.581 0.976 -25.033 1.00 97.12 366 VAL A O 1
ATOM 2943 N N . ASP A 1 367 ? 22.700 1.426 -24.434 1.00 95.25 367 ASP A N 1
ATOM 2944 C CA . ASP A 1 367 ? 23.326 0.835 -25.615 1.00 95.25 367 ASP A CA 1
ATOM 2945 C C . ASP A 1 367 ? 23.379 -0.693 -25.484 1.00 95.25 367 ASP A C 1
ATOM 2947 O O . ASP A 1 367 ? 24.331 -1.271 -24.953 1.00 95.25 367 ASP A O 1
ATOM 2951 N N . PHE A 1 368 ? 22.358 -1.364 -26.010 1.00 91.50 368 PHE A N 1
ATOM 2952 C CA . PHE A 1 368 ? 22.297 -2.824 -26.009 1.00 91.50 368 PHE A CA 1
ATOM 2953 C C . PHE A 1 368 ? 23.364 -3.474 -26.891 1.00 91.50 368 PHE A C 1
ATOM 2955 O O . PHE A 1 368 ? 23.692 -4.638 -26.674 1.00 91.50 368 PHE A O 1
ATOM 2962 N N . THR A 1 369 ? 23.935 -2.755 -27.862 1.00 89.62 369 THR A N 1
ATOM 2963 C CA . THR A 1 369 ? 24.979 -3.318 -28.733 1.00 89.62 369 THR A CA 1
ATOM 2964 C C . THR A 1 369 ? 26.292 -3.547 -27.986 1.00 89.62 369 THR A C 1
ATOM 2966 O O . THR A 1 369 ? 27.116 -4.350 -28.418 1.00 89.62 369 THR A O 1
ATOM 2969 N N . SER A 1 370 ? 26.484 -2.859 -26.858 1.00 92.19 370 SER A N 1
ATOM 2970 C CA . SER A 1 370 ? 27.626 -3.055 -25.964 1.00 92.19 370 SER A CA 1
ATOM 2971 C C . SER A 1 370 ? 27.479 -4.247 -25.014 1.00 92.19 370 SER A C 1
ATOM 2973 O O . SER A 1 370 ? 28.464 -4.665 -24.404 1.00 92.19 370 SER A O 1
ATOM 2975 N N . LEU A 1 371 ? 26.275 -4.815 -24.893 1.00 93.06 371 LEU A N 1
ATOM 2976 C CA . LEU A 1 371 ? 26.011 -5.931 -23.994 1.00 93.06 371 LEU A CA 1
ATOM 2977 C C . LEU A 1 371 ? 26.424 -7.269 -24.640 1.00 93.06 371 LEU A C 1
ATOM 2979 O O . LEU A 1 371 ? 25.983 -7.585 -25.753 1.00 93.06 371 LEU A O 1
ATOM 2983 N N . PRO A 1 372 ? 27.241 -8.096 -23.960 1.00 92.00 372 PRO A N 1
ATOM 2984 C CA . PRO A 1 372 ? 27.624 -9.407 -24.475 1.00 92.00 372 PRO A CA 1
ATOM 2985 C C . PRO A 1 372 ? 26.411 -10.352 -24.614 1.00 92.00 372 PRO A C 1
ATOM 2987 O O . PRO A 1 372 ? 25.378 -10.142 -23.980 1.00 92.00 372 PRO A O 1
ATOM 2990 N N . PRO A 1 373 ? 26.501 -11.427 -25.425 1.00 88.94 373 PRO A N 1
ATOM 2991 C CA . PRO A 1 373 ? 25.396 -12.376 -25.616 1.00 88.94 373 PRO A CA 1
ATOM 2992 C C . PRO A 1 373 ? 24.800 -12.935 -24.318 1.00 88.94 373 PRO A C 1
ATOM 2994 O O . PRO A 1 373 ? 23.585 -12.987 -24.172 1.00 88.94 373 PRO A O 1
ATOM 2997 N N . ASN A 1 374 ? 25.645 -13.242 -23.331 1.00 91.62 374 ASN A N 1
ATOM 2998 C CA . ASN A 1 374 ? 25.230 -13.750 -22.020 1.00 91.62 374 ASN A CA 1
ATOM 2999 C C . ASN A 1 374 ? 24.538 -12.709 -21.117 1.00 91.62 374 ASN A C 1
ATOM 3001 O O . ASN A 1 374 ? 24.145 -13.042 -20.002 1.00 91.62 374 ASN A O 1
ATOM 3005 N N . SER A 1 375 ? 24.399 -11.455 -21.555 1.00 94.38 375 SER A N 1
ATOM 3006 C CA . SER A 1 375 ? 23.557 -10.463 -20.881 1.00 94.38 375 SER A CA 1
ATOM 3007 C C . SER A 1 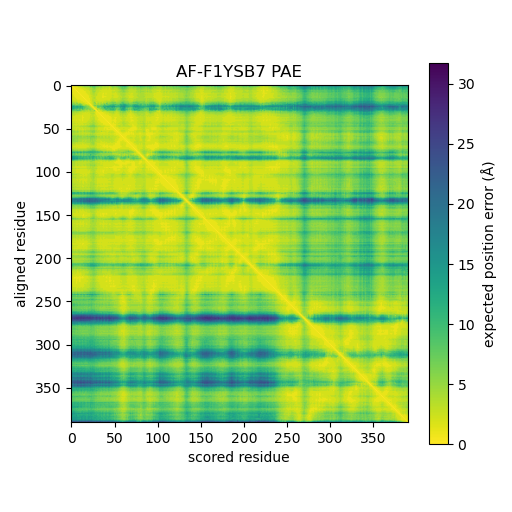375 ? 22.066 -10.726 -21.069 1.00 94.38 375 SER A C 1
ATOM 3009 O O . SER A 1 375 ? 21.269 -10.125 -20.348 1.00 94.38 375 SER A O 1
ATOM 3011 N N . PHE A 1 376 ? 21.700 -11.624 -21.984 1.00 93.06 376 PHE A N 1
ATOM 3012 C CA . PHE A 1 376 ? 20.327 -11.959 -22.329 1.00 93.06 376 PHE A CA 1
ATOM 3013 C C . PHE A 1 376 ? 20.043 -13.434 -22.033 1.00 93.06 376 PHE A C 1
ATOM 3015 O O . PHE A 1 376 ? 20.914 -14.288 -22.188 1.00 93.06 376 PHE A O 1
ATOM 3022 N N . GLU A 1 377 ? 18.820 -13.722 -21.610 1.00 92.56 377 GLU A N 1
ATOM 3023 C CA . GLU A 1 377 ? 18.294 -15.070 -21.382 1.00 92.56 377 GLU A CA 1
ATOM 3024 C C . GLU A 1 377 ? 16.912 -15.204 -22.032 1.00 92.56 377 GLU A C 1
ATOM 3026 O O . GLU A 1 377 ? 16.265 -14.196 -22.322 1.00 92.56 377 GLU A O 1
ATOM 3031 N N . GLU A 1 378 ? 16.457 -16.430 -22.290 1.00 92.12 378 GLU A N 1
ATOM 3032 C CA . GLU A 1 378 ? 15.109 -16.657 -22.824 1.00 92.12 378 GLU A CA 1
ATOM 3033 C C . GLU A 1 378 ? 14.030 -16.171 -21.845 1.00 92.12 378 GLU A C 1
ATOM 3035 O O . GLU A 1 378 ? 14.132 -16.370 -20.631 1.00 92.12 378 GLU A O 1
ATOM 3040 N N . ASN A 1 379 ? 12.981 -15.551 -22.387 1.00 91.56 379 ASN A N 1
ATOM 3041 C CA . ASN A 1 379 ? 11.771 -15.200 -21.660 1.00 91.56 379 ASN A CA 1
ATOM 3042 C C . ASN A 1 379 ? 10.691 -16.268 -21.917 1.00 91.56 379 ASN A C 1
ATOM 3044 O O . ASN A 1 379 ? 10.108 -16.277 -22.998 1.00 91.56 379 ASN A O 1
ATOM 3048 N N . PRO A 1 380 ? 10.399 -17.164 -20.961 1.00 88.12 380 PRO A N 1
ATOM 3049 C CA . PRO A 1 380 ? 9.406 -18.218 -21.169 1.00 88.12 380 PRO A CA 1
ATOM 3050 C C . PRO A 1 380 ? 7.964 -17.694 -21.256 1.00 88.12 380 PRO A C 1
ATOM 3052 O O . PRO A 1 380 ? 7.091 -18.439 -21.691 1.00 88.12 380 PRO A O 1
ATOM 3055 N N . ASP A 1 381 ? 7.719 -16.447 -20.844 1.00 88.50 381 ASP A N 1
ATOM 3056 C CA . ASP A 1 381 ? 6.379 -15.861 -20.744 1.00 88.50 381 ASP A CA 1
ATOM 3057 C C . ASP A 1 381 ? 5.951 -15.107 -22.017 1.00 88.50 381 ASP A C 1
ATOM 3059 O O . ASP A 1 381 ? 4.828 -14.615 -22.087 1.00 88.50 381 ASP A O 1
ATOM 3063 N N . LEU A 1 382 ? 6.837 -15.003 -23.016 1.00 89.88 382 LEU A N 1
ATOM 3064 C CA . LEU A 1 382 ? 6.567 -14.319 -24.279 1.00 89.88 382 LEU A CA 1
ATOM 3065 C C . LEU A 1 382 ? 7.231 -15.063 -25.437 1.00 89.88 382 LEU A C 1
ATOM 3067 O O . LEU A 1 382 ? 8.460 -15.119 -25.541 1.00 89.88 382 LEU A O 1
ATOM 3071 N N . THR A 1 383 ? 6.427 -15.612 -26.340 1.00 91.06 383 THR A N 1
ATOM 3072 C CA . THR A 1 383 ? 6.933 -16.266 -27.548 1.00 91.06 383 THR A CA 1
ATOM 3073 C C . THR A 1 383 ? 7.440 -15.241 -28.562 1.00 91.06 383 THR A C 1
ATOM 3075 O O . THR A 1 383 ? 7.063 -14.067 -28.555 1.00 91.06 383 THR A O 1
ATOM 3078 N N . PHE A 1 384 ? 8.299 -15.678 -29.484 1.00 87.19 384 PHE A N 1
ATOM 3079 C CA . PHE A 1 384 ? 8.746 -14.812 -30.575 1.00 87.19 384 PHE A CA 1
ATOM 3080 C C . PHE A 1 384 ? 7.587 -14.393 -31.493 1.00 87.19 384 PHE A C 1
ATOM 3082 O O . PHE A 1 384 ? 7.562 -13.263 -31.968 1.00 87.19 384 PHE A O 1
ATOM 3089 N N . GLU A 1 385 ? 6.620 -15.281 -31.737 1.00 88.44 385 GLU A N 1
ATOM 3090 C CA . GLU A 1 385 ? 5.447 -14.969 -32.561 1.00 88.44 385 GLU A CA 1
ATOM 3091 C C . GLU A 1 385 ? 4.565 -13.899 -31.905 1.00 88.44 385 GLU A C 1
ATOM 3093 O O . GLU A 1 385 ? 4.189 -12.936 -32.572 1.00 88.44 385 GLU A O 1
ATOM 3098 N N . GLU A 1 386 ? 4.312 -14.008 -30.596 1.00 89.50 386 GLU A N 1
ATOM 3099 C CA . GLU A 1 386 ? 3.585 -12.988 -29.830 1.00 89.50 386 GLU A CA 1
ATOM 3100 C C . GLU A 1 386 ? 4.312 -11.641 -29.866 1.00 89.50 386 GLU A C 1
ATOM 3102 O O . GLU A 1 386 ? 3.687 -10.623 -30.161 1.00 89.50 386 GLU A O 1
ATOM 3107 N N . LEU A 1 387 ? 5.636 -11.632 -29.664 1.00 87.75 387 LEU A N 1
ATOM 3108 C CA . LEU A 1 387 ? 6.446 -10.413 -29.744 1.00 87.75 387 LEU A CA 1
ATOM 3109 C C . LEU A 1 387 ? 6.343 -9.730 -31.117 1.00 87.75 387 LEU A C 1
ATOM 3111 O O . LEU A 1 387 ? 6.293 -8.508 -31.185 1.00 87.75 387 LEU A O 1
ATOM 3115 N N . MET A 1 388 ? 6.326 -10.503 -32.205 1.00 86.25 388 MET A N 1
ATOM 3116 C CA . MET A 1 388 ? 6.238 -9.968 -33.571 1.00 86.25 388 MET A CA 1
ATOM 3117 C C . MET A 1 388 ? 4.812 -9.568 -33.984 1.00 86.25 388 MET A C 1
ATOM 3119 O O . MET A 1 388 ? 4.635 -8.998 -35.062 1.00 86.25 388 MET A O 1
ATOM 3123 N N . SER A 1 389 ? 3.803 -9.911 -33.177 1.00 85.94 389 SER A N 1
ATOM 3124 C CA . SER A 1 389 ? 2.390 -9.620 -33.450 1.00 85.94 389 SER A CA 1
ATOM 3125 C C . SER A 1 389 ? 1.919 -8.255 -32.936 1.00 85.94 389 SER A C 1
ATOM 3127 O O . SER A 1 389 ? 0.891 -7.763 -33.409 1.00 85.94 389 SER A O 1
ATOM 3129 N N . GLY A 1 390 ? 2.654 -7.667 -31.986 1.00 69.19 390 GLY A N 1
ATOM 3130 C CA . GLY A 1 390 ? 2.454 -6.301 -31.488 1.00 69.19 390 GLY A CA 1
ATOM 3131 C C . GLY A 1 390 ? 3.195 -5.276 -32.332 1.00 69.19 390 GLY A C 1
ATOM 3132 O O . GLY A 1 390 ? 2.640 -4.165 -32.493 1.00 69.19 390 GLY A O 1
#

Mean predicted aligned error: 6.44 Å

Foldseek 3Di:
DDVLVVLLVLLVVLLVQLVVLVPDDDPVSSQLSSLVSVQVVCQVPDDPQWHKDWAWEAELQGQIAHTFSIFIFGPPQFDWPDDDRVHTYGYPLGTQETEAEAAEDDLVNQLVLFVRLLRVQVRQDFDWDWDDDPHDIDIATAALHAYEYEYQYYPDALVVVLVSLLVSCVVDPDNSSGHQWYAHRQFWIFAAPDAQADASNHGDDDPDVCRGGPIDGQGSSRSVVVSVNSNVHSVRDDGDRDPVVSNVQHFDDQPPKGKGPFWLAFDQDPVDGAFFTKGFHSVLVVVQVVQWDKDFQQVVVCQAAVDGDDDPPCPVVRRDIATEADPVSFGHDDPQQVVCVVVVHDRPGDHQPFDWMDIRNHIYGHDCVPPDPVRMDGDPVGTSVNSVVD

Sequence (390 aa):
MDVRKIFKAASDKLMAEFVQSGEIHHQGGKGTLREDAFSDFLSKQLPSRYAVGRGEVINSENFTSGQIDLIIHDPFYCPKIVSSPSHSVFPIESVYGAISIKSNLNSTQLQEAYQNIESFHKIVIRKPFTVGGNGFKSGLRYPHPVTAVVAYKADRSLEAISDQIKRLDENIEDITWRPDFICVLEKGIIGPRNLLRGDFNAFQLPPEITDLCSLRKTGRHTLLKIYLQLLREINKITLRPLDLENYENMPQIVGRFRVRRHDSFARLENHVTPTNATRLTKLAIQTIVEQSVEMTRGKAFEAWFGQPMNDPDNTMALDAVVRCFNPRHLPPISPTYMQERASGQKPSEEVFYPYQIEIDNVEYFVDFTSLPPNSFEENPDLTFEELMSG

Organism: NCBI:txid945681